Protein AF-A0A535JVX1-F1 (afdb_monomer_lite)

Secondary structure (DSSP, 8-state):
---EEEPPSSSS---HHHHHHHHHHHHHTT-SEEEE---S-B-SSSS--B----HHHHHHHHHHH-SS-EEEESSEEGGGS-HHHHHHHHHHHHHHTTS-B-EEEE----HHHHHHTT---TTHHHHHHHHHHHHHHHHTT-EEEEE-SS-EEEEEE-SSPPSS-PPEEE----HHHHHHHTTT-SEEEE-TTTTTSSHHHHHHHHHHHHHHHHHTT--TTSSEEEE--------SS---TT-----TTS-------------------------------------S------PPPPP-SEEEEE----SGGGTTBGGGHHHHHHHHHHHHTT----EEETTEEEEEEEETTEEEEEEEE-S-GGGHHHHHHHHHHHHT--GGGEEEEEEEEEEETT-EEEESS---TT-HHHHHHHHHH-S-S-EEEEEEE-SSTT---S-HHHHHTSBPPHHHHHHHHHHHHHHHHHHHHHHHT-HHHHHHHH--

Radius of gyration: 26.4 Å; chains: 1; bounding box: 52×77×63 Å

Sequence (488 aa):
MRIGIQLPEVERDVRWPEIVAIARAAEDSGLDSIWVGDHLLYRADGRPDRGPWDVWTQLAALAAVTSRVQLGPLVAATAFHTPGILARMAASVDEVSGGRLVLGLGAGWNEPEFRAFGIPSDRLASRFEEAFEIVRRLIAGERVTFHGRFHSVDDAVLLPRPARRMPLMLGSSGARMLGIALPHVDAWNTWYSWYGNSPEGFAAHRVEIDTACRRAGRQPGEVSYSACVLVTAGDGTRGDPGARSDHRALHPYRRGRYRWSEIGVRCPVRPNGAFRRFGGPLARFAKLFGRGVTSSPPRVDRIVVGLGNPGEGYAATRHNAGFQVASRLAKRSRAEFAVKAADSRIAEGAIDGVRIAIARPQTFMNDSGRAVRKLLDRYRVDPSALLVIFDEVDLPLGKIRLRERGGPGTHNGMRSIVSAIGEDFPRLRVGVAPTDPAAEIPDLVEYVLTPFSADERETAETAFARAADALEVALREGLPRAMERFNG

Structure (mmCIF, N/CA/C/O backbone):
data_AF-A0A535JVX1-F1
#
_entry.id   AF-A0A535JVX1-F1
#
loop_
_atom_site.group_PDB
_atom_site.id
_atom_site.type_symbol
_atom_site.label_atom_id
_atom_site.label_alt_id
_atom_site.label_comp_id
_atom_site.label_asym_id
_atom_site.label_entity_id
_atom_site.label_seq_id
_atom_site.pdbx_PDB_ins_code
_atom_site.Cartn_x
_atom_site.Cartn_y
_atom_site.Cartn_z
_atom_site.occupancy
_atom_site.B_iso_or_equiv
_atom_site.auth_seq_id
_atom_site.auth_comp_id
_atom_site.auth_asym_id
_atom_site.auth_atom_id
_atom_site.pdbx_PDB_model_num
ATOM 1 N N . MET A 1 1 ? 3.379 -7.075 25.260 1.00 87.31 1 MET A N 1
ATOM 2 C CA . MET A 1 1 ? 3.058 -7.269 23.827 1.00 87.31 1 MET A CA 1
ATOM 3 C C . MET A 1 1 ? 1.548 -7.280 23.713 1.00 87.31 1 MET A C 1
ATOM 5 O O . MET A 1 1 ? 0.943 -7.901 24.572 1.00 87.31 1 MET A O 1
ATOM 9 N N . ARG A 1 2 ? 0.966 -6.573 22.737 1.00 95.69 2 ARG A N 1
ATOM 10 C CA . ARG A 1 2 ? -0.483 -6.592 22.483 1.00 95.69 2 ARG A CA 1
ATOM 11 C C . ARG A 1 2 ? -0.778 -7.490 21.285 1.00 95.69 2 ARG A C 1
ATOM 13 O O . ARG A 1 2 ? -0.005 -7.462 20.328 1.00 95.69 2 ARG A O 1
ATOM 20 N N . ILE A 1 3 ? -1.857 -8.260 21.336 1.00 97.44 3 ILE A N 1
ATOM 21 C CA . ILE A 1 3 ? -2.284 -9.182 20.281 1.00 97.44 3 ILE A CA 1
ATOM 22 C C . ILE A 1 3 ? -3.706 -8.822 19.865 1.00 97.44 3 ILE A C 1
ATOM 24 O O . ILE A 1 3 ? -4.603 -8.722 20.696 1.00 97.44 3 ILE A O 1
ATOM 28 N N . GLY A 1 4 ? -3.915 -8.627 18.567 1.00 97.25 4 GLY A N 1
ATOM 29 C CA . GLY A 1 4 ? -5.235 -8.400 17.995 1.00 97.25 4 GLY A CA 1
ATOM 30 C C . GLY A 1 4 ? -5.584 -9.423 16.930 1.00 97.25 4 GLY A C 1
ATOM 31 O O . GLY A 1 4 ? -4.716 -10.155 16.453 1.00 97.25 4 GLY A O 1
ATOM 32 N N . ILE A 1 5 ? -6.853 -9.432 16.539 1.00 97.06 5 ILE A N 1
ATOM 33 C CA . ILE A 1 5 ? -7.355 -10.215 15.413 1.00 97.06 5 ILE A CA 1
ATOM 34 C C . ILE A 1 5 ? -7.876 -9.283 14.327 1.00 97.06 5 ILE A C 1
ATOM 36 O O . ILE A 1 5 ? -8.530 -8.284 14.619 1.00 97.06 5 ILE A O 1
ATOM 40 N N . GLN A 1 6 ? -7.601 -9.615 13.072 1.00 96.38 6 GLN A N 1
ATOM 41 C CA . GLN A 1 6 ? -8.322 -9.036 11.950 1.00 96.38 6 GLN A CA 1
ATOM 42 C C . GLN A 1 6 ? -9.513 -9.925 11.619 1.00 96.38 6 GLN A C 1
ATOM 44 O O . GLN A 1 6 ? -9.362 -11.142 11.494 1.00 96.38 6 GLN A O 1
ATOM 49 N N . LEU A 1 7 ? -10.694 -9.325 11.523 1.00 96.12 7 LEU A N 1
ATOM 50 C CA . LEU A 1 7 ? -11.904 -10.061 11.189 1.00 96.12 7 LEU A CA 1
ATOM 51 C C . LEU A 1 7 ? -11.880 -10.515 9.724 1.00 96.12 7 LEU A C 1
ATOM 53 O O . LEU A 1 7 ? -11.214 -9.880 8.904 1.00 96.12 7 LEU A O 1
ATOM 57 N N . PRO A 1 8 ? -12.603 -11.601 9.387 1.00 93.19 8 PRO A N 1
ATOM 58 C CA . PRO A 1 8 ? -12.729 -12.047 8.007 1.00 93.19 8 PRO A CA 1
ATOM 59 C C . PRO A 1 8 ? -13.243 -10.929 7.101 1.00 93.19 8 PRO A C 1
ATOM 61 O O . PRO A 1 8 ? -14.198 -10.233 7.449 1.00 93.19 8 PRO A O 1
ATOM 64 N N . GLU A 1 9 ? -12.635 -10.804 5.928 1.00 89.25 9 GLU A N 1
ATOM 65 C CA . GLU A 1 9 ? -12.949 -9.750 4.969 1.00 89.25 9 GLU A CA 1
ATOM 66 C C . GLU A 1 9 ? -13.617 -10.344 3.728 1.00 89.25 9 GLU A C 1
ATOM 68 O O . GLU A 1 9 ? -14.791 -10.087 3.465 1.00 89.25 9 GLU A O 1
ATOM 73 N N . VAL A 1 10 ? -12.883 -11.187 2.992 1.00 91.81 10 VAL A N 1
ATOM 74 C CA . VAL A 1 10 ? -13.340 -11.832 1.744 1.00 91.81 10 VAL A CA 1
ATOM 75 C C . VAL A 1 10 ? -12.759 -13.236 1.534 1.00 91.81 10 VAL A C 1
ATOM 77 O O . VAL A 1 10 ? -12.760 -13.774 0.418 1.00 91.81 10 VAL A O 1
ATOM 80 N N . GLU A 1 11 ? -12.201 -13.846 2.578 1.00 87.25 11 GLU A N 1
ATOM 81 C CA . GLU A 1 11 ? -11.697 -15.221 2.542 1.00 87.25 11 GLU A CA 1
ATOM 82 C C . GLU A 1 11 ? -12.827 -16.229 2.316 1.00 87.25 11 GLU A C 1
ATOM 84 O O . GLU A 1 11 ? -12.620 -17.259 1.673 1.00 87.25 11 GLU A O 1
ATOM 89 N N . ARG A 1 12 ? -14.013 -15.910 2.841 1.00 89.62 12 ARG A N 1
ATOM 90 C CA . ARG A 1 12 ? -15.275 -16.641 2.715 1.00 89.62 12 ARG A CA 1
ATOM 91 C C . ARG A 1 12 ? -16.433 -15.696 3.031 1.00 89.62 12 ARG A C 1
ATOM 93 O O . ARG A 1 12 ? -16.218 -14.649 3.637 1.00 89.62 12 ARG A O 1
ATOM 100 N N . ASP A 1 13 ? -17.651 -16.105 2.705 1.00 89.81 13 ASP A N 1
ATOM 101 C CA . ASP A 1 13 ? -18.841 -15.353 3.097 1.00 89.81 13 ASP A CA 1
ATOM 102 C C . ASP A 1 13 ? -19.065 -15.468 4.609 1.00 89.81 13 ASP A C 1
ATOM 104 O O . ASP A 1 13 ? -19.258 -16.564 5.141 1.00 89.81 13 ASP A O 1
ATOM 108 N N . VAL A 1 14 ? -19.037 -14.327 5.302 1.00 92.56 14 VAL A N 1
ATOM 109 C CA . VAL A 1 14 ? -19.289 -14.230 6.746 1.00 92.56 14 VAL A CA 1
ATOM 110 C C . VAL A 1 14 ? -20.414 -13.234 6.985 1.00 92.56 14 VAL A C 1
ATOM 112 O O . VAL A 1 14 ? -20.343 -12.067 6.593 1.00 92.56 14 VAL A O 1
ATOM 115 N N . ARG A 1 15 ? -21.496 -13.701 7.610 1.00 94.88 15 ARG A N 1
ATOM 116 C CA . ARG A 1 15 ? -22.662 -12.866 7.931 1.00 94.88 15 ARG A CA 1
ATOM 117 C C . ARG A 1 15 ? -22.531 -12.282 9.334 1.00 94.88 15 ARG A C 1
ATOM 119 O O . ARG A 1 15 ? -21.819 -12.818 10.178 1.00 94.88 15 ARG A O 1
ATOM 126 N N . TRP A 1 16 ? -23.277 -11.210 9.596 1.00 96.44 16 TRP A N 1
ATOM 127 C CA . TRP A 1 16 ? -23.215 -10.460 10.854 1.00 96.44 16 TRP A CA 1
ATOM 128 C C . TRP A 1 16 ? -23.246 -11.313 12.142 1.00 96.44 16 TRP A C 1
ATOM 130 O O . TRP A 1 16 ? -22.392 -11.080 12.995 1.00 96.44 16 TRP A O 1
ATOM 140 N N . PRO A 1 17 ? -24.124 -12.329 12.305 1.00 97.31 17 PRO A N 1
ATOM 141 C CA . PRO A 1 17 ? -24.125 -13.140 13.528 1.00 97.31 17 PRO A CA 1
ATOM 142 C C . PRO A 1 17 ? -22.781 -13.823 13.807 1.00 97.31 17 PRO A C 1
ATOM 144 O O . PRO A 1 17 ? -22.359 -13.926 14.955 1.00 97.31 17 PRO A O 1
ATOM 147 N N . GLU A 1 18 ? -22.087 -14.249 12.752 1.00 97.12 18 GLU A N 1
ATOM 148 C CA . GLU A 1 18 ? -20.780 -14.881 12.871 1.00 97.12 18 GLU A CA 1
ATOM 149 C C . GLU A 1 18 ? -19.670 -13.855 13.138 1.00 97.12 18 GLU A C 1
ATOM 151 O O . GLU A 1 18 ? -18.804 -14.110 13.968 1.00 97.12 18 GLU A O 1
ATOM 156 N N . ILE A 1 19 ? -19.732 -12.666 12.525 1.00 97.69 19 ILE A N 1
ATOM 157 C CA . ILE A 1 19 ? -18.834 -11.545 12.857 1.00 97.69 19 ILE A CA 1
ATOM 158 C C . ILE A 1 19 ? -18.901 -11.218 14.356 1.00 97.69 19 ILE A C 1
ATOM 160 O O . ILE A 1 19 ? -17.865 -11.115 15.011 1.00 97.69 19 ILE A O 1
ATOM 164 N N . VAL A 1 20 ? -20.111 -11.124 14.919 1.00 98.00 20 VAL A N 1
ATOM 165 C CA . VAL A 1 20 ? -20.313 -10.880 16.357 1.00 98.00 20 VAL A CA 1
ATOM 166 C C . VAL A 1 20 ? -19.751 -12.021 17.200 1.00 98.00 20 VAL A C 1
ATOM 168 O O . VAL A 1 20 ? -19.101 -11.763 18.211 1.00 98.00 20 VAL A O 1
ATOM 171 N N . ALA A 1 21 ? -19.983 -13.272 16.796 1.00 98.25 21 ALA A N 1
ATOM 172 C CA . ALA A 1 21 ? -19.464 -14.433 17.511 1.00 98.25 21 ALA A CA 1
ATOM 173 C C . ALA A 1 21 ? -17.927 -14.434 17.553 1.00 98.25 21 ALA A C 1
ATOM 175 O O . ALA A 1 21 ? -17.353 -14.638 18.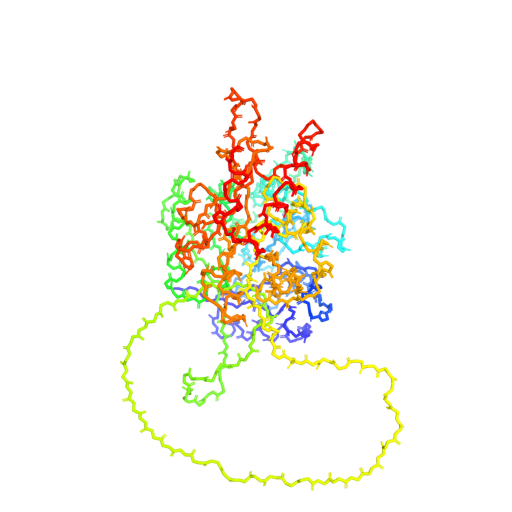619 1.00 98.25 21 ALA A O 1
ATOM 176 N N . ILE A 1 22 ? -17.264 -14.136 16.429 1.00 97.62 22 ILE A N 1
ATOM 177 C CA . ILE A 1 22 ? -15.800 -14.027 16.356 1.00 97.62 22 ILE A CA 1
ATOM 178 C C . ILE A 1 22 ? -15.304 -12.874 17.235 1.00 97.62 22 ILE A C 1
ATOM 180 O O . ILE A 1 22 ? -14.355 -13.051 17.995 1.00 97.62 22 ILE A O 1
ATOM 184 N N . ALA A 1 23 ? -15.947 -11.706 17.163 1.00 98.06 23 ALA A N 1
ATOM 185 C CA . ALA A 1 23 ? -15.546 -10.532 17.932 1.00 98.06 23 ALA A CA 1
ATOM 186 C C . ALA A 1 23 ? -15.670 -10.746 19.449 1.00 98.06 23 ALA A C 1
ATOM 188 O O . ALA A 1 23 ? -14.754 -10.410 20.198 1.00 98.06 23 ALA A O 1
ATOM 189 N N . ARG A 1 24 ? -16.769 -11.356 19.904 1.00 98.06 24 ARG A N 1
ATOM 190 C CA . ARG A 1 24 ? -16.955 -11.709 21.318 1.00 98.06 24 ARG A CA 1
ATOM 191 C C . ARG A 1 24 ? -15.982 -12.788 21.759 1.00 98.06 24 ARG A C 1
ATOM 193 O O . ARG A 1 24 ? -15.318 -12.608 22.765 1.00 98.06 24 ARG A O 1
ATOM 200 N N . ALA A 1 25 ? -15.796 -13.838 20.959 1.00 98.00 25 ALA A N 1
ATOM 201 C CA . ALA A 1 25 ? -14.812 -14.871 21.265 1.00 98.00 25 ALA A CA 1
ATOM 202 C C . ALA A 1 25 ? -13.388 -14.300 21.381 1.00 98.00 25 ALA A C 1
ATOM 204 O O . ALA A 1 25 ? -12.636 -14.705 22.264 1.00 98.00 25 ALA A O 1
ATOM 205 N N . ALA A 1 26 ? -13.017 -13.342 20.526 1.00 97.12 26 ALA A N 1
ATOM 206 C CA . ALA A 1 26 ? -11.744 -12.630 20.607 1.00 97.12 26 ALA A CA 1
ATOM 207 C C . ALA A 1 26 ? -11.603 -11.839 21.919 1.00 97.12 26 ALA A C 1
ATOM 209 O O . ALA A 1 26 ? -10.565 -11.916 22.581 1.00 97.12 26 ALA A O 1
ATOM 210 N N . GLU A 1 27 ? -12.648 -11.106 22.310 1.00 96.94 27 GLU A N 1
ATOM 211 C CA . GLU A 1 27 ? -12.693 -10.362 23.570 1.00 96.94 27 GLU A CA 1
ATOM 212 C C . GLU A 1 27 ? -12.638 -11.291 24.793 1.00 96.94 27 GLU A C 1
ATOM 214 O O . GLU A 1 27 ? -11.806 -11.082 25.678 1.00 96.94 27 GLU A O 1
ATOM 219 N N . ASP A 1 28 ? -13.446 -12.345 24.817 1.00 97.75 28 ASP A N 1
ATOM 220 C CA . ASP A 1 28 ? -13.519 -13.319 25.910 1.00 97.75 28 ASP A CA 1
ATOM 221 C C . ASP A 1 28 ? -12.215 -14.119 26.051 1.00 97.75 28 ASP A C 1
ATOM 223 O O . ASP A 1 28 ? -11.815 -14.489 27.153 1.00 97.75 28 ASP A O 1
ATOM 227 N N . SER A 1 29 ? -11.496 -14.324 24.942 1.00 97.31 29 SER A N 1
ATOM 228 C CA . SER A 1 29 ? -10.175 -14.971 24.925 1.00 97.31 29 SER A CA 1
ATOM 229 C C . SER A 1 29 ? -9.033 -14.044 25.360 1.00 97.31 29 SER A C 1
ATOM 231 O O . SER A 1 29 ? -7.873 -14.454 25.353 1.00 97.31 29 SER A O 1
ATOM 233 N N . GLY A 1 30 ? -9.328 -12.791 25.715 1.00 97.19 30 GLY A N 1
ATOM 234 C CA . GLY A 1 30 ? -8.333 -11.851 26.225 1.00 97.19 30 GLY A CA 1
ATOM 235 C C . GLY A 1 30 ? -7.516 -11.121 25.156 1.00 97.19 30 GLY A C 1
ATOM 236 O O . GLY A 1 30 ? -6.517 -10.500 25.507 1.00 97.19 30 GLY A O 1
ATOM 237 N N . LEU A 1 31 ? -7.917 -11.136 23.876 1.00 97.94 31 LEU A N 1
ATOM 238 C CA . LEU A 1 31 ? -7.227 -10.343 22.847 1.00 97.94 31 LEU A CA 1
ATOM 239 C C . LEU A 1 31 ? -7.347 -8.840 23.138 1.00 97.94 31 LEU A C 1
ATOM 241 O O . LEU A 1 31 ? -8.318 -8.384 23.740 1.00 97.94 31 LEU A O 1
ATOM 245 N N . ASP A 1 32 ? -6.356 -8.055 22.731 1.00 98.44 32 ASP A N 1
ATOM 246 C CA . ASP A 1 32 ? -6.283 -6.617 23.007 1.00 98.44 32 ASP A CA 1
ATOM 247 C C . ASP A 1 32 ? -7.059 -5.776 21.991 1.00 98.44 32 ASP A C 1
ATOM 249 O O . ASP A 1 32 ? -7.479 -4.662 22.307 1.00 98.44 32 ASP A O 1
ATOM 253 N N . SER A 1 33 ? -7.200 -6.263 20.752 1.00 98.50 33 SER A N 1
ATOM 254 C CA . SER A 1 33 ? -7.768 -5.463 19.662 1.00 98.50 33 SER A CA 1
ATOM 255 C C . SER A 1 33 ? -8.439 -6.266 18.545 1.00 98.50 33 SER A C 1
ATOM 257 O O . SER A 1 33 ? -8.098 -7.424 18.300 1.00 98.50 33 SER A O 1
ATOM 259 N N . ILE A 1 34 ? -9.372 -5.619 17.848 1.00 98.56 34 ILE A N 1
ATOM 260 C CA . ILE A 1 34 ? -10.086 -6.117 16.671 1.00 98.56 34 ILE A CA 1
ATOM 261 C C . ILE A 1 34 ? -9.877 -5.149 15.504 1.00 98.56 34 ILE A C 1
ATOM 263 O O . ILE A 1 34 ? -10.029 -3.940 15.650 1.00 98.56 34 ILE A O 1
ATOM 267 N N . TRP A 1 35 ? -9.563 -5.680 14.329 1.00 98.44 35 TRP A N 1
ATOM 268 C CA . TRP A 1 35 ? -9.235 -4.893 13.146 1.00 98.44 35 TRP A CA 1
ATOM 269 C C . TRP A 1 35 ? -10.099 -5.286 11.952 1.00 98.44 35 TRP A C 1
ATOM 271 O O . TRP A 1 35 ? -10.414 -6.462 11.770 1.00 98.44 35 TRP A O 1
ATOM 281 N N . VAL A 1 36 ? -10.457 -4.304 11.127 1.00 97.88 36 VAL A N 1
ATOM 282 C CA . VAL A 1 36 ? -11.305 -4.490 9.938 1.00 97.88 36 VAL A CA 1
ATOM 283 C C . VAL A 1 36 ? -10.661 -3.788 8.743 1.00 97.88 36 VAL A C 1
ATOM 285 O O . VAL A 1 36 ? -10.167 -2.672 8.888 1.00 97.88 36 VAL A O 1
ATOM 288 N N . GLY A 1 37 ? -10.616 -4.434 7.578 1.00 96.06 37 GLY A N 1
ATOM 289 C CA . GLY A 1 37 ? -10.110 -3.805 6.355 1.00 96.06 37 GLY A CA 1
ATOM 290 C C . GLY A 1 37 ? -11.115 -2.811 5.765 1.00 96.06 37 GLY A C 1
ATOM 291 O O . GLY A 1 37 ? -12.323 -3.010 5.873 1.00 96.06 37 GLY A O 1
ATOM 292 N N . ASP A 1 38 ? -10.617 -1.721 5.176 1.00 97.00 38 ASP A N 1
ATOM 293 C CA . ASP A 1 38 ? -11.434 -0.755 4.432 1.00 97.00 38 ASP A CA 1
ATOM 294 C C . ASP A 1 38 ? -11.260 -1.012 2.939 1.00 97.00 38 ASP A C 1
ATOM 296 O O . ASP A 1 38 ? -10.336 -0.508 2.298 1.00 97.00 38 ASP A O 1
ATOM 300 N N . HIS A 1 39 ? -12.128 -1.868 2.421 1.00 96.31 39 HIS A N 1
ATOM 301 C CA . HIS A 1 39 ? -12.215 -2.240 1.022 1.00 96.31 39 HIS A CA 1
ATOM 302 C C . HIS A 1 39 ? -13.688 -2.231 0.608 1.00 96.31 39 HIS A C 1
ATOM 304 O O . HIS A 1 39 ? -14.584 -2.338 1.439 1.00 96.31 39 HIS A O 1
ATOM 310 N N . LEU A 1 40 ? -13.952 -2.088 -0.685 1.00 95.94 40 LEU A N 1
ATOM 311 C CA . LEU A 1 40 ? -15.298 -2.039 -1.258 1.00 95.94 40 LEU A CA 1
ATOM 312 C C . LEU A 1 40 ? -15.532 -3.223 -2.195 1.00 95.94 40 LEU A C 1
ATOM 314 O O . LEU A 1 40 ? -16.644 -3.746 -2.284 1.00 95.94 40 LEU A O 1
ATOM 318 N N . LEU A 1 41 ? -14.487 -3.648 -2.914 1.00 94.88 41 LEU A N 1
ATOM 319 C CA . LEU A 1 41 ? -14.595 -4.711 -3.906 1.00 94.88 41 LEU A CA 1
ATOM 320 C C . LEU A 1 41 ? -13.244 -5.329 -4.257 1.00 94.88 41 LEU A C 1
ATOM 322 O O . LEU A 1 41 ? -12.312 -4.669 -4.714 1.00 94.88 41 LEU A O 1
ATOM 326 N N . TYR A 1 42 ? -13.202 -6.652 -4.204 1.00 90.31 42 TYR A N 1
ATOM 327 C CA . TYR A 1 42 ? -12.152 -7.450 -4.810 1.00 90.31 42 TYR A CA 1
ATOM 328 C C . TYR A 1 42 ? -12.658 -8.086 -6.092 1.00 90.31 42 TYR A C 1
ATOM 330 O O . TYR A 1 42 ? -13.626 -8.851 -6.094 1.00 90.31 42 TYR A O 1
ATOM 338 N N . ARG A 1 43 ? -11.963 -7.793 -7.191 1.00 90.19 43 ARG A N 1
ATOM 339 C CA . ARG A 1 43 ? -12.190 -8.431 -8.484 1.00 90.19 43 ARG A CA 1
ATOM 340 C C . ARG A 1 43 ? -10.933 -8.450 -9.332 1.00 90.19 43 ARG A C 1
ATOM 342 O O . ARG A 1 43 ? -9.943 -7.798 -9.019 1.00 90.19 43 ARG A O 1
ATOM 349 N N . ALA A 1 44 ? -11.010 -9.165 -10.451 1.00 76.69 44 ALA A N 1
ATOM 350 C CA . ALA A 1 44 ? -9.938 -9.265 -11.442 1.00 76.69 44 ALA A CA 1
ATOM 351 C C . ALA A 1 44 ? -8.620 -9.883 -10.917 1.00 76.69 44 ALA A C 1
ATOM 353 O O . ALA A 1 44 ? -7.602 -9.850 -11.612 1.00 76.69 44 ALA A O 1
ATOM 354 N N . ASP A 1 45 ? -8.656 -10.545 -9.758 1.00 75.44 45 ASP A N 1
ATOM 355 C CA . ASP A 1 45 ? -7.542 -11.274 -9.133 1.00 75.44 45 ASP A CA 1
ATOM 356 C C . ASP A 1 45 ? -7.560 -12.789 -9.433 1.00 75.44 45 ASP A C 1
ATOM 358 O O . ASP A 1 45 ? -6.738 -13.549 -8.924 1.00 75.44 45 ASP A O 1
ATOM 362 N N . GLY A 1 46 ? -8.473 -13.235 -10.304 1.00 82.44 46 GLY A N 1
ATOM 363 C CA . GLY A 1 46 ? -8.647 -14.643 -10.678 1.00 82.44 46 GLY A CA 1
ATOM 364 C C . GLY A 1 46 ? -9.646 -15.405 -9.806 1.00 82.44 46 GLY A C 1
ATOM 365 O O . GLY A 1 46 ? -9.824 -16.605 -10.011 1.00 82.44 46 GLY A O 1
ATOM 366 N N . ARG A 1 47 ? -10.309 -14.724 -8.867 1.00 84.88 47 ARG A N 1
ATOM 367 C CA . ARG A 1 47 ? -11.423 -15.250 -8.074 1.00 84.88 47 ARG A CA 1
ATOM 368 C C . ARG A 1 47 ? -12.741 -14.593 -8.509 1.00 84.88 47 ARG A C 1
ATOM 370 O O . ARG A 1 47 ? -12.704 -13.576 -9.205 1.00 84.88 47 ARG A O 1
ATOM 377 N N . PRO A 1 48 ? -13.900 -15.162 -8.127 1.00 90.69 48 PRO A N 1
ATOM 378 C CA . PRO A 1 48 ? -15.175 -14.464 -8.235 1.00 90.69 48 PRO A CA 1
ATOM 379 C C . PRO A 1 48 ? -15.138 -13.110 -7.517 1.00 90.69 48 PRO A C 1
ATOM 381 O O . PRO A 1 48 ? -14.365 -12.932 -6.567 1.00 90.69 48 PRO A O 1
ATOM 384 N N . ASP A 1 49 ? -15.985 -12.188 -7.974 1.00 93.25 49 ASP A N 1
ATOM 385 C CA . ASP A 1 49 ? -16.181 -10.890 -7.329 1.00 93.25 49 ASP A CA 1
ATOM 386 C C . ASP A 1 49 ? -16.595 -11.099 -5.866 1.00 93.25 49 ASP A C 1
ATOM 388 O O . ASP A 1 49 ? -17.461 -11.925 -5.566 1.00 93.25 49 ASP A O 1
ATOM 392 N N . ARG A 1 50 ? -15.951 -10.368 -4.954 1.00 94.00 50 ARG A N 1
ATOM 393 C CA . ARG A 1 50 ? -16.190 -10.447 -3.508 1.00 94.00 50 ARG A CA 1
ATOM 394 C C . ARG A 1 50 ? -16.183 -9.044 -2.925 1.00 94.00 50 ARG A C 1
ATOM 396 O O . ARG A 1 50 ? -15.280 -8.266 -3.223 1.00 94.00 50 ARG A O 1
ATOM 403 N N . GLY A 1 51 ? -17.172 -8.732 -2.100 1.00 91.56 51 GLY A N 1
ATOM 404 C CA . GLY A 1 51 ? -17.265 -7.459 -1.392 1.00 91.56 51 GLY A CA 1
ATOM 405 C C . GLY A 1 51 ? -17.186 -7.697 0.113 1.00 91.56 51 GLY A C 1
ATOM 406 O O . GLY A 1 51 ? -17.899 -8.579 0.599 1.00 91.56 51 GLY A O 1
ATOM 407 N N . PRO A 1 52 ? -16.339 -6.964 0.846 1.00 93.12 52 PRO A N 1
ATOM 408 C CA . PRO A 1 52 ? -16.370 -6.975 2.301 1.00 93.12 52 PRO A CA 1
ATOM 409 C C . PRO A 1 52 ? -17.577 -6.183 2.831 1.00 93.12 52 PRO A C 1
ATOM 411 O O . PRO A 1 52 ? -18.332 -5.560 2.081 1.00 93.12 52 PRO A O 1
ATOM 414 N N . TRP A 1 53 ? -17.759 -6.207 4.149 1.00 94.56 53 TRP A N 1
ATOM 415 C CA . TRP A 1 53 ? -18.666 -5.280 4.824 1.00 94.56 53 TRP A CA 1
ATOM 416 C C . TRP A 1 53 ? -18.075 -3.867 4.826 1.00 94.56 53 TRP A C 1
ATOM 418 O O . TRP A 1 53 ? -16.861 -3.712 4.921 1.00 94.56 53 TRP A O 1
ATOM 428 N N . ASP A 1 54 ? -18.936 -2.848 4.795 1.00 95.81 54 ASP A N 1
ATOM 429 C CA . ASP A 1 54 ? -18.500 -1.467 5.005 1.00 95.81 54 ASP A CA 1
ATOM 430 C C . ASP A 1 54 ? -17.839 -1.317 6.387 1.00 95.81 54 ASP A C 1
ATOM 432 O O . ASP A 1 54 ? -18.409 -1.687 7.421 1.00 95.81 54 ASP A O 1
ATOM 436 N N . VAL A 1 55 ? -16.616 -0.785 6.395 1.00 97.38 55 VAL A N 1
ATOM 437 C CA . VAL A 1 55 ? -15.757 -0.761 7.582 1.00 97.38 55 VAL A CA 1
ATOM 438 C C . VAL A 1 55 ? -16.359 0.075 8.711 1.00 97.38 55 VAL A C 1
ATOM 440 O O . VAL A 1 55 ? -16.295 -0.322 9.873 1.00 97.38 55 VAL A O 1
ATOM 443 N N . TRP A 1 56 ? -16.979 1.216 8.404 1.00 98.31 56 TRP A N 1
ATOM 444 C CA . TRP A 1 56 ? -17.434 2.171 9.416 1.00 98.31 56 TRP A CA 1
ATOM 445 C C . TRP A 1 56 ? -18.717 1.710 10.094 1.00 98.31 56 TRP A C 1
ATOM 447 O O . TRP A 1 56 ? -18.825 1.775 11.321 1.00 98.31 56 TRP A O 1
ATOM 457 N N . THR A 1 57 ? -19.662 1.177 9.322 1.00 97.69 57 THR A N 1
ATOM 458 C CA . THR A 1 57 ? -20.870 0.548 9.865 1.00 97.69 57 THR A CA 1
ATOM 459 C C . THR A 1 57 ? -20.534 -0.707 10.665 1.00 97.69 57 THR A C 1
ATOM 461 O O . THR A 1 57 ? -21.087 -0.896 11.752 1.00 97.69 57 THR A O 1
ATOM 464 N N . GLN A 1 58 ? -19.583 -1.527 10.201 1.00 98.00 58 GLN A N 1
ATOM 465 C CA . GLN A 1 58 ? -19.132 -2.691 10.959 1.00 98.00 58 GLN A CA 1
ATOM 466 C C . GLN A 1 58 ? -18.451 -2.278 12.273 1.00 98.00 58 GLN A C 1
ATOM 468 O O . GLN A 1 58 ? -18.790 -2.825 13.321 1.00 98.00 58 GLN A O 1
ATOM 473 N N . LEU A 1 59 ? -17.547 -1.293 12.257 1.00 98.62 59 LEU A N 1
ATOM 474 C CA . LEU A 1 59 ? -16.876 -0.802 13.465 1.00 98.62 59 LEU A CA 1
ATOM 475 C C . LEU A 1 59 ? -17.860 -0.197 14.473 1.00 98.62 59 LEU A C 1
ATOM 477 O O . LEU A 1 59 ? -17.734 -0.473 15.663 1.00 98.62 59 LEU A O 1
ATOM 481 N N . ALA A 1 60 ? -18.862 0.567 14.029 1.00 98.62 60 ALA A N 1
ATOM 482 C CA . ALA A 1 60 ? -19.900 1.100 14.914 1.00 98.62 60 ALA A CA 1
ATOM 483 C C . ALA A 1 60 ? -20.695 -0.022 15.606 1.00 98.62 60 ALA A C 1
ATOM 485 O O . ALA A 1 60 ? -20.956 0.035 16.808 1.00 98.62 60 ALA A O 1
ATOM 486 N N . ALA A 1 61 ? -21.042 -1.075 14.864 1.00 98.31 61 ALA A N 1
ATOM 487 C CA . ALA A 1 61 ? -21.752 -2.217 15.420 1.00 98.31 61 ALA A CA 1
ATOM 488 C C . ALA A 1 61 ? -20.863 -3.039 16.372 1.00 98.31 61 ALA A C 1
ATOM 490 O O . ALA A 1 61 ? -21.311 -3.429 17.448 1.00 98.31 61 ALA A O 1
ATOM 491 N N . LEU A 1 62 ? -19.588 -3.250 16.023 1.00 98.56 62 LEU A N 1
ATOM 492 C CA . LEU A 1 62 ? -18.596 -3.910 16.879 1.00 98.56 62 LEU A CA 1
ATOM 493 C C . LEU A 1 62 ? -18.352 -3.135 18.177 1.00 98.56 62 LEU A C 1
ATOM 495 O O . LEU A 1 62 ? -18.278 -3.743 19.245 1.00 98.56 62 LEU A O 1
ATOM 499 N N . ALA A 1 63 ? -18.276 -1.805 18.099 1.00 98.50 63 ALA A N 1
ATOM 500 C CA . ALA A 1 63 ? -18.148 -0.923 19.252 1.00 98.50 63 ALA A CA 1
ATOM 501 C C . ALA A 1 63 ? -19.290 -1.133 20.255 1.00 98.50 63 ALA A C 1
ATOM 503 O O . ALA A 1 63 ? -19.035 -1.196 21.452 1.00 98.50 63 ALA A O 1
ATOM 504 N N . ALA A 1 64 ? -20.522 -1.314 19.774 1.00 98.19 64 ALA A N 1
ATOM 505 C CA . ALA A 1 64 ? -21.692 -1.516 20.625 1.00 98.19 64 ALA A CA 1
ATOM 506 C C . ALA A 1 64 ? -21.798 -2.929 21.235 1.00 98.19 64 ALA A C 1
ATOM 508 O O . ALA A 1 64 ? -22.437 -3.098 22.272 1.00 98.19 64 ALA A O 1
ATOM 509 N N . VAL A 1 65 ? -21.217 -3.959 20.604 1.00 97.81 65 VAL A N 1
ATOM 510 C CA . VAL A 1 65 ? -21.349 -5.367 21.053 1.00 97.81 65 VAL A CA 1
ATOM 511 C C . VAL A 1 65 ? -20.117 -5.923 21.773 1.00 97.81 65 VAL A C 1
ATOM 513 O O . VAL A 1 65 ? -20.147 -7.084 22.188 1.00 97.81 65 VAL A O 1
ATOM 516 N N . THR A 1 66 ? -19.067 -5.112 21.906 1.00 98.38 66 THR A N 1
ATOM 517 C CA . THR A 1 66 ? -17.829 -5.391 22.653 1.00 98.38 66 THR A CA 1
ATOM 518 C C . THR A 1 66 ? -17.601 -4.307 23.701 1.00 98.38 66 THR A C 1
ATOM 520 O O . THR A 1 66 ? -18.119 -3.199 23.566 1.00 98.38 66 THR A O 1
ATOM 523 N N . SER A 1 67 ? -16.822 -4.599 24.738 1.00 97.81 67 SER A N 1
ATOM 524 C CA . SER A 1 67 ? -16.708 -3.735 25.922 1.00 97.81 67 SER A CA 1
ATOM 525 C C . SER A 1 67 ? -15.278 -3.320 26.277 1.00 97.81 67 SER A C 1
ATOM 527 O O . SER A 1 67 ? -15.077 -2.279 26.900 1.00 97.81 67 SER A O 1
ATOM 529 N N . ARG A 1 68 ? -14.272 -4.098 25.869 1.00 97.69 68 ARG A N 1
ATOM 530 C CA . ARG A 1 68 ? -12.880 -3.981 26.322 1.00 97.69 68 ARG A CA 1
ATOM 531 C C . ARG A 1 68 ? -11.896 -3.820 25.171 1.00 97.69 68 ARG A C 1
ATOM 533 O O . ARG A 1 68 ? -10.973 -3.016 25.281 1.00 97.69 68 ARG A O 1
ATOM 540 N N . VAL A 1 69 ? -12.051 -4.589 24.096 1.00 98.25 69 VAL A N 1
ATOM 541 C CA . VAL A 1 69 ? -11.077 -4.615 22.991 1.00 98.25 69 VAL A CA 1
ATOM 542 C C . VAL A 1 69 ? -10.951 -3.250 22.322 1.00 98.25 69 VAL A C 1
ATOM 544 O O . VAL A 1 69 ? -11.954 -2.575 22.081 1.00 98.25 69 VAL A O 1
ATOM 547 N N . GLN A 1 70 ? -9.727 -2.848 21.977 1.00 98.44 70 GLN A N 1
ATOM 548 C CA . GLN A 1 70 ? -9.539 -1.745 21.035 1.00 98.44 70 GLN A CA 1
ATOM 549 C C . GLN A 1 70 ? -10.078 -2.162 19.667 1.00 98.44 70 GLN A C 1
ATOM 551 O O . GLN A 1 70 ? -10.033 -3.338 19.313 1.00 98.44 70 GLN A O 1
ATOM 556 N N . LEU A 1 71 ? -10.570 -1.215 18.882 1.00 98.44 71 LEU A N 1
ATOM 557 C CA . LEU A 1 71 ? -10.986 -1.499 17.514 1.00 98.44 71 LEU A CA 1
ATOM 558 C C . LEU A 1 71 ? -10.484 -0.436 16.556 1.00 98.44 71 LEU A C 1
ATOM 560 O O . LEU A 1 71 ? -10.178 0.680 16.968 1.00 98.44 71 LEU A O 1
ATOM 564 N N . GLY A 1 72 ? -10.389 -0.776 15.279 1.00 98.38 72 GLY A N 1
ATOM 565 C CA . GLY A 1 72 ? -10.011 0.196 14.270 1.00 98.38 72 GLY A CA 1
ATOM 566 C C . GLY A 1 72 ? -9.974 -0.367 12.862 1.00 98.38 72 GLY A C 1
ATOM 567 O O . GLY A 1 72 ? -9.931 -1.586 12.667 1.00 98.38 72 GLY A O 1
ATOM 568 N N . PRO A 1 73 ? -9.965 0.521 11.862 1.00 98.38 73 PRO A N 1
ATOM 569 C CA . PRO A 1 73 ? -9.678 0.114 10.507 1.00 98.38 73 PRO A CA 1
ATOM 570 C C . PRO A 1 73 ? -8.186 -0.237 10.375 1.00 98.38 73 PRO A C 1
ATOM 572 O O . PRO A 1 73 ? -7.319 0.409 10.975 1.00 98.38 73 PRO A O 1
ATOM 575 N N . LEU A 1 74 ? -7.870 -1.236 9.554 1.00 96.88 74 LEU A N 1
ATOM 576 C CA . LEU A 1 74 ? -6.505 -1.672 9.247 1.00 96.88 74 LEU A CA 1
ATOM 577 C C . LEU A 1 74 ? -6.275 -1.731 7.727 1.00 96.88 74 LEU A C 1
ATOM 579 O O . LEU A 1 74 ? -6.225 -2.804 7.139 1.00 96.88 74 LEU A O 1
ATOM 583 N N . VAL A 1 75 ? -6.150 -0.601 7.033 1.00 97.25 75 VAL A N 1
ATOM 584 C CA . VAL A 1 75 ? -6.355 0.785 7.500 1.00 97.25 75 VAL A CA 1
ATOM 585 C C . VAL A 1 75 ? -7.405 1.467 6.631 1.00 97.25 75 VAL A C 1
ATOM 587 O O . VAL A 1 75 ? -7.605 1.048 5.495 1.00 97.25 75 VAL A O 1
ATOM 590 N N . ALA A 1 76 ? -8.045 2.525 7.137 1.00 98.31 76 ALA A N 1
ATOM 591 C CA . ALA A 1 76 ? -9.037 3.263 6.366 1.00 98.31 76 ALA A CA 1
ATOM 592 C C . ALA A 1 76 ? -8.368 3.966 5.186 1.00 98.31 76 ALA A C 1
ATOM 594 O O . ALA A 1 76 ? -7.349 4.651 5.353 1.00 98.31 76 ALA A O 1
ATOM 595 N N . ALA A 1 77 ? -8.938 3.801 3.998 1.00 97.62 77 ALA A N 1
ATOM 596 C CA . ALA A 1 77 ? -8.447 4.446 2.798 1.00 97.62 77 ALA A CA 1
ATOM 597 C C . ALA A 1 77 ? -9.016 5.864 2.739 1.00 97.62 77 ALA A C 1
ATOM 599 O O . ALA A 1 77 ? -10.203 6.072 2.495 1.00 97.62 77 ALA A O 1
ATOM 600 N N . THR A 1 78 ? -8.163 6.874 2.916 1.00 97.88 78 THR A N 1
ATOM 601 C CA . THR A 1 78 ? -8.602 8.280 2.888 1.00 97.88 78 THR A CA 1
ATOM 602 C C . THR A 1 78 ? -9.248 8.664 1.561 1.00 97.88 78 THR A C 1
ATOM 604 O O . THR A 1 78 ? -10.023 9.607 1.518 1.00 97.88 78 THR A O 1
ATOM 607 N N . ALA A 1 79 ? -8.939 7.950 0.475 1.00 96.31 79 ALA A N 1
ATOM 608 C CA . ALA A 1 79 ? -9.519 8.202 -0.836 1.00 96.31 79 ALA A CA 1
ATOM 609 C C . ALA A 1 79 ? -11.004 7.816 -0.941 1.00 96.31 79 ALA A C 1
ATOM 611 O O . ALA A 1 79 ? -11.690 8.337 -1.815 1.00 96.31 79 ALA A O 1
ATOM 612 N N . PHE A 1 80 ? -11.511 6.932 -0.075 1.00 97.00 80 PHE A N 1
ATOM 613 C CA . PHE A 1 80 ? -12.904 6.469 -0.138 1.00 97.00 80 PHE A CA 1
ATOM 614 C C . PHE A 1 80 ? -13.887 7.446 0.500 1.00 97.00 80 PHE A C 1
ATOM 616 O O . PHE A 1 80 ? -15.092 7.349 0.284 1.00 97.00 80 PHE A O 1
ATOM 623 N N . HIS A 1 81 ? -13.374 8.418 1.253 1.00 95.19 81 HIS A N 1
ATOM 624 C CA . HIS A 1 81 ? -14.176 9.278 2.105 1.00 95.19 81 HIS A CA 1
ATOM 625 C C . HIS A 1 81 ? -13.779 10.736 1.905 1.00 95.19 81 HIS A C 1
ATOM 627 O O . HIS A 1 81 ? -12.605 11.079 1.794 1.00 95.19 81 HIS A O 1
ATOM 633 N N . THR A 1 82 ? -14.750 11.644 1.941 1.00 96.69 82 THR A N 1
ATOM 634 C CA . THR A 1 82 ? -14.424 13.060 2.149 1.00 96.69 82 THR A CA 1
ATOM 635 C C . THR A 1 82 ? -13.803 13.217 3.546 1.00 96.69 82 THR A C 1
ATOM 637 O O . THR A 1 82 ? -14.376 12.703 4.510 1.00 96.69 82 THR A O 1
ATOM 640 N N . PRO A 1 83 ? -12.674 13.932 3.718 1.00 98.38 83 PRO A N 1
ATOM 641 C CA . PRO A 1 83 ? -11.919 13.918 4.975 1.00 98.38 83 PRO A CA 1
ATOM 642 C C . PRO A 1 83 ? -12.716 14.409 6.192 1.00 98.38 83 PRO A C 1
ATOM 644 O O . PRO A 1 83 ? -12.588 13.849 7.278 1.00 98.38 83 PRO A O 1
ATOM 647 N N . GLY A 1 84 ? -13.602 15.396 6.021 1.00 98.38 84 GLY A N 1
ATOM 648 C CA . GLY A 1 84 ? -14.495 15.837 7.100 1.00 98.38 84 GLY A CA 1
ATOM 649 C C . GLY A 1 84 ? -15.488 14.756 7.549 1.00 98.38 84 GLY A C 1
ATOM 650 O O . GLY A 1 84 ? -15.733 14.599 8.745 1.00 98.38 84 GLY A O 1
ATOM 651 N N . ILE A 1 85 ? -16.014 13.967 6.606 1.00 98.25 85 ILE A N 1
ATOM 652 C CA . ILE A 1 85 ? -16.920 12.845 6.894 1.00 98.25 85 ILE A CA 1
ATOM 653 C C . ILE A 1 85 ? -16.157 11.697 7.554 1.00 98.25 85 ILE A C 1
ATOM 655 O O . ILE A 1 85 ? -16.629 11.147 8.543 1.00 98.25 85 ILE A O 1
ATOM 659 N N . LEU A 1 86 ? -14.944 11.394 7.087 1.00 98.62 86 LEU A N 1
ATOM 660 C CA . LEU A 1 86 ? -14.066 10.406 7.712 1.00 98.62 86 LEU A CA 1
ATOM 661 C C . LEU A 1 86 ? -13.778 10.744 9.181 1.00 98.62 86 LEU A C 1
ATOM 663 O O . LEU A 1 86 ? -13.952 9.903 10.062 1.00 98.62 86 LEU A O 1
ATOM 667 N N . ALA A 1 87 ? -13.401 11.996 9.458 1.00 98.56 87 ALA A N 1
ATOM 668 C CA . ALA A 1 87 ? -13.157 12.467 10.818 1.00 98.56 87 ALA A CA 1
ATOM 669 C C . ALA A 1 87 ? -14.424 12.391 11.690 1.00 98.56 87 ALA A C 1
ATOM 671 O O . ALA A 1 87 ? -14.353 12.002 12.857 1.00 98.56 87 ALA A O 1
ATOM 672 N N . ARG A 1 88 ? -15.595 12.705 11.116 1.00 98.25 88 ARG A N 1
ATOM 673 C CA . ARG A 1 88 ? -16.893 12.573 11.789 1.00 98.25 88 ARG A CA 1
ATOM 674 C C . ARG A 1 88 ? -17.214 11.121 12.142 1.00 98.25 88 ARG A C 1
ATOM 676 O O . ARG A 1 88 ? -17.577 10.863 13.285 1.00 98.25 88 ARG A O 1
ATOM 683 N N . MET A 1 89 ? -17.071 10.193 11.195 1.00 98.31 89 MET A N 1
ATOM 684 C CA . MET A 1 89 ? -17.311 8.765 11.429 1.00 98.31 89 MET A CA 1
ATOM 685 C C . MET A 1 89 ? -16.369 8.218 12.501 1.00 98.31 89 MET A C 1
ATOM 687 O O . MET A 1 89 ? -16.826 7.549 13.425 1.00 98.31 89 MET A O 1
ATOM 691 N N . ALA A 1 90 ? -15.082 8.572 12.440 1.00 98.44 90 ALA A N 1
ATOM 692 C CA . ALA A 1 90 ? -14.109 8.184 13.455 1.00 98.44 90 ALA A CA 1
ATOM 693 C C . ALA A 1 90 ? -14.493 8.700 14.850 1.00 98.44 90 ALA A C 1
ATOM 695 O O . ALA A 1 90 ? -14.520 7.923 15.799 1.00 98.44 90 ALA A O 1
ATOM 696 N N . ALA A 1 91 ? -14.858 9.979 14.985 1.00 98.19 91 ALA A N 1
ATOM 697 C CA . ALA A 1 91 ? -15.290 10.530 16.271 1.00 98.19 91 ALA A CA 1
ATOM 698 C C . ALA A 1 91 ? -16.559 9.848 16.809 1.00 98.19 91 ALA A C 1
ATOM 700 O O . ALA A 1 91 ? -16.637 9.555 17.998 1.00 98.19 91 ALA A O 1
ATOM 701 N N . SER A 1 92 ? -17.531 9.547 15.943 1.00 97.75 92 SER A N 1
ATOM 702 C CA . SER A 1 92 ? -18.745 8.828 16.340 1.00 97.75 92 SER A CA 1
ATOM 703 C C . SER A 1 92 ? -18.457 7.399 16.801 1.00 97.75 92 SER A C 1
ATOM 705 O O . SER A 1 92 ? -19.015 6.966 17.804 1.00 97.75 92 SER A O 1
ATOM 707 N N . VAL A 1 93 ? -17.579 6.665 16.113 1.00 98.31 93 VAL A N 1
ATOM 708 C CA . VAL A 1 93 ? -17.196 5.309 16.534 1.00 98.31 93 VAL A CA 1
ATOM 709 C C . VAL A 1 93 ? -16.375 5.340 17.827 1.00 98.31 93 VAL A C 1
ATOM 711 O O . VAL A 1 93 ? -16.605 4.501 18.696 1.00 98.31 93 VAL A O 1
ATOM 714 N N . ASP A 1 94 ? -15.459 6.302 17.996 1.00 98.19 94 ASP A N 1
ATOM 715 C CA . ASP A 1 94 ? -14.709 6.461 19.251 1.00 98.19 94 ASP A CA 1
ATOM 716 C C . ASP A 1 94 ? -15.671 6.701 20.422 1.00 98.19 94 ASP A C 1
ATOM 718 O O . ASP A 1 94 ? -15.580 5.985 21.416 1.00 98.19 94 ASP A O 1
ATOM 722 N N . GLU A 1 95 ? -16.662 7.583 20.261 1.00 97.00 95 GLU A N 1
ATOM 723 C CA . GLU A 1 95 ? -17.704 7.841 21.266 1.00 97.00 95 GLU A CA 1
ATOM 724 C C . GLU A 1 95 ? -18.523 6.581 21.589 1.00 97.00 95 GLU A C 1
ATOM 726 O O . GLU A 1 95 ? -18.599 6.176 22.748 1.00 97.00 95 GLU A O 1
ATOM 731 N N . VAL A 1 96 ? -19.078 5.902 20.573 1.00 97.62 96 VAL A N 1
ATOM 732 C CA . VAL A 1 96 ? -19.876 4.669 20.758 1.00 97.62 96 VAL A CA 1
ATOM 733 C C . VAL A 1 96 ? -19.058 3.579 21.450 1.00 97.62 96 VAL A C 1
ATOM 735 O O . VAL A 1 96 ? -19.585 2.802 22.242 1.00 97.62 96 VAL A O 1
ATOM 738 N N . SER A 1 97 ? -17.758 3.521 21.169 1.00 97.94 97 SER A N 1
ATOM 739 C CA . SER A 1 97 ? -16.861 2.547 21.779 1.00 97.94 97 SER A CA 1
ATOM 740 C C . SER A 1 97 ? -16.418 2.912 23.200 1.00 97.94 97 SER A C 1
ATOM 742 O O . SER A 1 97 ? -15.788 2.082 23.851 1.00 97.94 97 SER A O 1
ATOM 744 N N . GLY A 1 98 ? -16.704 4.119 23.695 1.00 96.94 98 GLY A N 1
ATOM 745 C CA . GLY A 1 98 ? -16.156 4.607 24.962 1.00 96.94 98 GLY A CA 1
ATOM 746 C C . GLY A 1 98 ? -14.648 4.878 24.896 1.00 96.94 98 GLY A C 1
ATOM 747 O O . GLY A 1 98 ? -13.922 4.602 25.849 1.00 96.94 98 GLY A O 1
ATOM 748 N N . GLY A 1 99 ? -14.152 5.377 23.761 1.00 97.69 99 GLY A N 1
ATOM 749 C CA . GLY A 1 99 ? -12.752 5.767 23.573 1.00 97.69 99 GLY A CA 1
ATOM 750 C C . GLY A 1 99 ? -11.804 4.643 23.139 1.00 97.69 99 GLY A C 1
ATOM 751 O O . GLY A 1 99 ? -10.588 4.762 23.310 1.00 97.69 99 GLY A O 1
ATOM 752 N N . ARG A 1 100 ? -12.325 3.531 22.611 1.00 98.00 100 ARG A N 1
ATOM 753 C CA . ARG A 1 100 ? -11.534 2.347 22.229 1.00 98.00 100 ARG A CA 1
ATOM 754 C C . ARG A 1 100 ? -11.055 2.362 20.774 1.00 98.00 100 ARG A C 1
ATOM 756 O O . ARG A 1 100 ? -10.368 1.421 20.368 1.00 98.00 100 ARG A O 1
ATOM 763 N N . LEU A 1 101 ? -11.378 3.396 19.993 1.00 98.56 101 LEU A N 1
ATOM 764 C CA . LEU A 1 101 ? -10.973 3.476 18.592 1.00 98.56 101 LEU A CA 1
ATOM 765 C C . LEU A 1 101 ? -9.481 3.824 18.457 1.00 98.56 101 LEU A C 1
ATOM 767 O O . LEU A 1 101 ? -8.965 4.750 19.092 1.00 98.56 101 LEU A O 1
ATOM 771 N N . VAL A 1 102 ? -8.801 3.104 17.567 1.00 98.56 102 VAL A N 1
ATOM 772 C CA . VAL A 1 102 ? -7.507 3.479 16.987 1.00 98.56 102 VAL A CA 1
ATOM 773 C C . VAL A 1 102 ? -7.725 3.760 15.506 1.00 98.56 102 VAL A C 1
ATOM 775 O O . VAL A 1 102 ? -8.151 2.882 14.757 1.00 98.56 102 VAL A O 1
ATOM 778 N N . LEU A 1 103 ? -7.428 4.980 15.063 1.00 98.75 103 LEU A N 1
ATOM 779 C CA . LEU A 1 103 ? -7.679 5.402 13.690 1.00 98.75 103 LEU A CA 1
ATOM 780 C C . LEU A 1 103 ? -6.478 5.078 12.795 1.00 98.75 103 LEU A C 1
ATOM 782 O O . LEU A 1 103 ? -5.508 5.835 12.711 1.00 98.75 103 LEU A O 1
ATOM 786 N N . GLY A 1 104 ? -6.552 3.928 12.125 1.00 98.62 104 GLY A N 1
ATOM 787 C CA . GLY A 1 104 ? -5.623 3.546 11.067 1.00 98.62 104 GLY A CA 1
ATOM 788 C C . GLY A 1 104 ? -5.938 4.256 9.753 1.00 98.62 104 GLY A C 1
ATOM 789 O O . GLY A 1 104 ? -7.062 4.160 9.271 1.00 98.62 104 GLY A O 1
ATOM 790 N N . LEU A 1 105 ? -4.950 4.911 9.140 1.00 98.75 105 LEU A N 1
ATOM 791 C CA . LEU A 1 105 ? -5.092 5.619 7.865 1.00 98.75 105 LEU A CA 1
ATOM 792 C C . LEU A 1 105 ? -4.067 5.154 6.821 1.00 98.75 105 LEU A C 1
ATOM 794 O O . LEU A 1 105 ? -2.900 4.883 7.126 1.00 98.75 105 LEU A O 1
ATOM 798 N N . GLY A 1 106 ? -4.505 5.115 5.565 1.00 97.94 106 GLY A N 1
ATOM 799 C CA . GLY A 1 106 ? -3.686 4.875 4.381 1.00 97.94 106 GLY A CA 1
ATOM 800 C C . GLY A 1 106 ? -4.320 5.495 3.135 1.00 97.94 106 GLY A C 1
ATOM 801 O O . GLY A 1 106 ? -5.437 5.996 3.175 1.00 97.94 106 GLY A O 1
ATOM 802 N N . ALA A 1 107 ? -3.607 5.472 2.009 1.00 95.31 107 ALA A N 1
ATOM 803 C CA . ALA A 1 107 ? -4.093 6.098 0.774 1.00 95.31 107 ALA A CA 1
ATOM 804 C C . ALA A 1 107 ? -5.045 5.207 -0.054 1.00 95.31 107 ALA A C 1
ATOM 806 O O . ALA A 1 107 ? -5.677 5.696 -0.985 1.00 95.31 107 ALA A O 1
ATOM 807 N N . GLY A 1 108 ? -5.138 3.910 0.267 1.00 91.81 108 GLY A N 1
ATOM 808 C CA . GLY A 1 108 ? -5.754 2.894 -0.594 1.00 91.81 108 GLY A CA 1
ATOM 809 C C . GLY A 1 108 ? -4.826 2.446 -1.734 1.00 91.81 108 GLY A C 1
ATOM 810 O O . GLY A 1 108 ? -3.827 3.102 -2.037 1.00 91.81 108 GLY A O 1
ATOM 811 N N . TRP A 1 109 ? -5.101 1.277 -2.322 1.00 85.06 109 TRP A N 1
ATOM 812 C CA . TRP A 1 109 ? -4.178 0.652 -3.287 1.00 85.06 109 TRP A CA 1
ATOM 813 C C . TRP A 1 109 ? -4.834 -0.208 -4.376 1.00 85.06 109 TRP A C 1
ATOM 815 O O . TRP A 1 109 ? -4.227 -0.426 -5.426 1.00 85.06 109 TRP A O 1
ATOM 825 N N . ASN A 1 110 ? -6.035 -0.735 -4.144 1.00 88.50 110 ASN A N 1
ATOM 826 C CA . ASN A 1 110 ? -6.648 -1.732 -5.016 1.00 88.50 110 ASN A CA 1
ATOM 827 C C . ASN A 1 110 ? -7.444 -1.043 -6.139 1.00 88.50 110 ASN A C 1
ATOM 829 O O . ASN A 1 110 ? -8.623 -0.767 -6.016 1.00 88.50 110 ASN A O 1
ATOM 833 N N . GLU A 1 111 ? -6.798 -0.738 -7.261 1.00 88.56 111 GLU A N 1
ATOM 834 C CA . GLU A 1 111 ? -7.409 0.015 -8.376 1.00 88.56 111 GLU A CA 1
ATOM 835 C C . GLU A 1 111 ? -8.803 -0.472 -8.854 1.00 88.56 111 GLU A C 1
ATOM 837 O O . GLU A 1 111 ? -9.643 0.388 -9.140 1.00 88.56 111 GLU A O 1
ATOM 842 N N . PRO A 1 112 ? -9.120 -1.785 -8.898 1.00 89.50 112 PRO A N 1
ATOM 843 C CA . PRO A 1 112 ? -10.431 -2.251 -9.342 1.00 89.50 112 PRO A CA 1
ATOM 844 C C . PRO A 1 112 ? -11.626 -1.671 -8.575 1.00 89.50 112 PRO A C 1
ATOM 846 O O . PRO A 1 112 ? -12.656 -1.402 -9.193 1.00 89.50 112 PRO A O 1
ATOM 849 N N . GLU A 1 113 ? -11.518 -1.462 -7.260 1.00 93.81 113 GLU A N 1
ATOM 850 C CA . GLU A 1 113 ? -12.588 -0.828 -6.469 1.00 93.81 113 GLU A CA 1
ATOM 851 C C . GLU A 1 113 ? -12.649 0.679 -6.691 1.00 93.81 113 GLU A C 1
ATOM 853 O O . GLU A 1 113 ? -13.744 1.223 -6.796 1.00 93.81 113 GLU A O 1
ATOM 858 N N . PHE A 1 114 ? -11.505 1.346 -6.871 1.00 94.12 114 PHE A N 1
ATOM 859 C CA . PHE A 1 114 ? -11.493 2.766 -7.219 1.00 94.12 114 PHE A CA 1
ATOM 860 C C . PHE A 1 114 ? -12.279 3.003 -8.506 1.00 94.12 114 PHE A C 1
ATOM 862 O O . PHE A 1 114 ? -13.201 3.813 -8.551 1.00 94.12 114 PHE A O 1
ATOM 869 N N . ARG A 1 115 ? -11.975 2.215 -9.540 1.00 93.06 115 ARG A N 1
ATOM 870 C CA . ARG A 1 115 ? -12.678 2.272 -10.819 1.00 93.06 115 ARG A CA 1
ATOM 871 C C . ARG A 1 115 ? -14.159 1.923 -10.672 1.00 93.06 115 ARG A C 1
ATOM 873 O O . ARG A 1 115 ? -15.002 2.633 -11.211 1.00 93.06 115 ARG A O 1
ATOM 880 N N . ALA A 1 116 ? -14.477 0.833 -9.972 1.00 95.00 116 ALA A N 1
ATOM 881 C CA . ALA A 1 116 ? -15.850 0.344 -9.853 1.00 95.00 116 ALA A CA 1
ATOM 882 C C . ALA A 1 116 ? -16.773 1.312 -9.096 1.00 95.00 116 ALA A C 1
ATOM 884 O O . ALA A 1 116 ? -17.949 1.403 -9.435 1.00 95.00 116 ALA A O 1
ATOM 885 N N . PHE A 1 117 ? -16.240 2.043 -8.115 1.00 95.88 117 PHE A N 1
ATOM 886 C CA . PHE A 1 117 ? -16.998 2.989 -7.294 1.00 95.88 117 PHE A CA 1
ATOM 887 C C . PHE A 1 117 ? -16.815 4.452 -7.725 1.00 95.88 117 PHE A C 1
ATOM 889 O O . PHE A 1 117 ? -17.313 5.354 -7.058 1.00 95.88 117 PHE A O 1
ATOM 896 N N . GLY A 1 118 ? -16.128 4.710 -8.845 1.00 96.00 118 GLY A N 1
ATOM 897 C CA . GLY A 1 118 ? -15.939 6.065 -9.374 1.00 96.00 118 GLY A CA 1
ATOM 898 C C . GLY A 1 118 ? -15.031 6.950 -8.513 1.00 96.00 118 GLY A C 1
ATOM 899 O O . GLY A 1 118 ? -15.168 8.172 -8.521 1.00 96.00 118 GLY A O 1
ATOM 900 N N . ILE A 1 119 ? -14.111 6.346 -7.764 1.00 95.94 119 ILE A N 1
ATOM 901 C CA . ILE A 1 119 ? -13.194 7.033 -6.859 1.00 95.94 119 ILE A CA 1
ATOM 902 C C . ILE A 1 119 ? -11.905 7.372 -7.621 1.00 95.94 119 ILE A C 1
ATOM 904 O O . ILE A 1 119 ? -11.288 6.478 -8.209 1.00 95.94 119 ILE A O 1
ATOM 908 N N . PRO A 1 120 ? -11.445 8.635 -7.608 1.00 90.94 120 PRO A N 1
ATOM 909 C CA . PRO A 1 120 ? -10.193 9.006 -8.256 1.00 90.94 120 PRO A CA 1
ATOM 910 C C . PRO A 1 120 ? -8.990 8.270 -7.649 1.00 90.94 120 PRO A C 1
ATOM 912 O O . PRO A 1 120 ? -8.715 8.380 -6.454 1.00 90.94 120 PRO A O 1
ATOM 915 N N . SER A 1 121 ? -8.244 7.542 -8.482 1.00 87.88 121 SER A N 1
ATOM 916 C CA . SER A 1 121 ? -7.023 6.824 -8.087 1.00 87.88 121 SER A CA 1
ATOM 917 C C . SER A 1 121 ? -5.731 7.566 -8.458 1.00 87.88 121 SER A C 1
ATOM 919 O O . SER A 1 121 ? -4.633 7.022 -8.334 1.00 87.88 121 SER A O 1
ATOM 921 N N . ASP A 1 122 ? -5.832 8.792 -8.970 1.00 89.31 122 ASP A N 1
ATOM 922 C CA . ASP A 1 122 ? -4.688 9.622 -9.328 1.00 89.31 122 ASP A CA 1
ATOM 923 C C . ASP A 1 122 ? -4.083 10.295 -8.089 1.00 89.31 122 ASP A C 1
ATOM 925 O O . ASP A 1 122 ? -4.787 10.670 -7.153 1.00 89.31 122 ASP A O 1
ATOM 929 N N . ARG A 1 123 ? -2.755 10.477 -8.088 1.00 92.06 123 ARG A N 1
ATOM 930 C CA . ARG A 1 123 ? -2.023 11.259 -7.070 1.00 92.06 123 ARG A CA 1
ATOM 931 C C . ARG A 1 123 ? -2.392 10.892 -5.618 1.00 92.06 123 ARG A C 1
ATOM 933 O O . ARG A 1 123 ? -2.405 11.765 -4.752 1.00 92.06 123 ARG A O 1
ATOM 940 N N . LEU A 1 124 ? -2.610 9.603 -5.336 1.00 91.56 124 LEU A N 1
ATOM 941 C CA . LEU A 1 124 ? -3.058 9.089 -4.031 1.00 91.56 124 LEU A CA 1
ATOM 942 C C . LEU A 1 124 ? -2.268 9.637 -2.835 1.00 91.56 124 LEU A C 1
ATOM 944 O O . LEU A 1 124 ? -2.868 10.006 -1.835 1.00 91.56 124 LEU A O 1
ATOM 948 N N . ALA A 1 125 ? -0.941 9.759 -2.944 1.00 92.44 125 ALA A N 1
ATOM 949 C CA . ALA A 1 125 ? -0.121 10.327 -1.872 1.00 92.44 125 ALA A CA 1
ATOM 950 C C . ALA A 1 125 ? -0.390 11.826 -1.629 1.00 92.44 125 ALA A C 1
ATOM 952 O O . ALA A 1 125 ? -0.420 12.246 -0.481 1.00 92.44 125 ALA A O 1
ATOM 953 N N . SER A 1 126 ? -0.619 12.623 -2.683 1.00 95.94 126 SER A N 1
ATOM 954 C CA . SER A 1 126 ? -0.998 14.039 -2.535 1.00 95.94 126 SER A CA 1
ATOM 955 C C . SER A 1 126 ? -2.412 14.194 -1.971 1.00 95.94 126 SER A C 1
ATOM 957 O O . SER A 1 126 ? -2.644 15.056 -1.135 1.00 95.94 126 SER A O 1
ATOM 959 N N . ARG A 1 127 ? -3.362 13.362 -2.417 1.00 97.75 127 ARG A N 1
ATOM 960 C CA . ARG A 1 127 ? -4.730 13.359 -1.871 1.00 97.75 127 ARG A CA 1
ATOM 961 C C . ARG A 1 127 ? -4.722 12.968 -0.394 1.00 97.75 127 ARG A C 1
ATOM 963 O O . ARG A 1 127 ? -5.353 13.628 0.422 1.00 97.75 127 ARG A O 1
ATOM 970 N N . PHE A 1 128 ? -3.951 11.935 -0.053 1.00 98.44 128 PHE A N 1
ATOM 971 C CA . PHE A 1 128 ? -3.732 11.515 1.325 1.00 98.44 128 PHE A CA 1
ATOM 972 C C . PHE A 1 128 ? -3.130 12.631 2.176 1.00 98.44 128 PHE A C 1
ATOM 974 O O . PHE A 1 128 ? -3.603 12.831 3.280 1.00 98.44 128 PHE A O 1
ATOM 981 N N . GLU A 1 129 ? -2.123 13.356 1.689 1.00 98.56 129 GLU A N 1
ATOM 982 C CA . GLU A 1 129 ? -1.490 14.464 2.416 1.00 98.56 129 GLU A CA 1
ATOM 983 C C . GLU A 1 129 ? -2.511 15.514 2.875 1.00 98.56 129 GLU A C 1
ATOM 985 O O . GLU A 1 129 ? -2.608 15.810 4.065 1.00 98.56 129 GLU A O 1
ATOM 990 N N . GLU A 1 130 ? -3.344 15.996 1.949 1.00 98.62 130 GLU A N 1
ATOM 991 C CA . GLU A 1 130 ? -4.406 16.960 2.250 1.00 98.62 130 GLU A CA 1
ATOM 992 C C . GLU A 1 130 ? -5.500 16.360 3.152 1.00 98.62 130 GLU A C 1
ATOM 994 O O . GLU A 1 130 ? -5.951 16.994 4.107 1.00 98.62 130 GLU A O 1
ATOM 999 N N . ALA A 1 131 ? -5.923 15.119 2.887 1.00 98.75 131 ALA A N 1
ATOM 1000 C CA . ALA A 1 131 ? -6.941 14.449 3.693 1.00 98.75 131 ALA A CA 1
ATOM 1001 C C . ALA A 1 131 ? -6.462 14.181 5.129 1.00 98.75 131 ALA A C 1
ATOM 1003 O O . ALA A 1 131 ? -7.206 14.407 6.081 1.00 98.75 131 ALA A O 1
ATOM 1004 N N . PHE A 1 132 ? -5.220 13.723 5.290 1.00 98.75 132 PHE A N 1
ATOM 1005 C CA . PHE A 1 132 ? -4.586 13.436 6.572 1.00 98.75 132 PHE A CA 1
ATOM 1006 C C . PHE A 1 132 ? -4.467 14.703 7.418 1.00 98.75 132 PHE A C 1
ATOM 1008 O O . PHE A 1 132 ? -4.796 14.663 8.602 1.00 98.75 132 PHE A O 1
ATOM 1015 N N . GLU A 1 133 ? -4.080 15.827 6.807 1.00 98.75 133 GLU A N 1
ATOM 1016 C CA . GLU A 1 133 ? -4.022 17.143 7.450 1.00 98.75 133 GLU A CA 1
ATOM 1017 C C . GLU A 1 133 ? -5.381 17.572 8.019 1.00 98.75 133 GLU A C 1
ATOM 1019 O O . GLU A 1 133 ? -5.487 17.949 9.188 1.00 98.75 133 GLU A O 1
ATOM 1024 N N . ILE A 1 134 ? -6.441 17.468 7.215 1.00 98.88 134 ILE A N 1
ATOM 1025 C CA . ILE A 1 134 ? -7.800 17.808 7.648 1.00 98.88 134 ILE A CA 1
ATOM 1026 C C . ILE A 1 134 ? -8.252 16.873 8.776 1.00 98.88 134 ILE A C 1
ATOM 1028 O O . ILE A 1 134 ? -8.709 17.333 9.824 1.00 98.88 134 ILE A O 1
ATOM 1032 N N . VAL A 1 135 ? -8.112 15.557 8.581 1.00 98.81 135 VAL A N 1
ATOM 1033 C CA . VAL A 1 135 ? -8.591 14.545 9.533 1.00 98.81 135 VAL A CA 1
ATOM 1034 C C . VAL A 1 135 ? -7.883 14.680 10.876 1.00 98.81 135 VAL A C 1
ATOM 1036 O O . VAL A 1 135 ? -8.562 14.761 11.899 1.00 98.81 135 VAL A O 1
ATOM 1039 N N . ARG A 1 136 ? -6.544 14.753 10.898 1.00 98.56 136 ARG A N 1
ATOM 1040 C CA . ARG A 1 136 ? -5.765 14.799 12.148 1.00 98.56 136 ARG A CA 1
ATOM 1041 C C . ARG A 1 136 ? -6.109 16.022 13.005 1.00 98.56 136 ARG A C 1
ATOM 1043 O O . ARG A 1 136 ? -6.108 15.920 14.227 1.00 98.56 136 ARG A O 1
ATOM 1050 N N . ARG A 1 137 ? -6.409 17.164 12.376 1.00 98.56 137 ARG A N 1
ATOM 1051 C CA . ARG A 1 137 ? -6.767 18.412 13.066 1.00 98.56 137 ARG A CA 1
ATOM 1052 C C . ARG A 1 137 ? -8.192 18.362 13.605 1.00 98.56 137 ARG A C 1
ATOM 1054 O O . ARG A 1 137 ? -8.425 18.682 14.768 1.00 98.56 137 ARG A O 1
ATOM 1061 N N . LEU A 1 138 ? -9.138 17.875 12.801 1.00 98.69 138 LEU A N 1
ATOM 1062 C CA . LEU A 1 138 ? -10.529 17.715 13.231 1.00 98.69 138 LEU A CA 1
ATOM 1063 C C . LEU A 1 138 ? -10.656 16.765 14.430 1.00 98.69 138 LEU A C 1
ATOM 1065 O O . LEU A 1 138 ? -11.316 17.105 15.411 1.00 98.69 138 LEU A O 1
ATOM 1069 N N . ILE A 1 139 ? -9.989 15.605 14.402 1.00 98.06 139 ILE A N 1
ATOM 1070 C CA . ILE A 1 139 ? -10.020 14.663 15.536 1.00 98.06 139 ILE A CA 1
ATOM 1071 C C . ILE A 1 139 ? -9.225 15.161 16.754 1.00 98.06 139 ILE A C 1
ATOM 1073 O O . ILE A 1 139 ? -9.434 14.661 17.856 1.00 98.06 139 ILE A O 1
ATOM 1077 N N . ALA A 1 140 ? -8.337 16.147 16.584 1.00 97.25 140 ALA A N 1
ATOM 1078 C CA . ALA A 1 140 ? -7.691 16.855 17.691 1.00 97.25 140 ALA A CA 1
ATOM 1079 C C . ALA A 1 140 ? -8.609 17.917 18.334 1.00 97.25 140 ALA A C 1
ATOM 1081 O O . ALA A 1 140 ? -8.219 18.562 19.305 1.00 97.25 140 ALA A O 1
ATOM 1082 N N . GLY A 1 141 ? -9.834 18.089 17.821 1.00 96.69 141 GLY A N 1
ATOM 1083 C CA . GLY A 1 141 ? -10.817 19.045 18.330 1.00 96.69 141 GLY A CA 1
ATOM 1084 C C . GLY A 1 141 ? -10.653 20.463 17.783 1.00 96.69 141 GLY A C 1
ATOM 1085 O O . GLY A 1 141 ? -11.252 21.395 18.327 1.00 96.69 141 GLY A O 1
ATOM 1086 N N . GLU A 1 142 ? -9.860 20.639 16.723 1.00 97.94 142 GLU A N 1
ATOM 1087 C CA . GLU A 1 142 ? -9.704 21.926 16.050 1.00 97.94 142 GLU A CA 1
ATOM 1088 C C . GLU A 1 142 ? -10.919 22.273 15.175 1.00 97.94 142 GLU A C 1
ATOM 1090 O O . GLU A 1 142 ? -11.648 21.408 14.685 1.00 97.94 142 GLU A O 1
ATOM 1095 N N . ARG A 1 143 ? -11.094 23.577 14.940 1.00 98.38 143 ARG A N 1
ATOM 1096 C CA . ARG A 1 143 ? -11.919 24.129 13.860 1.00 98.38 143 ARG A CA 1
ATOM 1097 C C . ARG A 1 143 ? -11.007 24.356 12.652 1.00 98.38 143 ARG A C 1
ATOM 1099 O O . ARG A 1 143 ? -9.970 25.003 12.788 1.00 98.38 143 ARG A O 1
ATOM 1106 N N . VAL A 1 144 ? -11.354 23.788 11.503 1.00 98.69 144 VAL A N 1
ATOM 1107 C CA . VAL A 1 144 ? -10.465 23.645 10.346 1.00 98.69 144 VAL A CA 1
ATOM 1108 C C . VAL A 1 144 ? -11.091 24.273 9.106 1.00 98.69 144 VAL A C 1
ATOM 1110 O O . VAL A 1 144 ? -12.093 23.786 8.590 1.00 98.69 144 VAL A O 1
ATOM 1113 N N . THR A 1 145 ? -10.422 25.295 8.581 1.00 98.69 145 THR A N 1
ATOM 1114 C CA . THR A 1 145 ? -10.555 25.733 7.188 1.00 98.69 145 THR A CA 1
ATOM 1115 C C . THR A 1 145 ? -9.304 25.289 6.437 1.00 98.69 145 THR A C 1
ATOM 1117 O O . THR A 1 145 ? -8.183 25.508 6.906 1.00 98.69 145 THR A O 1
ATOM 1120 N N . PHE A 1 146 ? -9.488 24.630 5.297 1.00 98.62 146 PHE A N 1
ATOM 1121 C CA . PHE A 1 146 ? -8.410 24.139 4.445 1.00 98.62 146 PHE A CA 1
ATOM 1122 C C . PHE A 1 146 ? -8.880 24.134 2.992 1.00 98.62 146 PHE A C 1
ATOM 1124 O O . PHE A 1 146 ? -9.890 23.510 2.678 1.00 98.62 146 PHE A O 1
ATOM 1131 N N . HIS A 1 147 ? -8.123 24.773 2.102 1.00 98.38 147 HIS A N 1
ATOM 1132 C CA . HIS A 1 147 ? -8.399 24.808 0.666 1.00 98.38 147 HIS A CA 1
ATOM 1133 C C . HIS A 1 147 ? -7.200 24.240 -0.091 1.00 98.38 147 HIS A C 1
ATOM 1135 O O . HIS A 1 147 ? -6.250 24.955 -0.408 1.00 98.38 147 HIS A O 1
ATOM 1141 N N . GLY A 1 148 ? -7.228 22.930 -0.322 1.00 97.44 148 GLY A N 1
ATOM 1142 C CA . GLY A 1 148 ? -6.217 22.219 -1.090 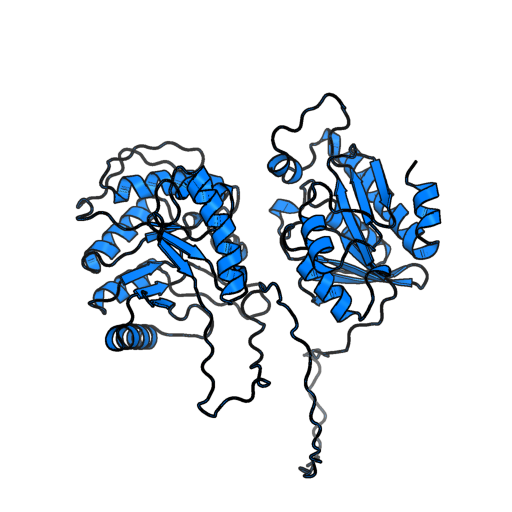1.00 97.44 148 GLY A CA 1
ATOM 1143 C C . GLY A 1 148 ? -6.597 22.056 -2.555 1.00 97.44 148 GLY A C 1
ATOM 1144 O O . GLY A 1 148 ? -7.624 22.543 -3.030 1.00 97.44 148 GLY A O 1
ATOM 1145 N N . ARG A 1 149 ? -5.755 21.323 -3.282 1.00 97.62 149 ARG A N 1
ATOM 1146 C CA . ARG A 1 149 ? -5.989 20.990 -4.688 1.00 97.62 149 ARG A CA 1
ATOM 1147 C C . ARG A 1 149 ? -7.035 19.889 -4.847 1.00 97.62 149 ARG A C 1
ATOM 1149 O O . ARG A 1 149 ? -7.722 19.846 -5.865 1.00 97.62 149 ARG A O 1
ATOM 1156 N N . PHE A 1 150 ? -7.108 18.971 -3.888 1.00 97.25 150 PHE A N 1
ATOM 1157 C CA . PHE A 1 150 ? -7.947 17.777 -3.951 1.00 97.25 150 PHE A CA 1
ATOM 1158 C C . PHE A 1 150 ? -9.062 17.785 -2.910 1.00 97.25 150 PHE A C 1
ATOM 1160 O O . PHE A 1 150 ? -10.134 17.236 -3.167 1.00 97.25 150 PHE A O 1
ATOM 1167 N N . HIS A 1 151 ? -8.818 18.396 -1.753 1.00 97.88 151 HIS A N 1
ATOM 1168 C CA . HIS A 1 151 ? -9.777 18.483 -0.666 1.00 97.88 151 HIS A CA 1
ATOM 1169 C C . HIS A 1 151 ? -9.945 19.924 -0.196 1.00 97.88 151 HIS A C 1
ATOM 1171 O O . HIS A 1 151 ? -8.984 20.675 -0.056 1.00 97.88 151 HIS A O 1
ATOM 1177 N N . SER A 1 152 ? -11.192 20.289 0.087 1.00 97.88 152 SER A N 1
ATOM 1178 C CA . SER A 1 152 ? -11.541 21.579 0.663 1.00 97.88 152 SER A CA 1
ATOM 1179 C C . SER A 1 152 ? -12.549 21.379 1.787 1.00 97.88 152 SER A C 1
ATOM 1181 O O . SER A 1 152 ? -13.516 20.633 1.626 1.00 97.88 152 SER A O 1
ATOM 1183 N N . VAL A 1 153 ? -12.324 22.048 2.912 1.00 98.50 153 VAL A N 1
ATOM 1184 C CA . VAL A 1 153 ? -13.275 22.194 4.016 1.00 98.50 153 VAL A CA 1
ATOM 1185 C C . VAL A 1 153 ? -13.281 23.651 4.458 1.00 98.50 153 VAL A C 1
ATOM 1187 O O . VAL A 1 153 ? -12.234 24.294 4.495 1.00 98.50 153 VAL A O 1
ATOM 1190 N N . ASP A 1 154 ? -14.458 24.164 4.786 1.00 98.25 154 ASP A N 1
ATOM 1191 C CA . ASP A 1 154 ? -14.648 25.541 5.226 1.00 98.25 154 ASP A CA 1
ATOM 1192 C C . ASP A 1 154 ? -15.308 25.531 6.602 1.00 98.25 154 ASP A C 1
ATOM 1194 O O . ASP A 1 154 ? -16.346 24.891 6.781 1.00 98.25 154 ASP A O 1
ATOM 1198 N N . ASP A 1 155 ? -14.651 26.155 7.580 1.00 98.06 155 ASP A N 1
ATOM 1199 C CA . ASP A 1 155 ? -15.124 26.275 8.962 1.00 98.06 155 ASP A CA 1
ATOM 1200 C C . ASP A 1 155 ? -15.563 24.941 9.613 1.00 98.06 155 ASP A C 1
ATOM 1202 O O . ASP A 1 155 ? -16.480 24.870 10.436 1.00 98.06 155 ASP A O 1
ATOM 1206 N N . ALA A 1 156 ? -14.905 23.837 9.248 1.00 98.44 156 ALA A N 1
ATOM 1207 C CA . ALA A 1 156 ? -15.296 22.508 9.693 1.00 98.44 156 ALA A CA 1
ATOM 1208 C C . ALA A 1 156 ? -14.940 22.286 11.167 1.00 98.44 156 ALA A C 1
ATOM 1210 O O . ALA A 1 156 ? -13.821 22.543 11.605 1.00 98.44 156 ALA A O 1
ATOM 1211 N N . VAL A 1 157 ? -15.876 21.743 11.941 1.00 98.19 157 VAL A N 1
ATOM 1212 C CA . VAL A 1 157 ? -15.671 21.418 13.357 1.00 98.19 157 VAL A CA 1
ATOM 1213 C C . VAL A 1 157 ? -16.415 20.138 13.723 1.00 98.19 157 VAL A C 1
ATOM 1215 O O . VAL A 1 157 ? -17.535 19.889 13.267 1.00 98.19 157 VAL A O 1
ATOM 1218 N N . LEU A 1 158 ? -15.798 19.314 14.572 1.00 98.19 158 LEU A N 1
ATOM 1219 C CA . LEU A 1 158 ? -16.468 18.163 15.167 1.00 98.19 158 LEU A CA 1
ATOM 1220 C C . LEU A 1 158 ? -17.178 18.580 16.458 1.00 98.19 158 LEU A C 1
ATOM 1222 O O . LEU A 1 158 ? -16.570 19.128 17.376 1.00 98.19 158 LEU A O 1
ATOM 1226 N N . LEU A 1 159 ? -18.484 18.320 16.496 1.00 96.00 159 LEU A N 1
ATOM 1227 C CA . LEU A 1 159 ? -19.374 18.555 17.637 1.00 96.00 159 LEU A CA 1
ATOM 1228 C C . LEU A 1 159 ? -20.199 17.288 17.934 1.00 96.00 159 LEU A C 1
ATOM 1230 O O . LEU A 1 159 ? -20.789 16.767 16.983 1.00 96.00 159 LEU A O 1
ATOM 1234 N N . PRO A 1 160 ? -20.260 16.797 19.188 1.00 94.62 160 PRO A N 1
ATOM 1235 C CA . PRO A 1 160 ? -19.448 17.245 20.324 1.00 94.62 160 PRO A CA 1
ATOM 1236 C C . PRO A 1 160 ? -17.948 17.124 20.016 1.00 94.62 160 PRO A C 1
ATOM 1238 O O . PRO A 1 160 ? -17.548 16.382 19.114 1.00 94.62 160 PRO A O 1
ATOM 1241 N N . ARG A 1 161 ? -17.126 17.927 20.701 1.00 94.56 161 ARG A N 1
ATOM 1242 C CA . ARG A 1 161 ? -15.672 17.856 20.507 1.00 94.56 161 ARG A CA 1
ATOM 1243 C C . ARG A 1 161 ? -15.180 16.473 20.947 1.00 94.56 161 ARG A C 1
ATOM 1245 O O . ARG A 1 161 ? -15.712 15.965 21.934 1.00 94.56 161 ARG A O 1
ATOM 1252 N N . PRO A 1 162 ? -14.174 15.890 20.273 1.00 93.50 162 PRO A N 1
ATOM 1253 C CA . PRO A 1 162 ? -13.575 14.632 20.702 1.00 93.50 162 PRO A CA 1
ATOM 1254 C C . PRO A 1 162 ? -13.203 14.686 22.189 1.00 93.50 162 PRO A C 1
ATOM 1256 O O . PRO A 1 162 ? -12.471 15.579 22.616 1.00 93.50 162 PRO A O 1
ATOM 1259 N N . ALA A 1 163 ? -13.726 13.749 22.983 1.00 90.12 163 ALA A N 1
ATOM 1260 C CA . ALA A 1 163 ? -13.545 13.738 24.437 1.00 90.12 163 ALA A CA 1
ATOM 1261 C C . ALA A 1 163 ? -12.107 13.394 24.867 1.00 90.12 163 ALA A C 1
ATOM 1263 O O . ALA A 1 163 ? -11.719 13.591 26.018 1.00 90.12 163 ALA A O 1
ATOM 1264 N N . ARG A 1 164 ? -11.306 12.862 23.938 1.00 94.44 164 ARG A N 1
ATOM 1265 C CA . ARG A 1 164 ? -9.932 12.415 24.158 1.00 94.44 164 ARG A CA 1
ATOM 1266 C C . ARG A 1 164 ? -9.104 12.527 22.881 1.00 94.44 164 ARG A C 1
ATOM 1268 O O . ARG A 1 164 ? -9.634 12.627 21.778 1.00 94.44 164 ARG A O 1
ATOM 1275 N N . ARG A 1 165 ? -7.784 12.395 23.028 1.00 95.00 165 ARG A N 1
ATOM 1276 C CA . ARG A 1 165 ? -6.863 12.229 21.897 1.00 95.00 165 ARG A CA 1
ATOM 1277 C C . ARG A 1 165 ? -6.978 10.819 21.313 1.00 95.00 165 ARG A C 1
ATOM 1279 O O . ARG A 1 165 ? -6.540 9.853 21.939 1.00 95.00 165 ARG A O 1
ATOM 1286 N N . MET A 1 166 ? -7.515 10.712 20.105 1.00 96.38 166 MET A N 1
ATOM 1287 C CA . MET A 1 166 ? -7.607 9.455 19.359 1.00 96.38 166 MET A CA 1
ATOM 1288 C C . MET A 1 166 ? -6.229 9.032 18.807 1.00 96.38 166 MET A C 1
ATOM 1290 O O . MET A 1 166 ? -5.604 9.833 18.113 1.00 96.38 166 MET A O 1
ATOM 1294 N N . PRO A 1 167 ? -5.729 7.811 19.095 1.00 97.75 167 PRO A N 1
ATOM 1295 C CA . PRO A 1 167 ? -4.482 7.313 18.541 1.00 97.75 167 PRO A CA 1
ATOM 1296 C C . PRO A 1 167 ? -4.559 7.172 17.028 1.00 97.75 167 PRO A C 1
ATOM 1298 O O . PRO A 1 167 ? -5.504 6.579 16.499 1.00 97.75 167 PRO A O 1
ATOM 1301 N N . LEU A 1 168 ? -3.527 7.665 16.353 1.00 98.56 168 LEU A N 1
ATOM 1302 C CA . LEU A 1 168 ? -3.366 7.557 14.910 1.00 98.56 168 LEU A CA 1
ATOM 1303 C C . LEU A 1 168 ? -2.373 6.453 14.556 1.00 98.56 168 LEU A C 1
ATOM 1305 O O . LEU A 1 168 ? -1.294 6.351 15.144 1.00 98.56 168 LEU A O 1
ATOM 1309 N N . MET A 1 169 ? -2.710 5.664 13.539 1.00 98.69 169 MET A N 1
ATOM 1310 C CA . MET A 1 169 ? -1.832 4.636 12.991 1.00 98.69 169 MET A CA 1
ATOM 1311 C C . MET A 1 169 ? -1.673 4.796 11.480 1.00 98.69 169 MET A C 1
ATOM 1313 O O . MET A 1 169 ? -2.649 4.997 10.766 1.00 98.69 169 MET A O 1
ATOM 1317 N N . LEU A 1 170 ? -0.448 4.663 10.973 1.00 98.44 170 LEU A N 1
ATOM 1318 C CA . LEU A 1 170 ? -0.167 4.663 9.536 1.00 98.44 170 LEU A CA 1
ATOM 1319 C C . LEU A 1 170 ? -0.028 3.235 8.994 1.00 98.44 170 LEU A C 1
ATOM 1321 O O . LEU A 1 170 ? 0.798 2.467 9.487 1.00 98.44 170 LEU A O 1
ATOM 1325 N N . GLY A 1 171 ? -0.758 2.914 7.924 1.00 96.19 171 GLY A N 1
ATOM 1326 C CA . GLY A 1 171 ? -0.598 1.672 7.155 1.00 96.19 171 GLY A CA 1
ATOM 1327 C C . GLY A 1 171 ? 0.093 1.911 5.813 1.00 96.19 171 GLY A C 1
ATOM 1328 O O . GLY A 1 171 ? -0.555 1.936 4.769 1.00 96.19 171 GLY A O 1
ATOM 1329 N N . SER A 1 172 ? 1.410 2.131 5.814 1.00 92.81 172 SER A N 1
ATOM 1330 C CA . SER A 1 172 ? 2.187 2.322 4.580 1.00 92.81 172 SER A CA 1
ATOM 1331 C C . SER A 1 172 ? 3.674 2.054 4.790 1.00 92.81 172 SER A C 1
ATOM 1333 O O . SER A 1 172 ? 4.187 2.146 5.898 1.00 92.81 172 SER A O 1
ATOM 1335 N N . SER A 1 173 ? 4.395 1.746 3.715 1.00 87.62 173 SER A N 1
ATOM 1336 C CA . SER A 1 173 ? 5.869 1.730 3.690 1.00 87.62 173 SER A CA 1
ATOM 1337 C C . SER A 1 173 ? 6.444 2.652 2.607 1.00 87.62 173 SER A C 1
ATOM 1339 O O . SER A 1 173 ? 7.645 2.653 2.359 1.00 87.62 173 SER A O 1
ATOM 1341 N N . GLY A 1 174 ? 5.598 3.443 1.937 1.00 87.44 174 GLY A N 1
ATOM 1342 C CA . GLY A 1 174 ? 6.045 4.381 0.909 1.00 87.44 174 GLY A CA 1
ATOM 1343 C C . GLY A 1 174 ? 6.754 5.584 1.528 1.00 87.44 174 GLY A C 1
ATOM 1344 O O . GLY A 1 174 ? 6.189 6.239 2.399 1.00 87.44 174 GLY A O 1
ATOM 1345 N N . ALA A 1 175 ? 7.955 5.919 1.047 1.00 87.69 175 ALA A N 1
ATOM 1346 C CA . ALA A 1 175 ? 8.786 6.990 1.612 1.00 87.69 175 ALA A CA 1
ATOM 1347 C C . ALA A 1 175 ? 8.046 8.332 1.756 1.00 87.69 175 ALA A C 1
ATOM 1349 O O . ALA A 1 175 ? 8.142 8.977 2.797 1.00 87.69 175 ALA A O 1
ATOM 1350 N N . ARG A 1 176 ? 7.248 8.716 0.750 1.00 90.75 176 ARG A N 1
ATOM 1351 C CA . ARG A 1 176 ? 6.433 9.936 0.802 1.00 90.75 176 ARG A CA 1
ATOM 1352 C C . ARG A 1 176 ? 5.346 9.875 1.880 1.00 90.75 176 ARG A C 1
ATOM 1354 O O . ARG A 1 176 ? 5.202 10.814 2.648 1.00 90.75 176 ARG A O 1
ATOM 1361 N N . MET A 1 177 ? 4.624 8.758 1.970 1.00 96.00 177 MET A N 1
ATOM 1362 C CA . MET A 1 177 ? 3.586 8.545 2.990 1.00 96.00 177 MET A CA 1
ATOM 1363 C C . MET A 1 177 ? 4.173 8.585 4.403 1.00 96.00 177 MET A C 1
ATOM 1365 O O . MET A 1 177 ? 3.593 9.188 5.302 1.00 96.00 177 MET A O 1
ATOM 1369 N N . LEU A 1 178 ? 5.345 7.969 4.583 1.00 95.50 178 LEU A N 1
ATOM 1370 C CA . LEU A 1 178 ? 6.091 8.001 5.838 1.00 95.50 178 LEU A CA 1
ATOM 1371 C C . LEU A 1 178 ? 6.508 9.433 6.196 1.00 95.50 178 LEU A C 1
ATOM 1373 O O . LEU A 1 178 ? 6.307 9.844 7.333 1.00 95.50 178 LEU A O 1
ATOM 1377 N N . GLY A 1 179 ? 7.023 10.201 5.230 1.00 95.81 179 GLY A N 1
ATOM 1378 C CA . GLY A 1 179 ? 7.390 11.606 5.431 1.00 95.81 179 GLY A CA 1
ATOM 1379 C C . GLY A 1 179 ? 6.217 12.487 5.867 1.00 95.81 179 GLY A C 1
ATOM 1380 O O . GLY A 1 179 ? 6.390 13.326 6.742 1.00 95.81 179 GLY A O 1
ATOM 1381 N N . ILE A 1 180 ? 5.023 12.248 5.316 1.00 97.31 180 ILE A N 1
ATOM 1382 C CA . ILE A 1 180 ? 3.797 12.977 5.677 1.00 97.31 180 ILE A CA 1
ATOM 1383 C C . ILE A 1 180 ? 3.349 12.641 7.105 1.00 97.31 180 ILE A C 1
ATOM 1385 O O . ILE A 1 180 ? 3.035 13.530 7.889 1.00 97.31 180 ILE A O 1
ATOM 1389 N N . ALA A 1 181 ? 3.268 11.352 7.445 1.00 98.06 181 ALA A N 1
ATOM 1390 C CA . ALA A 1 181 ? 2.496 10.919 8.610 1.00 98.06 181 ALA A CA 1
ATOM 1391 C C . ALA A 1 181 ? 3.335 10.594 9.857 1.00 98.06 181 ALA A C 1
ATOM 1393 O O . ALA A 1 181 ? 2.843 10.785 10.970 1.00 98.06 181 ALA A O 1
ATOM 1394 N N . LEU A 1 182 ? 4.594 10.147 9.728 1.00 97.25 182 LEU A N 1
ATOM 1395 C CA . LEU A 1 182 ? 5.438 9.799 10.888 1.00 97.25 182 LEU A CA 1
ATOM 1396 C C . LEU A 1 182 ? 5.639 10.927 11.917 1.00 97.25 182 LEU A C 1
ATOM 1398 O O . LEU A 1 182 ? 5.715 10.606 13.107 1.00 97.25 182 LEU A O 1
ATOM 1402 N N . PRO A 1 183 ? 5.672 12.222 11.544 1.00 97.00 183 PRO A N 1
ATOM 1403 C CA . PRO A 1 183 ? 5.708 13.294 12.538 1.00 97.00 183 PRO A CA 1
ATOM 1404 C C . PRO A 1 183 ? 4.483 13.319 13.470 1.00 97.00 183 PRO A C 1
ATOM 1406 O O . PRO A 1 183 ? 4.562 13.868 14.564 1.00 97.00 183 PRO A O 1
ATOM 1409 N N . HIS A 1 184 ? 3.359 12.715 13.066 1.00 97.56 184 HIS A N 1
ATOM 1410 C CA . HIS A 1 184 ? 2.055 12.905 13.709 1.00 97.56 184 HIS A CA 1
ATOM 1411 C C . HIS A 1 184 ? 1.416 11.629 14.273 1.00 97.56 184 HIS A C 1
ATOM 1413 O O . HIS A 1 184 ? 0.551 11.726 15.144 1.00 97.56 184 HIS A O 1
ATOM 1419 N N . VAL A 1 185 ? 1.795 10.443 13.784 1.00 98.19 185 VAL A N 1
ATOM 1420 C CA . VAL A 1 185 ? 1.170 9.177 14.205 1.00 98.19 185 VAL A CA 1
ATOM 1421 C C . VAL A 1 185 ? 1.796 8.586 15.471 1.00 98.19 185 VAL A C 1
ATOM 1423 O O . VAL A 1 185 ? 2.975 8.795 15.779 1.00 98.19 185 VAL A O 1
ATOM 1426 N N . ASP A 1 186 ? 0.986 7.805 16.186 1.00 97.81 186 ASP A N 1
ATOM 1427 C CA . ASP A 1 186 ? 1.368 7.053 17.385 1.00 97.81 186 ASP A CA 1
ATOM 1428 C C . ASP A 1 186 ? 1.870 5.648 17.048 1.00 97.81 186 ASP A C 1
ATOM 1430 O O . ASP A 1 186 ? 2.669 5.065 17.784 1.00 97.81 186 ASP A O 1
ATOM 1434 N N . ALA A 1 187 ? 1.385 5.087 15.940 1.00 97.50 187 ALA A N 1
ATOM 1435 C CA . ALA A 1 187 ? 1.710 3.737 15.523 1.00 97.50 187 ALA A CA 1
ATOM 1436 C C . ALA A 1 187 ? 1.925 3.613 14.013 1.00 97.50 187 ALA A C 1
ATOM 1438 O O . ALA A 1 187 ? 1.413 4.383 13.200 1.00 97.50 187 ALA A O 1
ATOM 1439 N N . TRP A 1 188 ? 2.656 2.574 13.638 1.00 97.69 188 TRP A N 1
ATOM 1440 C CA . TRP A 1 188 ? 2.832 2.134 12.265 1.00 97.69 188 TRP A CA 1
ATOM 1441 C C . TRP A 1 188 ? 2.493 0.649 12.163 1.00 97.69 188 TRP A C 1
ATOM 1443 O O . TRP A 1 188 ? 2.881 -0.140 13.029 1.00 97.69 188 TRP A O 1
ATOM 1453 N N . ASN A 1 189 ? 1.782 0.269 11.103 1.00 97.38 189 ASN A N 1
ATOM 1454 C CA . ASN A 1 189 ? 1.467 -1.119 10.801 1.00 97.38 189 ASN A CA 1
ATOM 1455 C C . ASN A 1 189 ? 2.061 -1.567 9.460 1.00 97.38 189 ASN A C 1
ATOM 1457 O O . ASN A 1 189 ? 2.073 -0.819 8.479 1.00 97.38 189 ASN A O 1
ATOM 1461 N N . THR A 1 190 ? 2.505 -2.825 9.419 1.00 94.81 190 THR A N 1
ATOM 1462 C CA . THR A 1 190 ? 2.893 -3.518 8.188 1.00 94.81 190 THR A CA 1
ATOM 1463 C C . THR A 1 190 ? 2.089 -4.788 7.963 1.00 94.81 190 THR A C 1
ATOM 1465 O O . THR A 1 190 ? 1.754 -5.521 8.900 1.00 94.81 190 THR A O 1
ATOM 1468 N N . TRP A 1 191 ? 1.826 -5.072 6.690 1.00 93.25 191 TRP A N 1
ATOM 1469 C CA . TRP A 1 191 ? 1.104 -6.257 6.266 1.00 93.25 191 TRP A CA 1
ATOM 1470 C C . TRP A 1 191 ? 2.016 -7.487 6.178 1.00 93.25 191 TRP A C 1
ATOM 1472 O O . TRP A 1 191 ? 3.162 -7.386 5.729 1.00 93.25 191 TRP A O 1
ATOM 1482 N N . TYR A 1 192 ? 1.499 -8.669 6.542 1.00 90.56 192 TYR A N 1
ATOM 1483 C CA . TYR A 1 192 ? 2.287 -9.907 6.649 1.00 90.56 192 TYR A CA 1
ATOM 1484 C C . TYR A 1 192 ? 3.104 -10.209 5.388 1.00 90.56 192 TYR A C 1
ATOM 1486 O O . TYR A 1 192 ? 4.242 -10.677 5.451 1.00 90.56 192 TYR A O 1
ATOM 1494 N N . SER A 1 193 ? 2.536 -9.938 4.214 1.00 84.38 193 SER A N 1
ATOM 1495 C CA . SER A 1 193 ? 3.152 -10.278 2.938 1.00 84.38 193 SER A CA 1
ATOM 1496 C C . SER A 1 193 ? 4.370 -9.388 2.640 1.00 84.38 193 SER A C 1
ATOM 1498 O O . SER A 1 193 ? 5.340 -9.852 2.034 1.00 84.38 193 SER A O 1
ATOM 1500 N N . TRP A 1 194 ? 4.374 -8.137 3.110 1.00 81.94 194 TRP A N 1
ATOM 1501 C CA . TRP A 1 194 ? 5.422 -7.149 2.820 1.00 81.94 194 TRP A CA 1
ATOM 1502 C C . TRP A 1 194 ? 6.767 -7.528 3.433 1.00 81.94 194 TRP A C 1
ATOM 1504 O O . TRP A 1 194 ? 7.805 -7.346 2.803 1.00 81.94 194 TRP A O 1
ATOM 1514 N N . TYR A 1 195 ? 6.746 -8.159 4.605 1.00 84.44 195 TYR A N 1
ATOM 1515 C CA . TYR A 1 195 ? 7.949 -8.635 5.290 1.00 84.44 195 TYR A CA 1
ATOM 1516 C C . TYR A 1 195 ? 8.106 -10.168 5.238 1.00 84.44 195 TYR A C 1
ATOM 1518 O O . TYR A 1 195 ? 8.931 -10.771 5.929 1.00 84.44 195 TYR A O 1
ATOM 1526 N N . GLY A 1 196 ? 7.299 -10.841 4.415 1.00 85.69 196 GLY A N 1
ATOM 1527 C CA . GLY A 1 196 ? 7.370 -12.286 4.224 1.00 85.69 196 GLY A CA 1
ATOM 1528 C C . GLY A 1 196 ? 6.814 -13.123 5.381 1.00 85.69 196 GLY A C 1
ATOM 1529 O O . GLY A 1 196 ? 7.038 -14.333 5.398 1.00 85.69 196 GLY A O 1
ATOM 1530 N N . ASN A 1 197 ? 6.065 -12.528 6.313 1.00 90.94 197 ASN A N 1
ATOM 1531 C CA . ASN A 1 197 ? 5.432 -13.179 7.463 1.00 90.94 197 ASN A CA 1
ATOM 1532 C C . ASN A 1 197 ? 6.437 -14.006 8.271 1.00 90.94 197 ASN A C 1
ATOM 1534 O O . ASN A 1 197 ? 6.323 -15.227 8.379 1.00 90.94 197 ASN A O 1
ATOM 1538 N N . SER A 1 198 ? 7.519 -13.349 8.688 1.00 92.12 198 SER A N 1
ATOM 1539 C CA . SER A 1 198 ? 8.667 -13.995 9.315 1.00 92.12 198 SER A CA 1
ATOM 1540 C C . SER A 1 198 ? 9.461 -12.988 10.180 1.00 92.12 198 SER A C 1
ATOM 1542 O O . SER A 1 198 ? 9.622 -11.850 9.732 1.00 92.12 198 SER A O 1
ATOM 1544 N N . PRO A 1 199 ? 9.989 -13.351 11.370 1.00 92.69 199 PRO A N 1
ATOM 1545 C CA . PRO A 1 199 ? 10.571 -12.382 12.318 1.00 92.69 199 PRO A CA 1
ATOM 1546 C C . PRO A 1 199 ? 11.719 -11.524 11.759 1.00 92.69 199 PRO A C 1
ATOM 1548 O O . PRO A 1 199 ? 11.700 -10.308 11.842 1.00 92.69 199 PRO A O 1
ATOM 1551 N N . GLU A 1 200 ? 12.702 -12.135 11.119 1.00 91.88 200 GLU A N 1
ATOM 1552 C CA . GLU A 1 200 ? 13.859 -11.494 10.486 1.00 91.88 200 GLU A CA 1
ATOM 1553 C C . GLU A 1 200 ? 13.479 -10.654 9.257 1.00 91.88 200 GLU A C 1
ATOM 1555 O O . GLU A 1 200 ? 14.130 -9.658 8.964 1.00 91.88 200 GLU A O 1
ATOM 1560 N N . GLY A 1 201 ? 12.384 -10.997 8.574 1.00 87.88 201 GLY A N 1
ATOM 1561 C CA . GLY A 1 201 ? 11.821 -10.149 7.528 1.00 87.88 201 GLY A CA 1
ATOM 1562 C C . GLY A 1 201 ? 11.211 -8.886 8.129 1.00 87.88 201 GLY A C 1
ATOM 1563 O O . GLY A 1 201 ? 11.436 -7.793 7.618 1.00 87.88 201 GLY A O 1
ATOM 1564 N N . PHE A 1 202 ? 10.504 -9.024 9.256 1.00 92.88 202 PHE A N 1
ATOM 1565 C CA . PHE A 1 202 ? 9.997 -7.883 10.016 1.00 92.88 202 PHE A CA 1
ATOM 1566 C C . PHE A 1 202 ? 11.140 -7.032 10.578 1.00 92.88 202 PHE A C 1
ATOM 1568 O O . PHE A 1 202 ? 11.082 -5.812 10.486 1.00 92.88 202 PHE A O 1
ATOM 1575 N N . ALA A 1 203 ? 12.204 -7.654 11.091 1.00 91.88 203 ALA A N 1
ATOM 1576 C CA . ALA A 1 203 ? 13.385 -6.952 11.585 1.00 91.88 203 ALA A CA 1
ATOM 1577 C C . ALA A 1 203 ? 14.063 -6.126 10.481 1.00 91.88 203 ALA A C 1
ATOM 1579 O O . ALA A 1 203 ? 14.402 -4.972 10.719 1.00 91.88 203 ALA A O 1
ATOM 1580 N N . ALA A 1 204 ? 14.201 -6.675 9.269 1.00 86.38 204 ALA A N 1
ATOM 1581 C CA . ALA A 1 204 ? 14.723 -5.931 8.124 1.00 86.38 204 ALA A CA 1
ATOM 1582 C C . ALA A 1 204 ? 13.804 -4.762 7.735 1.00 86.38 204 ALA A C 1
ATOM 1584 O O . ALA A 1 204 ? 14.275 -3.639 7.574 1.00 86.38 204 ALA A O 1
ATOM 1585 N N . HIS A 1 205 ? 12.491 -5.005 7.657 1.00 88.00 205 HIS A N 1
ATOM 1586 C CA . HIS A 1 205 ? 11.505 -3.972 7.319 1.00 88.00 205 HIS A CA 1
ATOM 1587 C C . HIS A 1 205 ? 11.484 -2.837 8.350 1.00 88.00 205 HIS A C 1
ATOM 1589 O O . HIS A 1 205 ? 11.423 -1.659 8.010 1.00 88.00 205 HIS A O 1
ATOM 1595 N N . ARG A 1 206 ? 11.621 -3.186 9.631 1.00 91.88 206 ARG A N 1
ATOM 1596 C CA . ARG A 1 206 ? 11.711 -2.236 10.740 1.00 91.88 206 ARG A CA 1
ATOM 1597 C C . ARG A 1 206 ? 12.887 -1.267 10.587 1.00 91.88 206 ARG A C 1
ATOM 1599 O O . ARG A 1 206 ? 12.722 -0.100 10.919 1.00 91.88 206 ARG A O 1
ATOM 1606 N N . VAL A 1 207 ? 14.046 -1.701 10.085 1.00 90.19 207 VAL A N 1
ATOM 1607 C CA . VAL A 1 207 ? 15.223 -0.820 9.918 1.00 90.19 207 VAL A CA 1
ATOM 1608 C C . VAL A 1 207 ? 14.929 0.342 8.962 1.00 90.19 207 VAL A C 1
ATOM 1610 O O . VAL A 1 207 ? 15.383 1.470 9.182 1.00 90.19 207 VAL A O 1
ATOM 1613 N N . GLU A 1 208 ? 14.145 0.091 7.914 1.00 87.19 208 GLU A N 1
ATOM 1614 C CA . GLU A 1 208 ? 13.712 1.128 6.972 1.00 87.19 208 GLU A CA 1
ATOM 1615 C C . GLU A 1 208 ? 12.803 2.156 7.664 1.00 87.19 208 GLU A C 1
ATOM 1617 O O . GLU A 1 208 ? 12.988 3.365 7.500 1.00 87.19 208 GLU A O 1
ATOM 1622 N N . ILE A 1 209 ? 11.891 1.688 8.519 1.00 91.81 209 ILE A N 1
ATOM 1623 C CA . ILE A 1 209 ? 10.992 2.544 9.303 1.00 91.81 209 ILE A CA 1
ATOM 1624 C C . ILE A 1 209 ? 11.741 3.325 10.380 1.00 91.81 209 ILE A C 1
ATOM 1626 O O . ILE A 1 209 ? 11.540 4.528 10.486 1.00 91.81 209 ILE A O 1
ATOM 1630 N N . ASP A 1 210 ? 12.671 2.705 11.109 1.00 93.44 210 ASP A N 1
ATOM 1631 C CA . ASP A 1 210 ? 13.525 3.391 12.091 1.00 93.44 210 ASP A CA 1
ATOM 1632 C C . ASP A 1 210 ? 14.340 4.520 11.426 1.00 93.44 210 ASP A C 1
ATOM 1634 O O . ASP A 1 210 ? 14.624 5.563 12.022 1.00 93.44 210 ASP A O 1
ATOM 1638 N N . THR A 1 211 ? 14.718 4.340 10.160 1.00 92.38 211 THR A N 1
ATOM 1639 C CA . THR A 1 211 ? 15.397 5.370 9.364 1.00 92.38 211 THR A CA 1
ATOM 1640 C C . THR A 1 211 ? 14.437 6.491 8.957 1.00 92.38 211 THR A C 1
ATOM 1642 O O . THR A 1 211 ? 14.800 7.664 9.044 1.00 92.38 211 THR A O 1
ATOM 1645 N N . ALA A 1 212 ? 13.206 6.160 8.565 1.00 93.12 212 ALA A N 1
ATOM 1646 C CA . ALA A 1 212 ? 12.171 7.144 8.258 1.00 93.12 212 ALA A CA 1
ATOM 1647 C C . ALA A 1 212 ? 11.735 7.951 9.497 1.00 93.12 212 ALA A C 1
ATOM 1649 O O . ALA A 1 212 ? 11.611 9.169 9.402 1.00 93.12 212 ALA A O 1
ATOM 1650 N N . CYS A 1 213 ? 11.600 7.313 10.663 1.00 95.19 213 CYS A N 1
ATOM 1651 C CA . CYS A 1 213 ? 11.317 7.975 11.940 1.00 95.19 213 CYS A CA 1
ATOM 1652 C C . CYS A 1 213 ? 12.381 9.028 12.260 1.00 95.19 213 CYS A C 1
ATOM 1654 O O . CYS A 1 213 ? 12.042 10.180 12.514 1.00 95.19 213 CYS A O 1
ATOM 1656 N N . ARG A 1 214 ? 13.668 8.674 12.137 1.00 95.00 214 ARG A N 1
ATOM 1657 C CA . ARG A 1 214 ? 14.770 9.622 12.363 1.00 95.00 214 ARG A CA 1
ATOM 1658 C C . ARG A 1 214 ? 14.719 10.819 11.415 1.00 95.00 214 ARG A C 1
ATOM 1660 O O . ARG A 1 214 ? 14.920 11.945 11.855 1.00 95.00 214 ARG A O 1
ATOM 1667 N N . ARG A 1 215 ? 14.400 10.601 10.133 1.00 93.56 215 ARG A N 1
ATOM 1668 C CA . ARG A 1 215 ? 14.198 11.695 9.160 1.00 93.56 215 ARG A CA 1
ATOM 1669 C C . ARG A 1 215 ? 13.005 12.585 9.512 1.00 93.56 215 ARG A C 1
ATOM 1671 O O . ARG A 1 215 ? 13.051 13.776 9.243 1.00 93.56 215 ARG A O 1
ATOM 1678 N N . ALA A 1 216 ? 11.973 12.016 10.129 1.00 93.94 216 ALA A N 1
ATOM 1679 C CA . ALA A 1 216 ? 10.806 12.730 10.639 1.00 93.94 216 ALA A CA 1
ATOM 1680 C C . ALA A 1 216 ? 11.041 13.393 12.015 1.00 93.94 216 ALA A C 1
ATOM 1682 O O . ALA A 1 216 ? 10.090 13.881 12.621 1.00 93.94 216 ALA A O 1
ATOM 1683 N N . GLY A 1 217 ? 12.277 13.391 12.535 1.00 94.75 217 GLY A N 1
ATOM 1684 C CA . GLY A 1 217 ? 12.611 13.975 13.839 1.00 94.75 217 GLY A CA 1
ATOM 1685 C C . GLY A 1 217 ? 12.159 13.145 15.046 1.00 94.75 217 GLY A C 1
ATOM 1686 O O . GLY A 1 217 ? 12.129 13.664 16.156 1.00 94.75 217 GLY A O 1
ATOM 1687 N N . ARG A 1 218 ? 11.811 11.869 14.844 1.00 96.00 218 ARG A N 1
ATOM 1688 C CA . ARG A 1 218 ? 11.336 10.942 15.882 1.00 96.00 218 ARG A CA 1
ATOM 1689 C C . ARG A 1 218 ? 12.430 9.948 16.267 1.00 96.00 218 ARG A C 1
ATOM 1691 O O . ARG A 1 218 ? 13.112 9.400 15.394 1.00 96.00 218 ARG A O 1
ATOM 1698 N N . GLN A 1 219 ? 12.574 9.657 17.558 1.00 91.44 219 GLN A N 1
ATOM 1699 C CA . GLN A 1 219 ? 13.479 8.595 18.013 1.00 91.44 219 GLN A CA 1
ATOM 1700 C C . GLN A 1 219 ? 12.866 7.201 17.783 1.00 91.44 219 GLN A C 1
ATOM 1702 O O . GLN A 1 219 ? 11.649 7.025 17.926 1.00 91.44 219 GLN A O 1
ATOM 1707 N N . PRO A 1 220 ? 13.676 6.173 17.454 1.00 80.06 220 PRO A N 1
ATOM 1708 C CA . PRO A 1 220 ? 13.200 4.792 17.412 1.00 80.06 220 PRO A CA 1
ATOM 1709 C C . PRO A 1 220 ? 12.530 4.392 18.735 1.00 80.06 220 PRO A C 1
ATOM 1711 O O . PRO A 1 220 ? 13.124 4.519 19.802 1.00 80.06 220 PRO A O 1
ATOM 1714 N N . GLY A 1 221 ? 11.294 3.894 18.658 1.00 85.12 221 GLY A N 1
ATOM 1715 C CA . GLY A 1 221 ? 10.481 3.526 19.825 1.00 85.12 221 GLY A CA 1
ATOM 1716 C C . GLY A 1 221 ? 9.420 4.554 20.230 1.00 85.12 221 GLY A C 1
ATOM 1717 O O . GLY A 1 221 ? 8.487 4.185 20.936 1.00 85.12 221 GLY A O 1
ATOM 1718 N N . GLU A 1 222 ? 9.483 5.798 19.740 1.00 93.19 222 GLU A N 1
ATOM 1719 C CA . GLU A 1 222 ? 8.398 6.774 19.946 1.00 93.19 222 GLU A CA 1
ATOM 1720 C C . GLU A 1 222 ? 7.141 6.450 19.125 1.00 93.19 222 GLU A C 1
ATOM 1722 O O . GLU A 1 222 ? 6.043 6.880 19.473 1.00 93.19 222 GLU A O 1
ATOM 1727 N N . VAL A 1 223 ? 7.304 5.714 18.024 1.00 95.81 223 VAL A N 1
ATOM 1728 C CA . VAL A 1 223 ? 6.209 5.162 17.222 1.00 95.81 223 VAL A CA 1
ATOM 1729 C C . VAL A 1 223 ? 6.080 3.682 17.562 1.00 95.81 223 VAL A C 1
ATOM 1731 O O . VAL A 1 223 ? 7.041 2.920 17.454 1.00 95.81 223 VAL A O 1
ATOM 1734 N N . SER A 1 224 ? 4.882 3.261 17.965 1.00 95.69 224 SER A N 1
ATOM 1735 C CA . SER A 1 224 ? 4.588 1.853 18.227 1.00 95.69 224 SER A CA 1
ATOM 1736 C C . SER A 1 224 ? 4.555 1.055 16.925 1.00 95.69 224 SER A C 1
ATOM 1738 O O . SER A 1 224 ? 3.905 1.455 15.961 1.00 95.69 224 SER A O 1
ATOM 1740 N N . TYR A 1 225 ? 5.197 -0.110 16.899 1.00 95.00 225 TYR A N 1
ATOM 1741 C CA . TYR A 1 225 ? 5.174 -0.989 15.730 1.00 95.00 225 TYR A CA 1
ATOM 1742 C C . TYR A 1 225 ? 4.149 -2.104 15.885 1.00 95.00 225 TYR A C 1
ATOM 1744 O O . TYR A 1 225 ? 4.100 -2.794 16.902 1.00 95.00 225 TYR A O 1
ATOM 1752 N N . SER A 1 226 ? 3.349 -2.281 14.839 1.00 95.19 226 SER A N 1
ATOM 1753 C CA . SER A 1 226 ? 2.369 -3.345 14.680 1.00 95.19 226 SER A CA 1
ATOM 1754 C C . SER A 1 226 ? 2.692 -4.140 13.412 1.00 95.19 226 SER A C 1
ATOM 1756 O O . SER A 1 226 ? 3.062 -3.573 12.383 1.00 95.19 226 SER A O 1
ATOM 1758 N N . ALA A 1 227 ? 2.571 -5.462 13.475 1.00 95.06 227 ALA A N 1
ATOM 1759 C CA . ALA A 1 227 ? 2.761 -6.348 12.332 1.00 95.06 227 ALA A CA 1
ATOM 1760 C C . ALA A 1 227 ? 1.553 -7.276 12.221 1.00 95.06 227 ALA A C 1
ATOM 1762 O O . ALA A 1 227 ? 1.240 -8.003 13.163 1.00 95.06 227 ALA A O 1
ATOM 1763 N N . CYS A 1 228 ? 0.888 -7.259 11.067 1.00 95.69 228 CYS A N 1
ATOM 1764 C CA . CYS A 1 228 ? -0.094 -8.283 10.739 1.00 95.69 228 CYS A CA 1
ATOM 1765 C C . CYS A 1 228 ? 0.643 -9.600 10.472 1.00 95.69 228 CYS A C 1
ATOM 1767 O O . CYS A 1 228 ? 1.600 -9.616 9.701 1.00 95.69 228 CYS A O 1
ATOM 1769 N N . VAL A 1 229 ? 0.191 -10.692 11.092 1.00 94.38 229 VAL A N 1
ATOM 1770 C CA . VAL A 1 229 ? 0.769 -12.034 10.954 1.00 94.38 229 VAL A CA 1
ATOM 1771 C C . VAL A 1 229 ? -0.305 -12.957 10.396 1.00 94.38 229 VAL A C 1
ATOM 1773 O O . VAL A 1 229 ? -1.380 -13.077 10.977 1.00 94.38 229 VAL A O 1
ATOM 1776 N N . LEU A 1 230 ? -0.007 -13.655 9.300 1.00 91.62 230 LEU A N 1
ATOM 1777 C CA . LEU A 1 230 ? -0.887 -14.719 8.818 1.00 91.62 230 LEU A CA 1
ATOM 1778 C C . LEU A 1 230 ? -0.625 -15.989 9.631 1.00 91.62 230 LEU A C 1
ATOM 1780 O O . LEU A 1 230 ? 0.492 -16.516 9.613 1.00 91.62 230 LEU A O 1
ATOM 1784 N N . VAL A 1 231 ? -1.664 -16.492 10.294 1.00 89.44 231 VAL A N 1
ATOM 1785 C CA . VAL A 1 231 ? -1.633 -17.729 11.078 1.00 89.44 231 VAL A CA 1
ATOM 1786 C C . VAL A 1 231 ? -2.582 -18.743 10.445 1.00 89.44 231 VAL A C 1
ATOM 1788 O O . VAL A 1 231 ? -3.744 -18.445 10.191 1.00 89.44 231 VAL A O 1
ATOM 1791 N N . THR A 1 232 ? -2.087 -19.954 10.198 1.00 82.94 232 THR A N 1
ATOM 1792 C CA . THR A 1 232 ? -2.884 -21.096 9.736 1.00 82.94 232 THR A CA 1
ATOM 1793 C C . THR A 1 232 ? -2.888 -22.138 10.844 1.00 82.94 232 THR A C 1
ATOM 1795 O O . THR A 1 232 ? -1.828 -22.672 11.177 1.00 82.94 232 THR A O 1
ATOM 1798 N N . ALA A 1 233 ? -4.048 -22.411 11.438 1.00 74.56 233 ALA A N 1
ATOM 1799 C CA . ALA A 1 233 ? -4.180 -23.491 12.408 1.00 74.56 233 ALA A CA 1
ATOM 1800 C C . ALA A 1 233 ? -4.152 -24.841 11.670 1.00 74.56 233 ALA A C 1
ATOM 1802 O O . ALA A 1 233 ? -4.988 -25.089 10.805 1.00 74.56 233 ALA A O 1
ATOM 1803 N N . GLY A 1 234 ? -3.167 -25.686 11.986 1.00 54.94 234 GLY A N 1
ATOM 1804 C CA . GLY A 1 234 ? -3.181 -27.101 11.614 1.00 54.94 234 GLY A CA 1
ATOM 1805 C C . GLY A 1 234 ? -4.104 -27.897 12.540 1.00 54.94 234 GLY A C 1
ATOM 1806 O O . GLY A 1 234 ? -4.384 -27.482 13.665 1.00 54.94 234 GLY A O 1
ATOM 1807 N N . ASP A 1 235 ? -4.559 -29.054 12.080 1.00 38.84 235 ASP A N 1
ATOM 1808 C CA . ASP A 1 235 ? -5.435 -29.994 12.779 1.00 38.84 235 ASP A CA 1
ATOM 1809 C C . ASP A 1 235 ? -4.705 -30.794 13.874 1.00 38.84 235 ASP A C 1
ATOM 1811 O O . ASP A 1 235 ? -4.686 -32.016 13.847 1.00 38.84 235 ASP A O 1
ATOM 1815 N N . GLY A 1 236 ? -4.099 -30.121 14.858 1.00 37.44 236 GLY A N 1
ATOM 1816 C CA . GLY A 1 236 ? -3.780 -30.668 16.192 1.00 37.44 236 GLY A CA 1
ATOM 1817 C C . GLY A 1 236 ? -2.895 -31.926 16.318 1.00 37.44 236 GLY A C 1
ATOM 1818 O O . GLY A 1 236 ? -2.522 -32.283 17.434 1.00 37.44 236 GLY A O 1
ATOM 1819 N N . THR A 1 237 ? -2.504 -32.599 15.239 1.00 35.16 237 THR A N 1
ATOM 1820 C CA . THR A 1 237 ? -1.476 -33.641 15.248 1.00 35.16 237 THR A CA 1
ATOM 1821 C C . THR A 1 237 ? -0.119 -32.948 15.177 1.00 35.16 237 THR A C 1
ATOM 1823 O O . THR A 1 237 ? 0.016 -31.927 14.504 1.00 35.16 237 THR A O 1
ATOM 1826 N N . ARG A 1 238 ? 0.890 -33.426 15.923 1.00 41.62 238 ARG A N 1
ATOM 1827 C CA . ARG A 1 238 ? 2.267 -32.901 15.831 1.00 41.62 238 ARG A CA 1
ATOM 1828 C C . ARG A 1 238 ? 2.676 -32.894 14.355 1.00 41.62 238 ARG A C 1
ATOM 1830 O O . ARG A 1 238 ? 2.953 -33.948 13.792 1.00 41.62 238 ARG A O 1
ATOM 1837 N N . GLY A 1 239 ? 2.632 -31.707 13.755 1.00 32.34 239 GLY A N 1
ATOM 1838 C CA . GLY A 1 239 ? 2.674 -31.536 12.315 1.00 32.34 239 GLY A CA 1
ATOM 1839 C C . GLY A 1 239 ? 3.998 -32.004 11.739 1.00 32.34 239 GLY A C 1
ATOM 1840 O O . GLY A 1 239 ? 5.068 -31.578 12.176 1.00 32.34 239 GLY A O 1
ATOM 1841 N N . ASP A 1 240 ? 3.896 -32.857 10.728 1.00 32.94 240 ASP A N 1
ATOM 1842 C CA . ASP A 1 240 ? 4.929 -33.040 9.723 1.00 32.94 240 ASP A CA 1
ATOM 1843 C C . ASP A 1 240 ? 5.313 -31.654 9.151 1.00 32.94 240 ASP A C 1
ATOM 1845 O O . ASP A 1 240 ? 4.445 -30.955 8.613 1.00 32.94 240 ASP A O 1
ATOM 1849 N N . PRO A 1 241 ? 6.585 -31.219 9.239 1.00 34.81 241 PRO A N 1
ATOM 1850 C CA . PRO A 1 241 ? 7.034 -29.936 8.693 1.00 34.81 241 PRO A CA 1
ATOM 1851 C C . PRO A 1 241 ? 6.881 -29.821 7.158 1.00 34.81 241 PRO A C 1
ATOM 1853 O O . PRO A 1 241 ? 7.147 -28.754 6.594 1.00 34.81 241 PRO A O 1
ATOM 1856 N N . GLY A 1 242 ? 6.453 -30.888 6.470 1.00 32.16 242 GLY A N 1
ATOM 1857 C CA . GLY A 1 242 ? 6.202 -30.939 5.029 1.00 32.16 242 GLY A CA 1
ATOM 1858 C C . GLY A 1 242 ? 4.774 -30.624 4.556 1.00 32.16 242 GLY A C 1
ATOM 1859 O O . GLY A 1 242 ? 4.596 -30.352 3.365 1.00 32.16 242 GLY A O 1
ATOM 1860 N N . ALA A 1 243 ? 3.755 -30.605 5.422 1.00 28.14 243 ALA A N 1
ATOM 1861 C CA . ALA A 1 243 ? 2.363 -30.429 4.992 1.00 28.14 243 ALA A CA 1
ATOM 1862 C C . ALA A 1 243 ? 1.997 -28.944 4.789 1.00 28.14 243 ALA A C 1
ATOM 1864 O O . ALA A 1 243 ? 1.373 -28.295 5.626 1.00 28.14 243 ALA A O 1
ATOM 1865 N N . ARG A 1 244 ? 2.399 -28.367 3.650 1.00 31.78 244 ARG A N 1
ATOM 1866 C CA . ARG A 1 244 ? 1.933 -27.038 3.218 1.00 31.78 244 ARG A CA 1
ATOM 1867 C C . ARG A 1 244 ? 0.518 -27.147 2.645 1.00 31.78 244 ARG A C 1
ATOM 1869 O O . ARG A 1 244 ? 0.356 -27.578 1.507 1.00 31.78 244 ARG A O 1
ATOM 1876 N N . SER A 1 245 ? -0.489 -26.695 3.390 1.00 28.36 245 SER A N 1
ATOM 1877 C CA . SER A 1 245 ? -1.797 -26.344 2.825 1.00 28.36 245 SER A CA 1
ATOM 1878 C C . SER A 1 245 ? -1.612 -25.229 1.787 1.00 28.36 245 SER A C 1
ATOM 1880 O O . SER A 1 245 ? -1.076 -24.158 2.093 1.00 28.36 245 SER A O 1
ATOM 1882 N N . ASP A 1 246 ? -2.006 -25.492 0.544 1.00 31.67 246 ASP A N 1
ATOM 1883 C CA . ASP A 1 246 ? -1.785 -24.618 -0.606 1.00 31.67 246 ASP A CA 1
ATOM 1884 C C . ASP A 1 246 ? -2.754 -23.417 -0.586 1.00 31.67 246 ASP A C 1
ATOM 1886 O O . ASP A 1 246 ? -3.779 -23.391 -1.260 1.00 31.67 246 ASP A O 1
ATOM 1890 N N . HIS A 1 247 ? -2.442 -22.392 0.213 1.00 35.12 247 HIS A N 1
ATOM 1891 C CA . HIS A 1 247 ? -3.193 -21.126 0.264 1.00 35.12 247 HIS A CA 1
ATOM 1892 C C . HIS A 1 247 ? -2.492 -19.997 -0.508 1.00 35.12 247 HIS A C 1
ATOM 1894 O O . HIS A 1 247 ? -2.447 -18.844 -0.088 1.00 35.12 247 HIS A O 1
ATOM 1900 N N . ARG A 1 248 ? -1.953 -20.316 -1.691 1.00 30.70 248 ARG A N 1
ATOM 1901 C CA . ARG A 1 248 ? -1.205 -19.391 -2.568 1.00 30.70 248 ARG A CA 1
ATOM 1902 C C . ARG A 1 248 ? -2.041 -18.345 -3.321 1.00 30.70 248 ARG A C 1
ATOM 1904 O O . ARG A 1 248 ? -1.484 -17.621 -4.141 1.00 30.70 248 ARG A O 1
ATOM 1911 N N . ALA A 1 249 ? -3.344 -18.248 -3.069 1.00 29.28 249 ALA A N 1
ATOM 1912 C CA . ALA A 1 249 ? -4.247 -17.433 -3.883 1.00 29.28 249 ALA A CA 1
ATOM 1913 C C . ALA A 1 249 ? -4.779 -16.151 -3.203 1.00 29.28 249 ALA A C 1
ATOM 1915 O O . ALA A 1 249 ? -5.625 -15.498 -3.801 1.00 29.28 249 ALA A O 1
ATOM 1916 N N . LEU A 1 250 ? -4.328 -15.779 -1.999 1.00 30.03 250 LEU A N 1
ATOM 1917 C CA . LEU A 1 250 ? -4.623 -14.471 -1.387 1.00 30.03 250 LEU A CA 1
ATOM 1918 C C . LEU A 1 250 ? -3.349 -13.613 -1.432 1.00 30.03 250 LEU A C 1
ATOM 1920 O O . LEU A 1 250 ? -2.450 -13.793 -0.626 1.00 30.03 250 LEU A O 1
ATOM 1924 N N . HIS A 1 251 ? -3.279 -12.734 -2.432 1.00 32.16 251 HIS A N 1
ATOM 1925 C CA . HIS A 1 251 ? -2.275 -11.690 -2.685 1.00 32.16 251 HIS A CA 1
ATOM 1926 C C . HIS A 1 251 ? -0.766 -12.052 -2.786 1.00 32.16 251 HIS A C 1
ATOM 1928 O O . HIS A 1 251 ? -0.159 -12.643 -1.892 1.00 32.16 251 HIS A O 1
ATOM 1934 N N . PRO A 1 252 ? -0.082 -11.629 -3.875 1.00 28.78 252 PRO A N 1
ATOM 1935 C CA . PRO A 1 252 ? 1.288 -12.033 -4.160 1.00 28.78 252 PRO A CA 1
ATOM 1936 C C . PRO A 1 252 ? 2.309 -11.078 -3.525 1.00 28.78 252 PRO A C 1
ATOM 1938 O O . PRO A 1 252 ? 2.831 -10.175 -4.175 1.00 28.78 252 PRO A O 1
ATOM 1941 N N . TYR A 1 253 ? 2.677 -11.323 -2.269 1.00 24.97 253 TYR A N 1
ATOM 1942 C CA . TYR A 1 253 ? 3.944 -10.827 -1.725 1.00 24.97 253 TYR A CA 1
ATOM 1943 C C . TYR A 1 253 ? 4.580 -11.876 -0.810 1.00 24.97 253 TYR A C 1
ATOM 1945 O O . TYR A 1 253 ? 4.107 -12.156 0.284 1.00 24.97 253 TYR A O 1
ATOM 1953 N N . ARG A 1 254 ? 5.681 -12.473 -1.268 1.00 29.39 254 ARG A N 1
ATOM 1954 C CA . ARG A 1 254 ? 6.704 -13.058 -0.395 1.00 29.39 254 ARG A CA 1
ATOM 1955 C C . ARG A 1 254 ? 8.061 -12.941 -1.082 1.00 29.39 254 ARG A C 1
ATOM 1957 O O . ARG A 1 254 ? 8.249 -13.465 -2.182 1.00 29.39 254 ARG A O 1
ATOM 1964 N N . ARG A 1 255 ? 8.997 -12.270 -0.406 1.00 29.17 255 ARG A N 1
ATOM 1965 C CA . ARG A 1 255 ? 10.443 -12.472 -0.554 1.00 29.17 255 ARG A CA 1
ATOM 1966 C C . ARG A 1 255 ? 10.836 -13.707 0.261 1.00 29.17 255 ARG A C 1
ATOM 1968 O O . ARG A 1 255 ? 10.315 -13.932 1.352 1.00 29.17 255 ARG A O 1
ATOM 1975 N N . GLY A 1 256 ? 11.678 -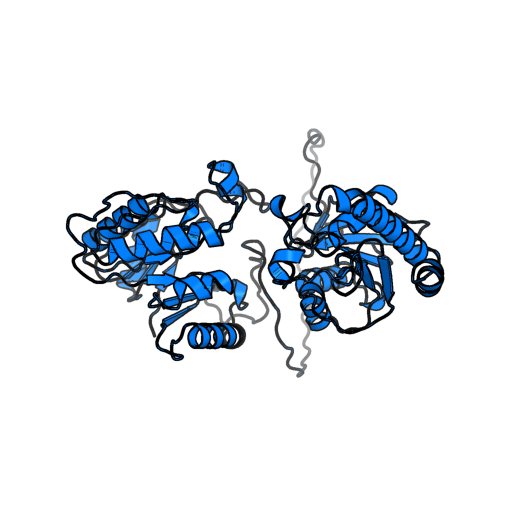14.543 -0.340 1.00 26.28 256 GLY A N 1
ATOM 1976 C CA . GLY A 1 256 ? 12.139 -15.812 0.216 1.00 26.28 256 GLY A CA 1
ATOM 1977 C C . GLY A 1 256 ? 13.249 -15.649 1.251 1.00 26.28 256 GLY A C 1
ATOM 1978 O O . GLY A 1 256 ? 13.823 -14.573 1.406 1.00 26.28 256 GLY A O 1
ATOM 1979 N N . ARG A 1 257 ? 13.563 -16.752 1.933 1.00 27.58 257 ARG A N 1
ATOM 1980 C CA . ARG A 1 257 ? 14.700 -16.860 2.844 1.00 27.58 257 ARG A CA 1
ATOM 1981 C C . ARG A 1 257 ? 15.548 -18.094 2.586 1.00 27.58 257 ARG A C 1
ATOM 1983 O O . ARG A 1 257 ? 15.015 -19.155 2.281 1.00 27.58 257 ARG A O 1
ATOM 1990 N N . TYR A 1 258 ? 16.845 -17.848 2.759 1.00 24.50 258 TYR A N 1
ATOM 1991 C CA . TYR A 1 258 ? 17.913 -18.629 3.388 1.00 24.50 258 TYR A CA 1
ATOM 1992 C C . TYR A 1 258 ? 17.734 -20.141 3.550 1.00 24.50 258 TYR A C 1
ATOM 1994 O O . TYR A 1 258 ? 16.756 -20.634 4.109 1.00 24.50 258 TYR A O 1
ATOM 2002 N N . ARG A 1 259 ? 18.774 -20.861 3.120 1.00 24.69 259 ARG A N 1
ATOM 2003 C CA . ARG A 1 259 ? 18.926 -22.308 3.227 1.00 24.69 259 ARG A CA 1
ATOM 2004 C C . ARG A 1 259 ? 19.979 -22.618 4.295 1.00 24.69 259 ARG A C 1
ATOM 2006 O O . ARG A 1 259 ? 21.106 -22.152 4.174 1.00 24.69 259 ARG A O 1
ATOM 2013 N N . TRP A 1 260 ? 19.600 -23.413 5.292 1.00 20.94 260 TRP A N 1
ATOM 2014 C CA . TRP A 1 260 ? 20.519 -24.174 6.141 1.00 20.94 260 TRP A CA 1
ATOM 2015 C C . TRP A 1 260 ? 20.737 -25.553 5.507 1.00 20.94 260 TRP A C 1
ATOM 2017 O O . TRP A 1 260 ? 19.808 -26.134 4.937 1.00 20.94 260 TRP A O 1
ATOM 2027 N N . SER A 1 261 ? 21.973 -26.034 5.546 1.00 24.97 261 SER A N 1
ATOM 2028 C CA . SER A 1 261 ? 22.427 -27.298 4.969 1.00 24.97 261 SER A CA 1
ATOM 2029 C C . SER A 1 261 ? 22.430 -28.439 5.990 1.00 24.97 261 SER A C 1
ATOM 2031 O O . SER A 1 261 ? 22.817 -28.238 7.133 1.00 24.97 261 SER A O 1
ATOM 2033 N N . GLU A 1 262 ? 22.074 -29.622 5.474 1.00 24.67 262 GLU A N 1
ATOM 2034 C CA . GLU A 1 262 ? 22.458 -30.983 5.893 1.00 24.67 262 GLU A CA 1
ATOM 2035 C C . GLU A 1 262 ? 21.977 -31.538 7.246 1.00 24.67 262 GLU A C 1
ATOM 2037 O O . GLU A 1 262 ? 22.300 -31.040 8.312 1.00 24.67 262 GLU A O 1
ATOM 2042 N N . ILE A 1 263 ? 21.241 -32.655 7.178 1.00 23.28 263 ILE A N 1
ATOM 2043 C CA . ILE A 1 263 ? 21.671 -34.005 7.597 1.00 23.28 263 ILE A CA 1
ATOM 2044 C C . ILE A 1 263 ? 20.638 -34.990 7.021 1.00 23.28 263 ILE A C 1
ATOM 2046 O O . ILE A 1 263 ? 19.429 -34.787 7.133 1.00 23.28 263 ILE A O 1
ATOM 2050 N N . GLY A 1 264 ? 21.115 -36.022 6.325 1.00 24.42 264 GLY A N 1
ATOM 2051 C CA . GLY A 1 264 ? 20.280 -37.025 5.668 1.00 24.42 264 GLY A CA 1
ATOM 2052 C C . GLY A 1 264 ? 20.019 -38.246 6.542 1.00 24.42 264 GLY A C 1
ATOM 2053 O O . GLY A 1 264 ? 20.922 -38.708 7.225 1.00 24.42 264 GLY A O 1
ATOM 2054 N N . VAL A 1 265 ? 18.821 -38.826 6.427 1.00 22.95 265 VAL A N 1
ATOM 2055 C CA . VAL A 1 265 ? 18.564 -40.249 6.699 1.00 22.95 265 VAL A CA 1
ATOM 2056 C C . VAL A 1 265 ? 17.475 -40.735 5.734 1.00 22.95 265 VAL A C 1
ATOM 2058 O O . VAL A 1 265 ? 16.410 -40.132 5.619 1.00 22.95 265 VAL A O 1
ATOM 2061 N N . ARG A 1 266 ? 17.761 -41.820 5.006 1.00 22.62 266 ARG A N 1
ATOM 2062 C CA . ARG A 1 266 ? 16.811 -42.566 4.165 1.00 22.62 266 ARG A CA 1
ATOM 2063 C C . ARG A 1 266 ? 16.014 -43.548 5.027 1.00 22.62 266 ARG A C 1
ATOM 2065 O O . ARG A 1 266 ? 16.620 -44.275 5.807 1.00 22.62 266 ARG A O 1
ATOM 2072 N N . CYS A 1 267 ? 14.717 -43.699 4.761 1.00 21.98 267 CYS A N 1
ATOM 2073 C CA . CYS A 1 267 ? 14.035 -44.989 4.909 1.00 21.98 267 CYS A CA 1
ATOM 2074 C C . CYS A 1 267 ? 12.833 -45.119 3.950 1.00 21.98 267 CYS A C 1
ATOM 2076 O O . CYS A 1 267 ? 12.248 -44.100 3.581 1.00 21.98 267 CYS A O 1
ATOM 2078 N N . PRO A 1 268 ? 12.488 -46.342 3.500 1.00 26.48 268 PRO A N 1
ATOM 2079 C CA . PRO A 1 268 ? 11.573 -46.579 2.387 1.00 26.48 268 PRO A CA 1
ATOM 2080 C C . PRO A 1 268 ? 10.193 -47.053 2.861 1.00 26.48 268 PRO A C 1
ATOM 2082 O O . PRO A 1 268 ? 10.106 -47.914 3.731 1.00 26.48 268 PRO A O 1
ATOM 2085 N N . VAL A 1 269 ? 9.112 -46.610 2.214 1.00 25.09 269 VAL A N 1
ATOM 2086 C CA . VAL A 1 269 ? 7.823 -47.319 2.285 1.00 25.09 269 VAL A CA 1
ATOM 2087 C C . VAL A 1 269 ? 7.160 -47.323 0.905 1.00 25.09 269 VAL A C 1
ATOM 2089 O O . VAL A 1 269 ? 7.004 -46.288 0.263 1.00 25.09 269 VAL A O 1
ATOM 2092 N N . ARG A 1 270 ? 6.828 -48.528 0.430 1.00 24.83 270 ARG A N 1
ATOM 2093 C CA . ARG A 1 270 ? 6.113 -48.819 -0.823 1.00 24.83 270 ARG A CA 1
ATOM 2094 C C . ARG A 1 270 ? 4.616 -48.497 -0.676 1.00 24.83 270 ARG A C 1
ATOM 2096 O O . ARG A 1 270 ? 4.073 -48.798 0.384 1.00 24.83 270 ARG A O 1
ATOM 2103 N N . PRO A 1 271 ? 3.906 -48.038 -1.723 1.00 27.73 271 PRO A N 1
ATOM 2104 C CA . PRO A 1 271 ? 2.449 -48.033 -1.731 1.00 27.73 271 PRO A CA 1
ATOM 2105 C C . PRO A 1 271 ? 1.911 -49.259 -2.485 1.00 27.73 271 PRO A C 1
ATOM 2107 O O . PRO A 1 271 ? 2.382 -49.577 -3.574 1.00 27.73 271 PRO A O 1
ATOM 2110 N N . ASN A 1 272 ? 0.904 -49.936 -1.934 1.00 25.22 272 ASN A N 1
ATOM 2111 C CA . ASN A 1 272 ? 0.038 -50.843 -2.689 1.00 25.22 272 ASN A CA 1
ATOM 2112 C C . ASN A 1 272 ? -1.383 -50.786 -2.116 1.00 25.22 272 ASN A C 1
ATOM 2114 O O . ASN A 1 272 ? -1.561 -50.865 -0.905 1.00 25.22 272 ASN A O 1
ATOM 2118 N N . GLY A 1 273 ? -2.374 -50.673 -3.003 1.00 25.70 273 GLY A N 1
ATOM 2119 C CA . GLY A 1 273 ? -3.807 -50.640 -2.684 1.00 25.70 273 GLY A CA 1
ATOM 2120 C C . GLY A 1 273 ? -4.509 -49.504 -3.434 1.00 25.70 273 GLY A C 1
ATOM 2121 O O . GLY A 1 273 ? -4.769 -48.456 -2.867 1.00 25.70 273 GLY A O 1
ATOM 2122 N N . ALA A 1 274 ? -4.613 -49.533 -4.764 1.00 25.55 274 ALA A N 1
ATOM 2123 C CA . ALA A 1 274 ? -5.620 -50.280 -5.525 1.00 25.55 274 ALA A CA 1
ATOM 2124 C C . ALA A 1 274 ? -7.063 -50.003 -5.057 1.00 25.55 274 ALA A C 1
ATOM 2126 O O . ALA A 1 274 ? -7.600 -50.733 -4.233 1.00 25.55 274 ALA A O 1
ATOM 2127 N N . PHE A 1 275 ? -7.715 -49.005 -5.664 1.00 26.36 275 PHE A N 1
ATOM 2128 C CA . PHE A 1 275 ? -9.175 -48.972 -5.764 1.00 26.36 275 PHE A CA 1
ATOM 2129 C C . PHE A 1 275 ? -9.603 -48.995 -7.231 1.00 26.36 275 PHE A C 1
ATOM 2131 O O . PHE A 1 275 ? -9.092 -48.270 -8.084 1.00 26.36 275 PHE A O 1
ATOM 2138 N N . ARG A 1 276 ? -10.491 -49.951 -7.506 1.00 27.16 276 ARG A N 1
ATOM 2139 C CA . ARG A 1 276 ? -10.936 -50.408 -8.818 1.00 27.16 276 ARG A CA 1
ATOM 2140 C C . ARG A 1 276 ? -11.888 -49.416 -9.486 1.00 27.16 276 ARG A C 1
ATOM 2142 O O . ARG A 1 276 ? -12.790 -48.870 -8.862 1.00 27.16 276 ARG A O 1
ATOM 2149 N N . ARG A 1 277 ? -11.705 -49.306 -10.803 1.00 25.03 277 ARG A N 1
ATOM 2150 C CA . ARG A 1 277 ? -12.654 -48.807 -11.805 1.00 25.03 277 ARG A CA 1
ATOM 2151 C C . ARG A 1 277 ? -14.014 -49.508 -11.703 1.00 25.03 277 ARG A C 1
ATOM 2153 O O . ARG A 1 277 ? -14.055 -50.735 -11.676 1.00 25.03 277 ARG A O 1
ATOM 2160 N N . PHE A 1 278 ? -15.083 -48.736 -11.871 1.00 27.34 278 PHE A N 1
ATOM 2161 C CA . PHE A 1 278 ? -16.272 -49.175 -12.600 1.00 27.34 278 PHE A CA 1
ATOM 2162 C C . PHE A 1 278 ? -16.454 -48.273 -13.823 1.00 27.34 278 PHE A C 1
ATOM 2164 O O . PHE A 1 278 ? -16.388 -47.050 -13.721 1.00 27.34 278 PHE A O 1
ATOM 2171 N N . GLY A 1 279 ? -16.596 -48.900 -14.990 1.00 24.39 279 GLY A N 1
ATOM 2172 C CA . GLY A 1 279 ? -16.913 -48.256 -16.258 1.00 24.39 279 GLY A CA 1
ATOM 2173 C C . GLY A 1 279 ? -18.334 -48.601 -16.692 1.00 24.39 279 GLY A C 1
ATOM 2174 O O . GLY A 1 279 ? -18.824 -49.688 -16.401 1.00 24.39 279 GLY A O 1
ATOM 2175 N N . GLY A 1 280 ? -18.968 -47.680 -17.410 1.00 27.70 280 GLY A N 1
ATOM 2176 C CA . GLY A 1 280 ? -20.236 -47.891 -18.103 1.00 27.70 280 GLY A CA 1
ATOM 2177 C C . GLY A 1 280 ? -20.762 -46.576 -18.690 1.00 27.70 280 GLY A C 1
ATOM 2178 O O . GLY A 1 280 ? -20.496 -45.528 -18.109 1.00 27.70 280 GLY A O 1
ATOM 2179 N N . PRO A 1 281 ? -21.408 -46.584 -19.869 1.00 31.88 281 PRO A N 1
ATOM 2180 C CA . PRO A 1 281 ? -21.182 -45.565 -20.887 1.00 31.88 281 PRO A CA 1
ATOM 2181 C C . PRO A 1 281 ? -22.394 -44.655 -21.095 1.00 31.88 281 PRO A C 1
ATOM 2183 O O . PRO A 1 281 ? -23.479 -45.134 -21.396 1.00 31.88 281 PRO A O 1
ATOM 2186 N N . LEU A 1 282 ? -22.192 -43.339 -21.054 1.00 27.25 282 LEU A N 1
ATOM 2187 C CA . LEU A 1 282 ? -23.126 -42.365 -21.628 1.00 27.25 282 LEU A CA 1
ATOM 2188 C C . LEU A 1 282 ? -22.328 -41.243 -22.295 1.00 27.25 282 LEU A C 1
ATOM 2190 O O . LEU A 1 282 ? -22.085 -40.166 -21.758 1.00 27.25 282 LEU A O 1
ATOM 2194 N N . ALA A 1 283 ? -21.881 -41.552 -23.509 1.00 27.06 283 ALA A N 1
ATOM 2195 C CA . ALA A 1 283 ? -21.530 -40.551 -24.494 1.00 27.06 283 ALA A CA 1
ATOM 2196 C C . ALA A 1 283 ? -22.828 -39.919 -25.009 1.00 27.06 283 ALA A C 1
ATOM 2198 O O . ALA A 1 283 ? -23.607 -40.599 -25.671 1.00 27.06 283 ALA A O 1
ATOM 2199 N N . ARG A 1 284 ? -23.032 -38.635 -24.696 1.00 32.03 284 ARG A N 1
ATOM 2200 C CA . ARG A 1 284 ? -23.665 -37.582 -25.520 1.00 32.03 284 ARG A CA 1
ATOM 2201 C C . ARG A 1 284 ? -24.162 -36.478 -24.588 1.00 32.03 284 ARG A C 1
ATOM 2203 O O . ARG A 1 284 ? -25.280 -36.560 -24.118 1.00 32.03 284 ARG A O 1
ATOM 2210 N N . PHE A 1 285 ? -23.294 -35.502 -24.309 1.00 32.66 285 PHE A N 1
ATOM 2211 C CA . PHE A 1 285 ? -23.570 -34.064 -24.104 1.00 32.66 285 PHE A CA 1
ATOM 2212 C C . PHE A 1 285 ? -22.343 -33.418 -23.432 1.00 32.66 285 PHE A C 1
ATOM 2214 O O . PHE A 1 285 ? -22.261 -33.314 -22.216 1.00 32.66 285 PHE A O 1
ATOM 2221 N N . ALA A 1 286 ? -21.346 -33.025 -24.231 1.00 25.73 286 ALA A N 1
ATOM 2222 C CA . ALA A 1 286 ? -20.251 -32.153 -23.790 1.00 25.73 286 ALA A CA 1
ATOM 2223 C C . ALA A 1 286 ? -19.625 -31.449 -25.005 1.00 25.73 286 ALA A C 1
ATOM 2225 O O . ALA A 1 286 ? -18.542 -31.788 -25.476 1.00 25.73 286 ALA A O 1
ATOM 2226 N N . LYS A 1 287 ? -20.358 -30.480 -25.552 1.00 30.52 287 LYS A N 1
ATOM 2227 C CA . LYS A 1 287 ? -19.809 -29.377 -26.344 1.00 30.52 287 LYS A CA 1
ATOM 2228 C C . LYS A 1 287 ? -20.239 -28.128 -25.572 1.00 30.52 287 LYS A C 1
ATOM 2230 O O . LYS A 1 287 ? -21.418 -28.022 -25.264 1.00 30.52 287 LYS A O 1
ATOM 2235 N N . LEU A 1 288 ? -19.284 -27.251 -25.265 1.00 34.12 288 LEU A N 1
ATOM 2236 C CA . LEU A 1 288 ? -19.260 -26.211 -24.217 1.00 34.12 288 LEU A CA 1
ATOM 2237 C C . LEU A 1 288 ? -18.589 -26.686 -22.916 1.00 34.12 288 LEU A C 1
ATOM 2239 O O . LEU A 1 288 ? -18.834 -27.785 -22.441 1.00 34.12 288 LEU A O 1
ATOM 2243 N N . PHE A 1 289 ? -17.717 -25.824 -22.388 1.00 31.95 289 PHE A N 1
ATOM 2244 C CA . PHE A 1 289 ? -16.660 -26.041 -21.385 1.00 31.95 289 PHE A CA 1
ATOM 2245 C C . PHE A 1 289 ? -15.353 -26.648 -21.918 1.00 31.95 289 PHE A C 1
ATOM 2247 O O . PHE A 1 289 ? -15.023 -27.820 -21.736 1.00 31.95 289 PHE A O 1
ATOM 2254 N N . GLY A 1 290 ? -14.562 -25.774 -22.551 1.00 27.88 290 GLY A N 1
ATOM 2255 C CA . GLY A 1 290 ? -13.128 -25.973 -22.729 1.00 27.88 290 GLY A CA 1
ATOM 2256 C C . GLY A 1 290 ? -12.444 -26.129 -21.370 1.00 27.88 290 GLY A C 1
ATOM 2257 O O . GLY A 1 290 ? -12.495 -25.247 -20.517 1.00 27.88 290 GLY A O 1
ATOM 2258 N N . ARG A 1 291 ? -11.845 -27.303 -21.189 1.00 34.31 291 ARG A N 1
ATOM 2259 C CA . ARG A 1 291 ? -11.093 -27.748 -20.020 1.00 34.31 291 ARG A CA 1
ATOM 2260 C C . ARG A 1 291 ? -9.899 -26.835 -19.738 1.00 34.31 291 ARG A C 1
ATOM 2262 O O . ARG A 1 291 ? -9.083 -26.593 -20.623 1.00 34.31 291 ARG A O 1
ATOM 2269 N N . GLY A 1 292 ? -9.738 -26.454 -18.472 1.00 34.12 292 GLY A N 1
ATOM 2270 C CA . GLY A 1 292 ? -8.437 -26.096 -17.921 1.00 34.12 292 GLY A CA 1
ATOM 2271 C C . GLY A 1 292 ? -7.515 -27.311 -17.998 1.00 34.12 292 GLY A C 1
ATOM 2272 O O . GLY A 1 292 ? -7.687 -28.283 -17.266 1.00 34.12 292 GLY A O 1
ATOM 2273 N N . VAL A 1 293 ? -6.564 -27.269 -18.924 1.00 34.22 293 VAL A N 1
ATOM 2274 C CA . VAL A 1 293 ? -5.448 -28.208 -18.980 1.00 34.22 293 VAL A CA 1
ATOM 2275 C C . VAL A 1 293 ? -4.303 -27.552 -18.219 1.00 34.22 293 VAL A C 1
ATOM 2277 O O . VAL A 1 293 ? -3.717 -26.580 -18.687 1.00 34.22 293 VAL A O 1
ATOM 2280 N N . THR A 1 294 ? -3.968 -28.065 -17.037 1.00 41.81 294 THR A N 1
ATOM 2281 C CA . THR A 1 294 ? -2.674 -27.784 -16.407 1.00 41.81 294 THR A CA 1
ATOM 2282 C C . THR A 1 294 ? -1.599 -28.551 -17.176 1.00 41.81 294 THR A C 1
ATOM 2284 O O . THR A 1 294 ? -1.162 -29.624 -16.762 1.00 41.81 294 THR A O 1
ATOM 2287 N N . SER A 1 295 ? -1.214 -28.043 -18.347 1.00 53.38 295 SER A N 1
ATOM 2288 C CA . SER A 1 295 ? -0.041 -28.519 -19.077 1.00 53.38 295 SER A CA 1
ATOM 2289 C C . SER A 1 295 ? 1.217 -27.927 -18.446 1.00 53.38 295 SER A C 1
ATOM 2291 O O . SER A 1 295 ? 1.226 -26.775 -18.005 1.00 53.38 295 SER A O 1
ATOM 2293 N N . SER A 1 296 ? 2.300 -28.706 -18.405 1.00 64.00 296 SER A N 1
ATOM 2294 C CA . SER A 1 296 ? 3.627 -28.157 -18.101 1.00 64.00 296 SER A CA 1
ATOM 2295 C C . SER A 1 296 ? 3.949 -27.003 -19.063 1.00 64.00 296 SER A C 1
ATOM 2297 O O . SER A 1 296 ? 3.503 -27.054 -20.213 1.00 64.00 296 SER A O 1
ATOM 2299 N N . PRO A 1 297 ? 4.674 -25.959 -18.618 1.00 75.31 297 PRO A N 1
ATOM 2300 C CA . PRO A 1 297 ? 5.033 -24.848 -19.494 1.00 75.31 297 PRO A CA 1
ATOM 2301 C C . PRO A 1 297 ? 5.805 -25.362 -20.718 1.00 75.31 297 PRO A C 1
ATOM 2303 O O . PRO A 1 297 ? 6.564 -26.332 -20.589 1.00 75.31 297 PRO A O 1
ATOM 2306 N N . PRO A 1 298 ? 5.626 -24.745 -21.899 1.00 83.94 298 PRO A N 1
ATOM 2307 C CA . PRO A 1 298 ? 6.416 -25.105 -23.065 1.00 83.94 298 PRO A CA 1
ATOM 2308 C C . PRO A 1 298 ? 7.900 -24.853 -22.789 1.00 83.94 298 PRO A C 1
ATOM 2310 O O . PRO A 1 298 ? 8.274 -23.976 -22.008 1.00 83.94 298 PRO A O 1
ATOM 2313 N N . ARG A 1 299 ? 8.765 -25.635 -23.440 1.00 90.25 299 ARG A N 1
ATOM 2314 C CA . ARG A 1 299 ? 10.207 -25.374 -23.406 1.00 90.25 299 ARG A CA 1
ATOM 2315 C C . ARG A 1 299 ? 10.495 -24.056 -24.120 1.00 90.25 299 ARG A C 1
ATOM 2317 O O . ARG A 1 299 ? 10.007 -23.852 -25.229 1.00 90.25 299 ARG A O 1
ATOM 2324 N N . VAL A 1 300 ? 11.326 -23.222 -23.507 1.00 93.75 300 VAL A N 1
ATOM 2325 C CA . VAL A 1 300 ? 11.813 -21.963 -24.080 1.00 93.75 300 VAL A CA 1
ATOM 2326 C C . VAL A 1 300 ? 13.334 -21.951 -24.051 1.00 93.75 300 VAL A C 1
ATOM 2328 O O . VAL A 1 300 ? 13.943 -22.502 -23.137 1.00 93.75 300 VAL A O 1
ATOM 2331 N N . ASP A 1 301 ? 13.936 -21.339 -25.063 1.00 94.06 301 ASP A N 1
ATOM 2332 C CA . ASP A 1 301 ? 15.385 -21.220 -25.217 1.00 94.06 301 ASP A CA 1
ATOM 2333 C C . ASP A 1 301 ? 15.897 -19.887 -24.648 1.00 94.06 301 ASP A C 1
ATOM 2335 O O . ASP A 1 301 ? 17.045 -19.794 -24.207 1.00 94.06 301 ASP A O 1
ATOM 2339 N N . ARG A 1 302 ? 15.050 -18.847 -24.650 1.00 95.94 302 ARG A N 1
ATOM 2340 C CA . ARG A 1 302 ? 15.349 -17.516 -24.100 1.00 95.94 302 ARG A CA 1
ATOM 2341 C C . ARG A 1 302 ? 14.148 -16.920 -23.372 1.00 95.94 302 ARG A C 1
ATOM 2343 O O . ARG A 1 302 ? 12.998 -17.143 -23.753 1.00 95.94 302 ARG A O 1
ATOM 2350 N N . ILE A 1 303 ? 14.425 -16.108 -22.356 1.00 97.81 303 ILE A N 1
ATOM 2351 C CA . ILE A 1 303 ? 13.427 -15.285 -21.670 1.00 97.81 303 ILE A CA 1
ATOM 2352 C C . ILE A 1 303 ? 13.791 -13.819 -21.872 1.00 97.81 303 ILE A C 1
ATOM 2354 O O . ILE A 1 303 ? 14.890 -13.398 -21.525 1.00 97.81 303 ILE A O 1
ATOM 2358 N N . VAL A 1 304 ? 12.857 -13.029 -22.390 1.00 98.38 304 VAL A N 1
ATOM 2359 C CA . VAL A 1 304 ? 12.995 -11.575 -22.508 1.00 98.38 304 VAL A CA 1
ATOM 2360 C C . VAL A 1 304 ? 12.073 -10.917 -21.493 1.00 98.38 304 VAL A C 1
ATOM 2362 O O . VAL A 1 304 ? 10.868 -11.157 -21.503 1.00 98.38 304 VAL A O 1
ATOM 2365 N N . VAL A 1 305 ? 12.615 -10.080 -20.617 1.00 98.62 305 VAL A N 1
ATOM 2366 C CA . VAL A 1 305 ? 11.847 -9.396 -19.572 1.00 98.62 305 VAL A CA 1
ATOM 2367 C C . VAL A 1 305 ? 11.913 -7.897 -19.803 1.00 98.62 305 VAL A C 1
ATOM 2369 O O . VAL A 1 305 ? 12.977 -7.300 -19.684 1.00 98.62 305 VAL A O 1
ATOM 2372 N N . GLY A 1 306 ? 10.773 -7.278 -20.100 1.00 98.31 306 GLY A N 1
ATOM 2373 C CA . GLY A 1 306 ? 10.651 -5.822 -20.086 1.00 98.31 306 GLY A CA 1
ATOM 2374 C C . GLY A 1 306 ? 10.268 -5.342 -18.696 1.00 98.31 306 GLY A C 1
ATOM 2375 O O . GLY A 1 306 ? 9.281 -5.835 -18.157 1.00 98.31 306 GLY A O 1
ATOM 2376 N N . LEU A 1 307 ? 11.015 -4.404 -18.115 1.00 98.19 307 LEU A N 1
ATOM 2377 C CA . LEU A 1 307 ? 10.680 -3.795 -16.826 1.00 98.19 307 LEU A CA 1
ATOM 2378 C C . LEU A 1 307 ? 9.680 -2.646 -16.975 1.00 98.19 307 LEU A C 1
ATOM 2380 O O . LEU A 1 307 ? 9.572 -2.017 -18.028 1.00 98.19 307 LEU A O 1
ATOM 2384 N N . GLY A 1 308 ? 8.912 -2.438 -15.910 1.00 96.19 308 GLY A N 1
ATOM 2385 C CA . GLY A 1 308 ? 7.840 -1.457 -15.831 1.00 96.19 308 GLY A CA 1
ATOM 2386 C C . GLY A 1 308 ? 6.946 -1.703 -14.620 1.00 96.19 308 GLY A C 1
ATOM 2387 O O . GLY A 1 308 ? 7.013 -2.753 -13.976 1.00 96.19 308 GLY A O 1
ATOM 2388 N N . ASN A 1 309 ? 6.102 -0.724 -14.314 1.00 93.62 309 ASN A N 1
ATOM 2389 C CA . ASN A 1 309 ? 5.052 -0.814 -13.311 1.00 93.62 309 ASN A CA 1
ATOM 2390 C C . ASN A 1 309 ? 3.713 -1.206 -13.970 1.00 93.62 309 ASN A C 1
ATOM 2392 O O . ASN A 1 309 ? 3.355 -0.661 -15.021 1.00 93.62 309 ASN A O 1
ATOM 2396 N N . PRO A 1 310 ? 2.949 -2.142 -13.377 1.00 87.94 310 PRO A N 1
ATOM 2397 C CA . PRO A 1 310 ? 1.618 -2.503 -13.854 1.00 87.94 310 PRO A CA 1
ATOM 2398 C C . PRO A 1 310 ? 0.596 -1.394 -13.564 1.00 87.94 310 PRO A C 1
ATOM 2400 O O . PRO A 1 310 ? 0.694 -0.703 -12.555 1.00 87.94 310 PRO A O 1
ATOM 2403 N N . GLY A 1 311 ? -0.420 -1.276 -14.421 1.00 81.12 311 GLY A N 1
ATOM 2404 C CA . GLY A 1 311 ? -1.504 -0.294 -14.298 1.00 81.12 311 GLY A CA 1
ATOM 2405 C C . GLY A 1 311 ? -1.483 0.757 -15.411 1.00 81.12 311 GLY A C 1
ATOM 2406 O O . GLY A 1 311 ? -0.422 1.143 -15.900 1.00 81.12 311 GLY A O 1
ATOM 2407 N N . GLU A 1 312 ? -2.665 1.223 -15.822 1.00 72.94 312 GLU A N 1
ATOM 2408 C CA . GLU A 1 312 ? -2.820 2.181 -16.933 1.00 72.94 312 GLU A CA 1
ATOM 2409 C C . GLU A 1 312 ? -2.122 3.519 -16.655 1.00 72.94 312 GLU A C 1
ATOM 2411 O O . GLU A 1 312 ? -1.512 4.085 -17.559 1.00 72.94 312 GLU A O 1
ATOM 2416 N N . GLY A 1 313 ? -2.096 3.966 -15.392 1.00 73.38 313 GLY A N 1
ATOM 2417 C CA . GLY A 1 313 ? -1.409 5.196 -14.981 1.00 73.38 313 GLY A CA 1
ATOM 2418 C C . GLY A 1 313 ? 0.105 5.200 -15.234 1.00 73.38 313 GLY A C 1
ATOM 2419 O O . GLY A 1 313 ? 0.698 6.269 -15.335 1.00 73.38 313 GLY A O 1
ATOM 2420 N N . TYR A 1 314 ? 0.729 4.027 -15.391 1.00 81.69 314 TYR A N 1
ATOM 2421 C CA . TYR A 1 314 ? 2.152 3.908 -15.719 1.00 81.69 314 TYR A CA 1
ATOM 2422 C C . TYR A 1 314 ? 2.406 3.621 -17.201 1.00 81.69 314 TYR A C 1
ATOM 2424 O O . TYR A 1 314 ? 3.544 3.677 -17.648 1.00 81.69 314 TYR A O 1
ATOM 2432 N N . ALA A 1 315 ? 1.377 3.305 -17.995 1.00 80.50 315 ALA A N 1
ATOM 2433 C CA . ALA A 1 315 ? 1.547 2.789 -19.356 1.00 80.50 315 ALA A CA 1
ATOM 2434 C C . ALA A 1 315 ? 2.383 3.708 -20.266 1.00 80.50 315 ALA A C 1
ATOM 2436 O O . ALA A 1 315 ? 3.118 3.220 -21.128 1.00 80.50 315 ALA A O 1
ATOM 2437 N N . ALA A 1 316 ? 2.286 5.020 -20.051 1.00 85.44 316 ALA A N 1
ATOM 2438 C CA . ALA A 1 316 ? 2.982 6.036 -20.832 1.00 85.44 316 ALA A CA 1
ATOM 2439 C C . ALA A 1 316 ? 4.245 6.599 -20.156 1.00 85.44 316 ALA A C 1
ATOM 2441 O O . ALA A 1 316 ? 4.865 7.494 -20.725 1.00 85.44 316 ALA A O 1
ATOM 2442 N N . THR A 1 317 ? 4.619 6.131 -18.960 1.00 92.12 317 THR A N 1
ATOM 2443 C CA . THR A 1 317 ? 5.756 6.688 -18.210 1.00 92.12 317 THR A CA 1
ATOM 2444 C C . THR A 1 317 ? 7.092 6.196 -18.751 1.00 92.12 317 THR A C 1
ATOM 2446 O O . THR A 1 317 ? 7.179 5.115 -19.342 1.00 92.12 317 THR A O 1
ATOM 2449 N N . ARG A 1 318 ? 8.155 6.970 -18.507 1.00 95.06 318 ARG A N 1
ATOM 2450 C CA . ARG A 1 318 ? 9.532 6.591 -18.869 1.00 95.06 318 ARG A CA 1
ATOM 2451 C C . ARG A 1 318 ? 9.923 5.231 -18.278 1.00 95.06 318 ARG A C 1
ATOM 2453 O O . ARG A 1 318 ? 10.463 4.396 -18.996 1.00 95.06 318 ARG A O 1
ATOM 2460 N N . HIS A 1 319 ? 9.526 4.954 -17.033 1.00 92.81 319 HIS A N 1
ATOM 2461 C CA . HIS A 1 319 ? 9.739 3.667 -16.357 1.00 92.81 319 HIS A CA 1
ATOM 2462 C C . HIS A 1 319 ? 9.104 2.457 -17.054 1.00 92.81 319 HIS A C 1
ATOM 2464 O O . HIS A 1 319 ? 9.497 1.320 -16.800 1.00 92.81 319 HIS A O 1
ATOM 2470 N N . ASN A 1 320 ? 8.125 2.667 -17.935 1.00 95.44 320 ASN A N 1
ATOM 2471 C CA . ASN A 1 320 ? 7.506 1.593 -18.704 1.00 95.44 320 ASN A CA 1
ATOM 2472 C C . ASN A 1 320 ? 8.150 1.388 -20.084 1.00 95.44 320 ASN A C 1
ATOM 2474 O O . ASN A 1 320 ? 7.628 0.599 -20.876 1.00 95.44 320 ASN A O 1
ATOM 2478 N N . ALA A 1 321 ? 9.306 2.004 -20.371 1.00 96.81 321 ALA A N 1
ATOM 2479 C CA . ALA A 1 321 ? 10.061 1.771 -21.605 1.00 96.81 321 ALA A CA 1
ATOM 2480 C C . ALA A 1 321 ? 10.327 0.274 -21.851 1.00 96.81 321 ALA A C 1
ATOM 2482 O O . ALA A 1 321 ? 10.135 -0.220 -22.963 1.00 96.81 321 ALA A O 1
ATOM 2483 N N . GLY A 1 322 ? 10.676 -0.490 -20.809 1.00 97.62 322 GLY A N 1
ATOM 2484 C CA . GLY A 1 322 ? 10.865 -1.938 -20.922 1.00 97.62 322 GLY A CA 1
ATOM 2485 C C . GLY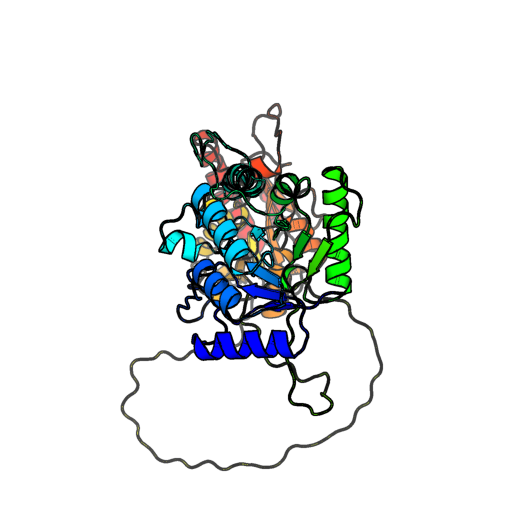 A 1 322 ? 9.588 -2.674 -21.354 1.00 97.62 322 GLY A C 1
ATOM 2486 O O . GLY A 1 322 ? 9.632 -3.496 -22.272 1.00 97.62 322 GLY A O 1
ATOM 2487 N N . PHE A 1 323 ? 8.429 -2.356 -20.765 1.00 97.81 323 PHE A N 1
ATOM 2488 C CA . PHE A 1 323 ? 7.127 -2.907 -21.184 1.00 97.81 323 PHE A CA 1
ATOM 2489 C C . PHE A 1 323 ? 6.770 -2.527 -22.620 1.00 97.81 323 PHE A C 1
ATOM 2491 O O . PHE A 1 323 ? 6.207 -3.352 -23.347 1.00 97.81 323 PHE A O 1
ATOM 2498 N N . GLN A 1 324 ? 7.080 -1.298 -23.028 1.00 96.62 324 GLN A N 1
ATOM 2499 C CA . GLN A 1 324 ? 6.820 -0.787 -24.370 1.00 96.62 324 GLN A CA 1
ATOM 2500 C C . GLN A 1 324 ? 7.637 -1.546 -25.422 1.00 96.62 324 GLN A C 1
ATOM 2502 O O . GLN A 1 324 ? 7.089 -1.984 -26.439 1.00 96.62 324 GLN A O 1
ATOM 2507 N N . VAL A 1 325 ? 8.923 -1.789 -25.160 1.00 98.00 325 VAL A N 1
ATOM 2508 C CA . VAL A 1 325 ? 9.778 -2.600 -26.039 1.00 98.00 325 VAL A CA 1
ATOM 2509 C C . VAL A 1 325 ? 9.325 -4.062 -26.052 1.00 98.00 325 VAL A C 1
ATOM 2511 O O . VAL A 1 325 ? 9.150 -4.641 -27.125 1.00 98.00 325 VAL A O 1
ATOM 2514 N N . ALA A 1 326 ? 9.039 -4.653 -24.887 1.00 97.44 326 ALA A N 1
ATOM 2515 C CA . ALA A 1 326 ? 8.542 -6.028 -24.798 1.00 97.44 326 ALA A CA 1
ATOM 2516 C C . ALA A 1 326 ? 7.220 -6.221 -25.562 1.00 97.44 326 ALA A C 1
ATOM 2518 O O . ALA A 1 326 ? 7.014 -7.253 -26.198 1.00 97.44 326 ALA A O 1
ATOM 2519 N N . SER A 1 327 ? 6.336 -5.218 -25.551 1.00 95.19 327 SER A N 1
ATOM 2520 C CA . SER A 1 327 ? 5.068 -5.265 -26.289 1.00 95.19 327 SER A CA 1
ATOM 2521 C C . SER A 1 327 ? 5.272 -5.235 -27.805 1.00 95.19 327 SER A C 1
ATOM 2523 O O . SER A 1 327 ? 4.584 -5.956 -28.529 1.00 95.19 327 SER A O 1
ATOM 2525 N N . ARG A 1 328 ? 6.255 -4.468 -28.291 1.00 95.75 328 ARG A N 1
ATOM 2526 C CA . ARG A 1 328 ? 6.644 -4.462 -29.711 1.00 95.75 328 ARG A CA 1
ATOM 2527 C C . ARG A 1 328 ? 7.231 -5.804 -30.131 1.00 95.75 328 ARG A C 1
ATOM 2529 O O . ARG A 1 328 ? 6.796 -6.355 -31.140 1.00 95.75 328 ARG A O 1
ATOM 2536 N N . LEU A 1 329 ? 8.138 -6.364 -29.331 1.00 95.44 329 LEU A N 1
ATOM 2537 C CA . LEU A 1 329 ? 8.727 -7.675 -29.604 1.00 95.44 329 LEU A CA 1
ATOM 2538 C C . LEU A 1 329 ? 7.665 -8.790 -29.621 1.00 95.44 329 LEU A C 1
ATOM 2540 O O . LEU A 1 329 ? 7.677 -9.645 -30.507 1.00 95.44 329 LEU A O 1
ATOM 2544 N N . ALA A 1 330 ? 6.704 -8.763 -28.692 1.00 94.44 330 ALA A N 1
ATOM 2545 C CA . ALA A 1 330 ? 5.595 -9.721 -28.663 1.00 94.44 330 ALA A CA 1
ATOM 2546 C C . ALA A 1 330 ? 4.734 -9.629 -29.932 1.00 94.44 330 ALA A C 1
ATOM 2548 O O . ALA A 1 330 ? 4.475 -10.638 -30.585 1.00 94.44 330 ALA A O 1
ATOM 2549 N N . LYS A 1 331 ? 4.385 -8.408 -30.360 1.00 91.44 331 LYS A N 1
ATOM 2550 C CA . LYS A 1 331 ? 3.638 -8.186 -31.606 1.00 91.44 331 LYS A CA 1
ATOM 2551 C C . LYS A 1 331 ? 4.385 -8.728 -32.831 1.00 91.44 331 LYS A C 1
ATOM 2553 O O . LYS A 1 331 ? 3.773 -9.371 -33.680 1.00 91.44 331 LYS A O 1
ATOM 2558 N N . ARG A 1 332 ? 5.700 -8.504 -32.919 1.00 89.12 332 ARG A N 1
ATOM 2559 C CA . ARG A 1 332 ? 6.534 -8.974 -34.041 1.00 89.12 332 ARG A CA 1
ATOM 2560 C C . ARG A 1 332 ? 6.729 -10.491 -34.060 1.00 89.12 332 ARG A C 1
ATOM 2562 O O . ARG A 1 332 ? 6.730 -11.087 -35.130 1.00 89.12 332 ARG A O 1
ATOM 2569 N N . SER A 1 333 ? 6.778 -11.120 -32.888 1.00 87.75 333 SER A N 1
ATOM 2570 C CA . SER A 1 333 ? 6.792 -12.585 -32.737 1.00 87.75 333 SER A CA 1
ATOM 2571 C C . SER A 1 333 ? 5.405 -13.234 -32.828 1.00 87.75 333 SER A C 1
ATOM 2573 O O . SER A 1 333 ? 5.280 -14.439 -32.612 1.00 87.75 333 SER A O 1
ATOM 2575 N N . ARG A 1 334 ? 4.358 -12.458 -33.163 1.00 88.94 334 ARG A N 1
ATOM 2576 C CA . ARG A 1 334 ? 2.953 -12.908 -33.226 1.00 88.94 334 ARG A CA 1
ATOM 2577 C C . ARG A 1 334 ? 2.499 -13.604 -31.936 1.00 88.94 334 ARG A C 1
ATOM 2579 O O . ARG A 1 334 ? 1.692 -14.529 -31.975 1.00 88.94 334 ARG A O 1
ATOM 2586 N N . ALA A 1 335 ? 3.039 -13.161 -30.805 1.00 90.50 335 ALA A N 1
ATOM 2587 C CA . ALA A 1 335 ? 2.766 -13.706 -29.489 1.00 90.50 335 ALA A CA 1
ATOM 2588 C C . ALA A 1 335 ? 1.881 -12.741 -28.691 1.00 90.50 335 ALA A C 1
ATOM 2590 O O . ALA A 1 335 ? 2.065 -11.522 -28.710 1.00 90.50 335 ALA A O 1
ATOM 2591 N N . GLU A 1 336 ? 0.931 -13.296 -27.945 1.00 90.69 336 GLU A N 1
ATOM 2592 C CA . GLU A 1 336 ? 0.021 -12.528 -27.100 1.00 90.69 336 GLU A CA 1
ATOM 2593 C C . GLU A 1 336 ? 0.314 -12.775 -25.625 1.00 90.69 336 GLU A C 1
ATOM 2595 O O . GLU A 1 336 ? 0.616 -13.894 -25.216 1.00 90.69 336 GLU A O 1
ATOM 2600 N N . PHE A 1 337 ? 0.168 -11.738 -24.796 1.00 92.69 337 PHE A N 1
ATOM 2601 C CA . PHE A 1 337 ? 0.347 -11.813 -23.341 1.00 92.69 337 PHE A CA 1
ATOM 2602 C C . PHE A 1 337 ? -0.824 -12.525 -22.630 1.00 92.69 337 PHE A C 1
ATOM 2604 O O . PHE A 1 337 ? -1.444 -11.986 -21.704 1.00 92.69 337 PHE A O 1
ATOM 2611 N N . ALA A 1 338 ? -1.139 -13.736 -23.082 1.00 88.44 338 ALA A N 1
ATOM 2612 C CA . ALA A 1 338 ? -2.260 -14.546 -22.628 1.00 88.44 338 ALA A CA 1
ATOM 2613 C C . ALA A 1 338 ? -1.953 -15.292 -21.321 1.00 88.44 338 ALA A C 1
ATOM 2615 O O . ALA A 1 338 ? -2.848 -15.516 -20.502 1.00 88.44 338 ALA A O 1
ATOM 2616 N N . VAL A 1 339 ? -0.687 -15.644 -21.081 1.00 91.62 339 VAL A N 1
ATOM 2617 C CA . VAL A 1 339 ? -0.297 -16.448 -19.921 1.00 91.62 339 VAL A CA 1
ATOM 2618 C C . VAL A 1 339 ? -0.115 -15.549 -18.697 1.00 91.62 339 VAL A C 1
ATOM 2620 O O . VAL A 1 339 ? 0.658 -14.591 -18.709 1.00 91.62 339 VAL A O 1
ATOM 2623 N N . LYS A 1 340 ? -0.821 -15.872 -17.609 1.00 94.44 340 LYS A N 1
ATOM 2624 C CA . LYS A 1 340 ? -0.646 -15.263 -16.281 1.00 94.44 340 LYS A CA 1
ATOM 2625 C C . LYS A 1 340 ? 0.087 -16.248 -15.376 1.00 94.44 340 LYS A C 1
ATOM 2627 O O . LYS A 1 340 ? -0.523 -17.170 -14.843 1.00 94.44 340 LYS A O 1
ATOM 2632 N N . ALA A 1 341 ? 1.392 -16.081 -15.216 1.00 91.56 341 ALA A N 1
ATOM 2633 C CA . ALA A 1 341 ? 2.205 -16.947 -14.366 1.00 91.56 341 ALA A CA 1
ATOM 2634 C C . ALA A 1 341 ? 3.461 -16.209 -13.896 1.00 91.56 341 ALA A C 1
ATOM 2636 O O . ALA A 1 341 ? 3.828 -15.193 -14.475 1.00 91.56 341 ALA A O 1
ATOM 2637 N N . ALA A 1 342 ? 4.134 -16.729 -12.864 1.00 93.19 342 ALA A N 1
ATOM 2638 C CA . ALA A 1 342 ? 5.406 -16.182 -12.376 1.00 93.19 342 ALA A CA 1
ATOM 2639 C C . ALA A 1 342 ? 5.360 -14.663 -12.080 1.00 93.19 342 ALA A C 1
ATOM 2641 O O . ALA A 1 342 ? 6.278 -13.921 -12.420 1.00 93.19 342 ALA A O 1
ATOM 2642 N N . ASP A 1 343 ? 4.258 -14.200 -11.479 1.00 94.62 343 ASP A N 1
ATOM 2643 C CA . ASP A 1 343 ? 3.963 -12.780 -11.231 1.00 94.62 343 ASP A CA 1
ATOM 2644 C C . ASP A 1 343 ? 4.100 -11.905 -12.491 1.00 94.62 343 ASP A C 1
ATOM 2646 O O . ASP A 1 343 ? 4.509 -10.755 -12.400 1.00 94.62 343 ASP A O 1
ATOM 2650 N N . SER A 1 344 ? 3.805 -12.451 -13.672 1.00 96.81 344 SER A N 1
ATOM 2651 C CA . SER A 1 344 ? 4.022 -11.803 -14.965 1.00 96.81 344 SER A CA 1
ATOM 2652 C C . SER A 1 344 ? 2.871 -12.070 -15.934 1.00 96.81 344 SER A C 1
ATOM 2654 O O . SER A 1 344 ? 2.167 -13.082 -15.858 1.00 96.81 344 SER A O 1
ATOM 2656 N N . ARG A 1 345 ? 2.709 -11.159 -16.893 1.00 97.31 345 ARG A N 1
ATOM 2657 C CA . ARG A 1 345 ? 2.024 -11.425 -18.158 1.00 97.31 345 ARG A CA 1
ATOM 2658 C C . ARG A 1 345 ? 3.060 -11.937 -19.143 1.00 97.31 345 ARG A C 1
ATOM 2660 O O . ARG A 1 345 ? 4.046 -11.242 -19.379 1.00 97.31 345 ARG A O 1
ATOM 2667 N N . ILE A 1 346 ? 2.843 -13.119 -19.707 1.00 98.00 346 ILE A N 1
ATOM 2668 C CA . ILE A 1 346 ? 3.812 -13.792 -20.570 1.00 98.00 346 ILE A CA 1
ATOM 2669 C C . ILE A 1 346 ? 3.200 -14.026 -21.948 1.00 98.00 346 ILE A C 1
ATOM 2671 O O . ILE A 1 346 ? 2.061 -14.484 -22.061 1.00 98.00 346 ILE A O 1
ATOM 2675 N N . ALA A 1 347 ? 3.970 -13.683 -22.973 1.00 96.62 347 ALA A N 1
ATOM 2676 C CA . ALA A 1 347 ? 3.737 -14.039 -24.357 1.00 96.62 347 ALA A CA 1
ATOM 2677 C C . ALA A 1 347 ? 4.769 -15.097 -24.756 1.00 96.62 347 ALA A C 1
ATOM 2679 O O . ALA A 1 347 ? 5.974 -14.852 -24.701 1.00 96.62 347 ALA A O 1
ATOM 2680 N N . GLU A 1 348 ? 4.296 -16.290 -25.095 1.00 94.88 348 GLU A N 1
ATOM 2681 C CA . GLU A 1 348 ? 5.135 -17.404 -25.537 1.00 94.88 348 GLU A CA 1
ATOM 2682 C C . GLU A 1 348 ? 5.081 -17.464 -27.065 1.00 94.88 348 GLU A C 1
ATOM 2684 O O . GLU A 1 348 ? 4.003 -17.396 -27.655 1.00 94.88 348 GLU A O 1
ATOM 2689 N N . GLY A 1 349 ? 6.241 -17.557 -27.709 1.00 91.94 349 GLY A N 1
ATOM 2690 C CA . GLY A 1 349 ? 6.341 -17.534 -29.164 1.00 91.94 349 GLY A CA 1
ATOM 2691 C C . GLY A 1 349 ? 7.684 -18.049 -29.657 1.00 91.94 349 GLY A C 1
ATOM 2692 O O . GLY A 1 349 ? 8.448 -18.665 -28.911 1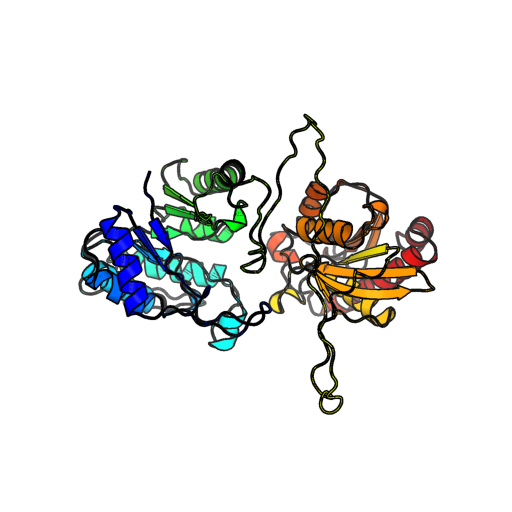.00 91.94 349 GLY A O 1
ATOM 2693 N N . ALA A 1 350 ? 7.982 -17.788 -30.925 1.00 91.06 350 ALA A N 1
ATOM 2694 C CA . ALA A 1 350 ? 9.279 -18.090 -31.506 1.00 91.06 350 ALA A CA 1
ATOM 2695 C C . ALA A 1 350 ? 9.709 -16.993 -32.482 1.00 91.06 350 ALA A C 1
ATOM 2697 O O . ALA A 1 350 ? 8.872 -16.396 -33.159 1.00 91.06 350 ALA A O 1
ATOM 2698 N N . ILE A 1 351 ? 11.015 -16.751 -32.560 1.00 86.62 351 ILE A N 1
ATOM 2699 C CA . ILE A 1 351 ? 11.640 -15.882 -33.562 1.00 86.62 351 ILE A CA 1
ATOM 2700 C C . ILE A 1 351 ? 12.703 -16.724 -34.262 1.00 86.62 351 ILE A C 1
ATOM 2702 O O . ILE A 1 351 ? 13.625 -17.200 -33.607 1.00 86.62 351 ILE A O 1
ATOM 2706 N N . ASP A 1 352 ? 12.528 -16.968 -35.564 1.00 84.75 352 ASP A N 1
ATOM 2707 C CA . ASP A 1 352 ? 13.422 -17.788 -36.399 1.00 84.75 352 ASP A CA 1
ATOM 2708 C C . ASP A 1 352 ? 13.832 -19.126 -35.759 1.00 84.75 352 ASP A C 1
ATOM 2710 O O . ASP A 1 352 ? 14.991 -19.529 -35.751 1.00 84.75 352 ASP A O 1
ATOM 2714 N N . GLY A 1 353 ? 12.850 -19.824 -35.182 1.00 84.38 353 GLY A N 1
ATOM 2715 C CA . GLY A 1 353 ? 13.043 -21.131 -34.547 1.00 84.38 353 GLY A CA 1
ATOM 2716 C C . GLY A 1 353 ? 13.540 -21.087 -33.097 1.00 84.38 353 GLY A C 1
ATOM 2717 O O . GLY A 1 353 ? 13.471 -22.110 -32.419 1.00 84.38 353 GLY A O 1
ATOM 2718 N N . VAL A 1 354 ? 13.954 -19.925 -32.579 1.00 90.38 354 VAL A N 1
ATOM 2719 C CA . VAL A 1 354 ? 14.291 -19.739 -31.159 1.00 90.38 354 VAL A CA 1
ATOM 2720 C C . VAL A 1 354 ? 13.003 -19.572 -30.364 1.00 90.38 354 VAL A C 1
ATOM 2722 O O . VAL A 1 354 ? 12.268 -18.606 -30.572 1.00 90.38 354 VAL A O 1
ATOM 2725 N N . ARG A 1 355 ? 12.712 -20.493 -29.439 1.00 94.38 355 ARG A N 1
ATOM 2726 C CA . ARG A 1 355 ? 11.514 -20.408 -28.592 1.00 94.38 355 ARG A CA 1
ATO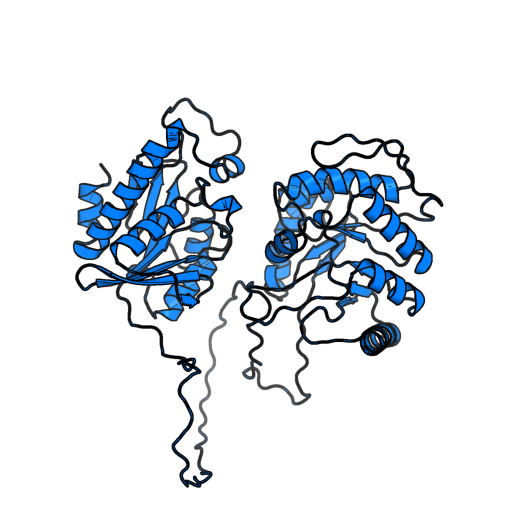M 2727 C C . ARG A 1 355 ? 11.753 -19.383 -27.499 1.00 94.38 355 ARG A C 1
ATOM 2729 O O . ARG A 1 355 ? 12.725 -19.485 -26.748 1.00 94.38 355 ARG A O 1
ATOM 2736 N N . ILE A 1 356 ? 10.855 -18.418 -27.380 1.00 95.56 356 ILE A N 1
ATOM 2737 C CA . ILE A 1 356 ? 11.000 -17.310 -26.443 1.00 95.56 356 ILE A CA 1
ATOM 2738 C C . ILE A 1 356 ? 9.785 -17.182 -25.532 1.00 95.56 356 ILE A C 1
ATOM 2740 O O . ILE A 1 356 ? 8.644 -17.376 -25.951 1.00 95.56 356 ILE A O 1
ATOM 2744 N N . ALA A 1 357 ? 10.042 -16.802 -24.284 1.00 97.38 357 ALA A N 1
ATOM 2745 C CA . ALA A 1 357 ? 9.035 -16.235 -23.397 1.00 97.38 357 ALA A CA 1
ATOM 2746 C C . ALA A 1 357 ? 9.325 -14.746 -23.210 1.00 97.38 357 ALA A C 1
ATOM 2748 O O . ALA A 1 357 ? 10.372 -14.373 -22.685 1.00 97.38 357 ALA A O 1
ATOM 2749 N N . ILE A 1 358 ? 8.390 -13.893 -23.616 1.00 98.38 358 ILE A N 1
ATOM 2750 C CA . ILE A 1 358 ? 8.448 -12.453 -23.380 1.00 98.38 358 ILE A CA 1
ATOM 2751 C C . ILE A 1 358 ? 7.566 -12.156 -22.178 1.00 98.38 358 ILE A C 1
ATOM 2753 O O . ILE A 1 358 ? 6.366 -12.425 -22.203 1.00 98.38 358 ILE A O 1
ATOM 2757 N N . ALA A 1 359 ? 8.136 -11.596 -21.121 1.00 98.25 359 ALA A N 1
ATOM 2758 C CA . ALA A 1 359 ? 7.428 -11.329 -19.884 1.00 98.25 359 ALA A CA 1
ATOM 2759 C C . ALA A 1 359 ? 7.386 -9.835 -19.561 1.00 98.25 359 ALA A C 1
ATOM 2761 O O . ALA A 1 359 ? 8.374 -9.110 -19.684 1.00 98.25 359 ALA A O 1
ATOM 2762 N N . ARG A 1 360 ? 6.218 -9.403 -19.088 1.00 98.06 360 ARG A N 1
ATOM 2763 C CA . ARG A 1 360 ? 6.010 -8.137 -18.387 1.00 98.06 360 ARG A CA 1
ATOM 2764 C C . ARG A 1 360 ? 5.653 -8.472 -16.942 1.00 98.06 360 ARG A C 1
ATOM 2766 O O . ARG A 1 360 ? 4.533 -8.948 -16.708 1.00 98.06 360 ARG A O 1
ATOM 2773 N N . PRO A 1 361 ? 6.576 -8.294 -15.983 1.00 97.50 361 PRO A N 1
ATOM 2774 C CA . PRO A 1 361 ? 6.269 -8.428 -14.569 1.00 97.50 361 PRO A CA 1
ATOM 2775 C C . PRO A 1 361 ? 4.999 -7.658 -14.202 1.00 97.50 361 PRO A C 1
ATOM 2777 O O . PRO A 1 361 ? 4.691 -6.610 -14.750 1.00 97.50 361 PRO A O 1
ATOM 2780 N N . GLN A 1 362 ? 4.198 -8.206 -13.307 1.00 96.38 362 GLN A N 1
ATOM 2781 C CA . GLN A 1 362 ? 3.042 -7.543 -12.701 1.00 96.38 362 GLN A CA 1
ATOM 2782 C C . GLN A 1 362 ? 3.351 -7.195 -11.239 1.00 96.38 362 GLN A C 1
ATOM 2784 O O . GLN A 1 362 ? 2.463 -7.058 -10.405 1.00 96.38 362 GLN A O 1
ATOM 2789 N N . THR A 1 363 ? 4.643 -7.081 -10.935 1.00 89.81 363 THR A N 1
ATOM 2790 C CA . THR A 1 363 ? 5.197 -6.535 -9.702 1.00 89.81 363 THR A CA 1
ATOM 2791 C C . THR A 1 363 ? 5.532 -5.064 -9.916 1.00 89.81 363 THR A C 1
ATOM 2793 O O . THR A 1 363 ? 5.827 -4.665 -11.039 1.00 89.81 363 THR A O 1
ATOM 2796 N N . PHE A 1 364 ? 5.572 -4.267 -8.851 1.00 89.69 364 PHE A N 1
ATOM 2797 C CA . PHE A 1 364 ? 6.188 -2.942 -8.927 1.00 89.69 364 PHE A CA 1
ATOM 2798 C C . PHE A 1 364 ? 7.699 -3.046 -9.164 1.00 89.69 364 PHE A C 1
ATOM 2800 O O . PHE A 1 364 ? 8.312 -4.080 -8.883 1.00 89.69 364 PHE A O 1
ATOM 2807 N N . MET A 1 365 ? 8.294 -1.955 -9.649 1.00 90.50 365 MET A N 1
ATOM 2808 C CA . MET A 1 365 ? 9.689 -1.872 -10.079 1.00 90.50 365 MET A CA 1
ATOM 2809 C C . MET A 1 365 ? 10.654 -2.483 -9.051 1.00 90.50 365 MET A C 1
ATOM 2811 O O . MET A 1 365 ? 11.457 -3.347 -9.399 1.00 90.50 365 MET A O 1
ATOM 2815 N N . ASN A 1 366 ? 10.492 -2.142 -7.768 1.00 90.88 366 ASN A N 1
ATOM 2816 C CA . ASN A 1 366 ? 11.336 -2.599 -6.651 1.00 90.88 366 ASN A CA 1
ATOM 2817 C C . ASN A 1 366 ? 11.283 -4.119 -6.387 1.00 90.88 366 ASN A C 1
ATOM 2819 O O . ASN A 1 366 ? 12.127 -4.666 -5.670 1.00 90.88 366 ASN A O 1
ATOM 2823 N N . ASP A 1 367 ? 10.328 -4.827 -6.988 1.00 90.12 367 ASP A N 1
ATOM 2824 C CA . ASP A 1 367 ? 10.102 -6.263 -6.819 1.00 90.12 367 ASP A CA 1
ATOM 2825 C C . ASP A 1 367 ? 10.228 -7.065 -8.116 1.00 90.12 367 ASP A C 1
ATOM 2827 O O . ASP A 1 367 ? 9.907 -8.255 -8.143 1.00 90.12 367 ASP A O 1
ATOM 2831 N N . SER A 1 368 ? 10.781 -6.455 -9.167 1.00 92.88 368 SER A N 1
ATOM 2832 C CA . SER A 1 368 ? 11.036 -7.112 -10.456 1.00 92.88 368 SER A CA 1
ATOM 2833 C C . SER A 1 368 ? 11.854 -8.404 -10.324 1.00 92.88 368 SER A C 1
ATOM 2835 O O . SER A 1 368 ? 11.585 -9.382 -11.023 1.00 92.88 368 SER A O 1
ATOM 2837 N N . GLY A 1 369 ? 12.802 -8.470 -9.380 1.00 95.81 369 GLY A N 1
ATOM 2838 C CA . GLY A 1 369 ? 13.612 -9.669 -9.142 1.00 95.81 369 GLY A CA 1
ATOM 2839 C C . GLY A 1 369 ? 12.802 -10.889 -8.702 1.00 95.81 369 GLY A C 1
ATOM 2840 O O . GLY A 1 369 ? 13.158 -12.021 -9.032 1.00 95.81 369 GLY A O 1
ATOM 2841 N N . ARG A 1 370 ? 11.665 -10.677 -8.025 1.00 95.62 370 ARG A N 1
ATOM 2842 C CA . ARG A 1 370 ? 10.748 -11.757 -7.636 1.00 95.62 370 ARG A CA 1
ATOM 2843 C C . ARG A 1 370 ? 10.108 -12.407 -8.861 1.00 95.62 370 ARG A C 1
ATOM 2845 O O . ARG A 1 370 ? 10.063 -13.635 -8.936 1.00 95.62 370 ARG A O 1
ATOM 2852 N N . ALA A 1 371 ? 9.629 -11.594 -9.801 1.00 94.81 371 ALA A N 1
ATOM 2853 C CA . ALA A 1 371 ? 9.032 -12.077 -11.041 1.00 94.81 371 ALA A CA 1
ATOM 2854 C C . ALA A 1 371 ? 10.072 -12.809 -11.900 1.00 94.81 371 ALA A C 1
ATOM 2856 O O . ALA A 1 371 ? 9.836 -13.937 -12.328 1.00 94.81 371 ALA A O 1
ATOM 2857 N N . VAL A 1 372 ? 11.262 -12.219 -12.062 1.00 97.81 372 VAL A N 1
ATOM 2858 C CA . VAL A 1 372 ? 12.358 -12.822 -12.835 1.00 97.81 372 VAL A CA 1
ATOM 2859 C C . VAL A 1 372 ? 12.773 -14.178 -12.270 1.00 97.81 372 VAL A C 1
ATOM 2861 O O . VAL A 1 372 ? 12.873 -15.140 -13.028 1.00 97.81 372 VAL A O 1
ATOM 2864 N N . ARG A 1 373 ? 12.941 -14.311 -10.947 1.00 96.94 373 ARG A N 1
ATOM 2865 C CA . ARG A 1 373 ? 13.288 -15.610 -10.354 1.00 96.94 373 ARG A CA 1
ATOM 2866 C C . ARG A 1 373 ? 12.218 -16.670 -10.626 1.00 96.94 373 ARG A C 1
ATOM 2868 O O . ARG A 1 373 ? 12.546 -17.771 -11.052 1.00 96.94 373 ARG A O 1
ATOM 2875 N N . LYS A 1 374 ? 10.938 -16.322 -10.461 1.00 96.75 374 LYS A N 1
ATOM 2876 C CA . LYS A 1 374 ? 9.826 -17.238 -10.758 1.00 96.75 374 LYS A CA 1
ATOM 2877 C C . LYS A 1 374 ? 9.762 -17.630 -12.240 1.00 96.75 374 LYS A C 1
ATOM 2879 O O . LYS A 1 374 ? 9.316 -18.734 -12.543 1.00 96.75 374 LYS A O 1
ATOM 2884 N N . LEU A 1 375 ? 10.162 -16.743 -13.155 1.00 97.31 375 LEU A N 1
ATOM 2885 C CA . LEU A 1 375 ? 10.233 -17.038 -14.590 1.00 97.31 375 LEU A CA 1
ATOM 2886 C C . LEU A 1 375 ? 11.330 -18.065 -14.885 1.00 97.31 375 LEU A C 1
ATOM 2888 O O . LEU A 1 375 ? 11.052 -19.056 -15.558 1.00 97.31 375 LEU A O 1
ATOM 2892 N N . LEU A 1 376 ? 12.531 -17.874 -14.331 1.00 96.62 376 LEU A N 1
ATOM 2893 C CA . LEU A 1 376 ? 13.629 -18.840 -14.449 1.00 96.62 376 LEU A CA 1
ATOM 2894 C C . LEU A 1 376 ? 13.215 -20.216 -13.901 1.00 96.62 376 LEU A C 1
ATOM 2896 O O . LEU A 1 376 ? 13.350 -21.217 -14.602 1.00 96.62 376 LEU A O 1
ATOM 2900 N N . ASP A 1 377 ? 12.596 -20.257 -12.714 1.00 94.19 377 ASP A N 1
ATOM 2901 C CA . ASP A 1 377 ? 12.097 -21.496 -12.097 1.00 94.19 377 ASP A CA 1
ATOM 2902 C C . ASP A 1 377 ? 11.021 -22.185 -12.955 1.00 94.19 377 ASP A C 1
ATOM 2904 O O . ASP A 1 377 ? 11.017 -23.409 -13.114 1.00 94.19 377 ASP A O 1
ATOM 2908 N N . ARG A 1 378 ? 10.088 -21.403 -13.519 1.00 94.00 378 ARG A N 1
ATOM 2909 C CA . ARG A 1 378 ? 8.985 -21.909 -14.349 1.00 94.00 378 ARG A CA 1
ATOM 2910 C C . ARG A 1 378 ? 9.504 -22.614 -15.594 1.00 94.00 378 ARG A C 1
ATOM 2912 O O . ARG A 1 378 ? 9.022 -23.698 -15.918 1.00 94.00 378 ARG A O 1
ATOM 2919 N N . TYR A 1 379 ? 10.436 -21.982 -16.297 1.00 95.19 379 TYR A N 1
ATOM 2920 C CA . TYR A 1 379 ? 10.964 -22.490 -17.561 1.00 95.19 379 TYR A CA 1
ATOM 2921 C C . TYR A 1 379 ? 12.187 -23.391 -17.387 1.00 95.19 379 TYR A C 1
ATOM 2923 O O . TYR A 1 379 ? 12.592 -24.041 -18.348 1.00 95.19 379 TYR A O 1
ATOM 2931 N N . ARG A 1 380 ? 12.713 -23.492 -16.158 1.00 94.75 380 ARG A N 1
ATOM 2932 C CA . ARG A 1 380 ? 13.884 -24.297 -15.788 1.00 94.75 380 ARG A CA 1
ATOM 2933 C C . ARG A 1 380 ? 15.113 -23.925 -16.619 1.00 94.75 380 ARG A C 1
ATOM 2935 O O . ARG A 1 380 ? 15.753 -24.796 -17.202 1.00 94.75 380 ARG A O 1
ATOM 2942 N N . VAL A 1 381 ? 15.399 -22.627 -16.686 1.00 94.50 381 VAL A N 1
ATOM 2943 C CA . VAL A 1 381 ? 16.563 -22.072 -17.391 1.00 94.50 381 VAL A CA 1
ATOM 2944 C C . VAL A 1 381 ? 17.440 -21.254 -16.447 1.00 94.50 381 VAL A C 1
ATOM 2946 O O . VAL A 1 381 ? 16.955 -20.706 -15.456 1.00 94.50 381 VAL A O 1
ATOM 2949 N N . ASP A 1 382 ? 18.722 -21.148 -16.783 1.00 93.69 382 ASP A N 1
ATOM 2950 C CA . ASP A 1 382 ? 19.700 -20.347 -16.049 1.00 93.69 382 ASP A CA 1
ATOM 2951 C C . ASP A 1 382 ? 19.643 -18.854 -16.430 1.00 93.69 382 ASP A C 1
ATOM 2953 O O . ASP A 1 382 ? 19.156 -18.507 -17.513 1.00 93.69 382 ASP A O 1
ATOM 2957 N N . PRO A 1 383 ? 20.182 -17.946 -15.587 1.00 93.81 383 PRO A N 1
ATOM 2958 C CA . PRO A 1 383 ? 20.253 -16.510 -15.878 1.00 93.81 383 PRO A CA 1
ATOM 2959 C C . PRO A 1 383 ? 20.897 -16.144 -17.224 1.00 93.81 383 PRO A C 1
ATOM 2961 O O . PRO A 1 383 ? 20.557 -15.116 -17.798 1.00 93.81 383 PRO A O 1
ATOM 2964 N N . SER A 1 384 ? 21.767 -16.985 -17.785 1.00 92.06 384 SER A N 1
ATOM 2965 C CA . SER A 1 384 ? 22.374 -16.753 -19.105 1.00 92.06 384 SER A CA 1
ATOM 2966 C C . SER A 1 384 ? 21.367 -16.789 -20.267 1.00 92.06 384 SER A C 1
ATOM 2968 O O . SER A 1 384 ? 21.640 -16.243 -21.335 1.00 92.06 384 SER A O 1
ATOM 2970 N N . ALA A 1 385 ? 20.191 -17.398 -20.072 1.00 93.94 385 ALA A N 1
ATOM 2971 C CA . ALA A 1 385 ? 19.096 -17.402 -21.042 1.00 93.94 385 ALA A CA 1
ATOM 2972 C C . ALA A 1 385 ? 18.180 -16.165 -20.933 1.00 93.94 385 ALA A C 1
ATOM 2974 O O . ALA A 1 385 ? 17.251 -16.020 -21.734 1.00 93.94 385 ALA A O 1
ATOM 2975 N N . LEU A 1 386 ? 18.410 -15.296 -19.943 1.00 97.31 386 LEU A N 1
ATOM 2976 C CA . LEU A 1 386 ? 17.625 -14.095 -19.673 1.00 97.31 386 LEU A CA 1
ATOM 2977 C C . LEU A 1 386 ? 18.179 -12.881 -20.428 1.00 97.31 386 LEU A C 1
ATOM 2979 O O . LEU A 1 386 ? 19.383 -12.662 -20.476 1.00 97.31 386 LEU A O 1
ATOM 2983 N N . LEU A 1 387 ? 17.289 -12.027 -20.928 1.00 98.12 387 LEU A N 1
ATOM 2984 C CA . LEU A 1 387 ? 17.614 -10.672 -21.363 1.00 98.12 387 LEU A CA 1
ATOM 2985 C C . LEU A 1 387 ? 16.641 -9.680 -20.721 1.00 98.12 387 LEU A C 1
ATOM 2987 O O . LEU A 1 387 ? 15.429 -9.787 -20.911 1.00 98.12 387 LEU A O 1
ATOM 2991 N N . VAL A 1 388 ? 17.162 -8.708 -19.967 1.00 98.50 388 VAL A N 1
ATOM 2992 C CA . VAL A 1 388 ? 16.347 -7.687 -19.281 1.00 98.50 388 VAL A CA 1
ATOM 2993 C C . VAL A 1 388 ? 16.385 -6.347 -20.014 1.00 98.50 388 VAL A C 1
ATOM 2995 O O . VAL A 1 388 ? 17.461 -5.844 -20.321 1.00 98.50 388 VAL A O 1
ATOM 2998 N N . ILE A 1 389 ? 15.223 -5.743 -20.255 1.00 98.50 389 ILE A N 1
ATOM 2999 C CA . ILE A 1 389 ? 15.060 -4.435 -20.902 1.00 98.50 389 ILE A CA 1
ATOM 3000 C C . ILE A 1 389 ? 14.541 -3.438 -19.870 1.00 98.50 389 ILE A C 1
ATOM 3002 O O . ILE A 1 389 ? 13.529 -3.709 -19.221 1.00 98.50 389 ILE A O 1
ATOM 3006 N N . PHE A 1 390 ? 15.193 -2.289 -19.729 1.00 98.12 390 PHE A N 1
ATOM 3007 C CA . PHE A 1 390 ? 14.808 -1.281 -18.741 1.00 98.12 390 PHE A CA 1
ATOM 3008 C C . PHE A 1 390 ? 15.178 0.133 -19.191 1.00 98.12 390 PHE A C 1
ATOM 3010 O O . PHE A 1 390 ? 16.018 0.306 -20.080 1.00 98.12 390 PHE A O 1
ATOM 3017 N N . ASP A 1 391 ? 14.521 1.128 -18.601 1.00 96.69 391 ASP A N 1
ATOM 3018 C CA . ASP A 1 391 ? 14.831 2.536 -18.818 1.00 96.69 391 ASP A CA 1
ATOM 3019 C C . ASP A 1 391 ? 16.134 2.941 -18.129 1.00 96.69 391 ASP A C 1
ATOM 3021 O O . ASP A 1 391 ? 16.456 2.490 -17.033 1.00 96.69 391 ASP A O 1
ATOM 3025 N N . GLU A 1 392 ? 16.895 3.801 -18.793 1.00 95.06 392 GLU A N 1
ATOM 3026 C CA . GLU A 1 392 ? 18.210 4.217 -18.351 1.00 95.06 392 GLU A CA 1
ATOM 3027 C C . GLU A 1 392 ? 18.346 5.735 -18.360 1.00 95.06 392 GLU A C 1
ATOM 3029 O O . GLU A 1 392 ? 18.250 6.385 -19.401 1.00 95.06 392 GLU A O 1
ATOM 3034 N N . VAL A 1 393 ? 18.608 6.276 -17.178 1.00 92.44 393 VAL A N 1
ATOM 3035 C CA . VAL A 1 393 ? 18.673 7.713 -16.902 1.00 92.44 393 VAL A CA 1
ATOM 3036 C C . VAL A 1 393 ? 20.055 8.295 -17.182 1.00 92.44 393 VAL A C 1
ATOM 3038 O O . VAL A 1 393 ? 20.178 9.498 -17.363 1.00 92.44 393 VAL A O 1
ATOM 3041 N N . ASP A 1 394 ? 21.078 7.447 -17.298 1.00 89.94 394 ASP A N 1
ATOM 3042 C CA . ASP A 1 394 ? 22.422 7.859 -17.726 1.00 89.94 394 ASP A CA 1
ATOM 3043 C C . ASP A 1 394 ? 22.584 7.849 -19.259 1.00 89.94 394 ASP A C 1
ATOM 3045 O O . ASP A 1 394 ? 23.685 8.036 -19.784 1.00 89.94 394 ASP A O 1
ATOM 3049 N N . LEU A 1 395 ? 21.519 7.532 -20.001 1.00 92.62 395 LEU A N 1
ATOM 3050 C CA . LEU A 1 395 ? 21.549 7.377 -21.450 1.00 92.62 395 LEU A CA 1
ATOM 3051 C C . LEU A 1 395 ? 20.512 8.322 -22.087 1.00 92.62 395 LEU A C 1
ATOM 3053 O O . LEU A 1 395 ? 19.331 8.223 -21.747 1.00 92.62 395 LEU A O 1
ATOM 3057 N N . PRO A 1 396 ? 20.916 9.215 -23.012 1.00 94.44 396 PRO A N 1
ATOM 3058 C CA . PRO A 1 396 ? 19.987 10.132 -23.670 1.00 94.44 396 PRO A CA 1
ATOM 3059 C C . PRO A 1 396 ? 18.870 9.404 -24.415 1.00 94.44 396 PRO A C 1
ATOM 3061 O O . PRO A 1 396 ? 19.096 8.342 -25.011 1.00 94.44 396 PRO A O 1
ATOM 3064 N N . LEU A 1 397 ? 17.676 9.995 -24.427 1.00 94.94 397 LEU A N 1
ATOM 3065 C CA . LEU A 1 397 ? 16.546 9.511 -25.210 1.00 94.94 397 LEU A CA 1
ATOM 3066 C C . LEU A 1 397 ? 16.945 9.324 -26.681 1.00 94.94 397 LEU A C 1
ATOM 3068 O O . LEU A 1 397 ? 17.670 10.130 -27.261 1.00 94.94 397 LEU A O 1
ATOM 3072 N N . GLY A 1 398 ? 16.508 8.217 -27.283 1.00 92.44 398 GLY A N 1
ATOM 3073 C CA . GLY A 1 398 ? 16.919 7.825 -28.637 1.00 92.44 398 GLY A CA 1
ATOM 3074 C C . GLY A 1 398 ? 18.123 6.881 -28.677 1.00 92.44 398 GLY A C 1
ATOM 3075 O O . GLY A 1 398 ? 18.325 6.187 -29.676 1.00 92.44 398 GLY A O 1
ATOM 3076 N N . LYS A 1 399 ? 18.914 6.796 -27.601 1.00 95.69 399 LYS A N 1
ATOM 3077 C CA . LYS A 1 399 ? 20.051 5.874 -27.511 1.00 95.69 399 LYS A CA 1
ATOM 3078 C C . LYS A 1 399 ? 19.654 4.578 -26.808 1.00 95.69 399 LYS A C 1
ATOM 3080 O O . LYS A 1 399 ? 18.852 4.562 -25.878 1.00 95.69 399 LYS A O 1
ATOM 3085 N N . ILE A 1 400 ? 20.251 3.473 -27.245 1.00 97.31 400 ILE A N 1
ATOM 3086 C CA . ILE A 1 400 ? 20.104 2.158 -26.617 1.00 97.31 400 ILE A CA 1
ATOM 3087 C C . ILE A 1 400 ? 21.480 1.543 -26.397 1.00 97.31 400 ILE A C 1
ATOM 3089 O O . ILE A 1 400 ? 22.425 1.858 -27.119 1.00 97.31 400 ILE A O 1
ATOM 3093 N N . ARG A 1 401 ? 21.614 0.666 -25.400 1.00 97.44 401 ARG A N 1
ATOM 3094 C CA . ARG A 1 401 ? 22.880 -0.029 -25.150 1.00 97.44 401 ARG A CA 1
ATOM 3095 C C . ARG A 1 401 ? 22.675 -1.439 -24.616 1.00 97.44 401 ARG A C 1
ATOM 3097 O O . ARG A 1 401 ? 22.148 -1.628 -23.522 1.00 97.44 401 ARG A O 1
ATOM 3104 N N . LEU A 1 402 ? 23.164 -2.421 -25.360 1.00 97.56 402 LEU A N 1
ATOM 3105 C CA . LEU A 1 402 ? 23.278 -3.815 -24.953 1.00 97.56 402 LEU A CA 1
ATOM 3106 C C . LEU A 1 402 ? 24.556 -4.050 -24.144 1.00 97.56 402 LEU A C 1
ATOM 3108 O O . LEU A 1 402 ? 25.637 -3.553 -24.480 1.00 97.56 402 LEU A O 1
ATOM 3112 N N . ARG A 1 403 ? 24.434 -4.838 -23.079 1.00 95.81 403 ARG A N 1
ATOM 3113 C CA . ARG A 1 403 ? 25.547 -5.302 -22.244 1.00 95.81 403 ARG A CA 1
ATOM 3114 C C . ARG A 1 403 ? 25.355 -6.773 -21.903 1.00 95.81 403 ARG A C 1
ATOM 3116 O O . ARG A 1 403 ? 24.239 -7.189 -21.608 1.00 95.81 403 ARG A O 1
ATOM 3123 N N . GLU A 1 404 ? 26.446 -7.530 -21.883 1.00 94.56 404 GLU A N 1
ATOM 3124 C CA . GLU A 1 404 ? 26.431 -8.950 -21.498 1.00 94.56 404 GLU A CA 1
ATOM 3125 C C . GLU A 1 404 ? 26.228 -9.157 -19.994 1.00 94.56 404 GLU A C 1
ATOM 3127 O O . GLU A 1 404 ? 25.596 -10.125 -19.590 1.00 94.56 404 GLU A O 1
ATOM 3132 N N . ARG A 1 405 ? 26.755 -8.241 -19.173 1.00 93.31 405 ARG A N 1
ATOM 3133 C CA . ARG A 1 405 ? 26.681 -8.259 -17.705 1.00 93.31 405 ARG A CA 1
ATOM 3134 C C . ARG A 1 405 ? 26.858 -6.855 -17.123 1.00 93.31 405 ARG A C 1
ATOM 3136 O O . ARG A 1 405 ? 27.180 -5.914 -17.855 1.00 93.31 405 ARG A O 1
ATOM 3143 N N . GLY A 1 406 ? 26.672 -6.718 -15.810 1.00 90.25 406 GLY A N 1
ATOM 3144 C CA . GLY A 1 406 ? 26.986 -5.500 -15.057 1.00 90.25 406 GLY A CA 1
ATOM 3145 C C . GLY A 1 406 ? 26.187 -5.321 -13.762 1.00 90.25 406 GLY A C 1
ATOM 3146 O O . GLY A 1 406 ? 25.254 -6.071 -13.466 1.00 90.25 406 GLY A O 1
ATOM 3147 N N . GLY A 1 407 ? 26.494 -4.251 -13.034 1.00 88.00 407 GLY A N 1
ATOM 3148 C CA . GLY A 1 407 ? 25.775 -3.880 -11.818 1.00 88.00 407 GLY A CA 1
ATOM 3149 C C . GLY A 1 407 ? 24.389 -3.271 -12.074 1.00 88.00 407 GLY A C 1
ATOM 3150 O O . GLY A 1 407 ? 24.010 -3.009 -13.221 1.00 88.00 407 GLY A O 1
ATOM 3151 N N . PRO A 1 408 ? 23.609 -3.028 -11.009 1.00 87.06 408 PRO A N 1
ATOM 3152 C CA . PRO A 1 408 ? 22.253 -2.496 -11.116 1.00 87.06 408 PRO A CA 1
ATOM 3153 C C . PRO A 1 408 ? 22.177 -0.995 -11.435 1.00 87.06 408 PRO A C 1
ATOM 3155 O O . PRO A 1 408 ? 21.108 -0.517 -11.810 1.00 87.06 408 PRO A O 1
ATOM 3158 N N . GLY A 1 409 ? 23.278 -0.251 -11.271 1.00 86.12 409 GLY A N 1
ATOM 3159 C CA . GLY A 1 409 ? 23.278 1.210 -11.373 1.00 86.12 409 GLY A CA 1
ATOM 3160 C C . GLY A 1 409 ? 22.317 1.858 -10.367 1.00 86.12 409 GLY A C 1
ATOM 3161 O O . GLY A 1 409 ? 22.122 1.364 -9.250 1.00 86.12 409 GLY A O 1
ATOM 3162 N N . THR A 1 410 ? 21.684 2.956 -10.773 1.00 85.25 410 THR A N 1
ATOM 3163 C CA . THR A 1 410 ? 20.653 3.660 -9.991 1.00 85.25 410 THR A CA 1
ATOM 3164 C C . THR A 1 410 ? 19.258 3.033 -10.137 1.00 85.25 410 THR A C 1
ATOM 3166 O O . THR A 1 410 ? 18.362 3.344 -9.352 1.00 85.25 410 THR A O 1
ATOM 3169 N N . HIS A 1 411 ? 19.069 2.094 -11.072 1.00 93.12 411 HIS A N 1
ATOM 3170 C CA . HIS A 1 411 ? 17.760 1.556 -11.434 1.00 93.12 411 HIS A CA 1
ATOM 3171 C C . HIS A 1 411 ? 17.229 0.523 -10.419 1.00 93.12 411 HIS A C 1
ATOM 3173 O O . HIS A 1 411 ? 17.771 -0.577 -10.247 1.00 93.12 411 HIS A O 1
ATOM 3179 N N . ASN A 1 412 ? 16.102 0.833 -9.767 1.00 91.75 412 ASN A N 1
ATOM 3180 C CA . ASN A 1 412 ? 15.553 0.007 -8.684 1.00 91.75 412 ASN A CA 1
ATOM 3181 C C . ASN A 1 412 ? 15.139 -1.407 -9.129 1.00 91.75 412 ASN A C 1
ATOM 3183 O O . ASN A 1 412 ? 15.348 -2.374 -8.391 1.00 91.75 412 ASN A O 1
ATOM 3187 N N . GLY A 1 413 ? 14.602 -1.555 -10.344 1.00 93.88 413 GLY A N 1
ATOM 3188 C CA . GLY A 1 413 ? 14.241 -2.869 -10.881 1.00 93.88 413 GLY A CA 1
ATOM 3189 C C . GLY A 1 413 ? 15.454 -3.753 -11.129 1.00 93.88 413 GLY A C 1
ATOM 3190 O O . GLY A 1 413 ? 15.421 -4.949 -10.845 1.00 93.88 413 GLY A O 1
ATOM 3191 N N . MET A 1 414 ? 16.569 -3.148 -11.537 1.00 97.19 414 MET A N 1
ATOM 3192 C CA . MET A 1 414 ? 17.817 -3.876 -11.732 1.00 97.19 414 MET A CA 1
ATOM 3193 C C . MET A 1 414 ? 18.437 -4.250 -10.389 1.00 97.19 414 MET A C 1
ATOM 3195 O O . MET A 1 414 ? 18.895 -5.378 -10.242 1.00 97.19 414 MET A O 1
ATOM 3199 N N . ARG A 1 415 ? 18.362 -3.375 -9.374 1.00 97.00 415 ARG A N 1
ATOM 3200 C CA . ARG A 1 415 ? 18.777 -3.703 -7.996 1.00 97.00 415 ARG A CA 1
ATOM 3201 C C . ARG A 1 415 ? 18.011 -4.910 -7.452 1.00 97.00 415 ARG A C 1
ATOM 3203 O O . ARG A 1 415 ? 18.609 -5.806 -6.862 1.00 97.00 415 ARG A O 1
ATOM 3210 N N . SER A 1 416 ? 16.705 -4.958 -7.707 1.00 96.69 416 SER A N 1
ATOM 3211 C CA . SER A 1 416 ? 15.840 -6.083 -7.340 1.00 96.69 416 SER A CA 1
ATOM 3212 C C . SER A 1 416 ? 16.258 -7.387 -8.032 1.00 96.69 416 SER A C 1
ATOM 3214 O O . SER A 1 416 ? 16.380 -8.423 -7.380 1.00 96.69 416 SER A O 1
ATOM 3216 N N . ILE A 1 417 ? 16.513 -7.344 -9.345 1.00 97.19 417 ILE A N 1
ATOM 3217 C CA . ILE A 1 417 ? 16.903 -8.522 -10.134 1.00 97.19 417 ILE A CA 1
ATOM 3218 C C . ILE A 1 417 ? 18.290 -9.014 -9.743 1.00 97.19 417 ILE A C 1
ATOM 3220 O O . ILE A 1 417 ? 18.438 -10.196 -9.453 1.00 97.19 417 ILE A O 1
ATOM 3224 N N . VAL A 1 418 ? 19.278 -8.124 -9.662 1.00 96.56 418 VAL A N 1
ATOM 3225 C CA . VAL A 1 418 ? 20.649 -8.480 -9.276 1.00 96.56 418 VAL A CA 1
ATOM 3226 C C . VAL A 1 418 ? 20.679 -9.114 -7.888 1.00 96.56 418 VAL A C 1
ATOM 3228 O O . VAL A 1 418 ? 21.278 -10.171 -7.706 1.00 96.56 418 VAL A O 1
ATOM 3231 N N . SER A 1 419 ? 19.949 -8.543 -6.925 1.00 93.69 419 SER A N 1
ATOM 3232 C CA . SER A 1 419 ? 19.817 -9.123 -5.584 1.00 93.69 419 SER A CA 1
ATOM 3233 C C . SER A 1 419 ? 19.186 -10.519 -5.595 1.00 93.69 419 SER A C 1
ATOM 3235 O O . SER A 1 419 ? 19.469 -11.322 -4.706 1.00 93.69 419 SER A O 1
ATOM 3237 N N . ALA A 1 420 ? 18.331 -10.820 -6.573 1.00 92.69 420 ALA A N 1
ATOM 3238 C CA . ALA A 1 420 ? 17.748 -12.139 -6.718 1.00 92.69 420 ALA A CA 1
ATOM 3239 C C . ALA A 1 420 ? 18.728 -13.106 -7.402 1.00 92.69 420 ALA A C 1
ATOM 3241 O O . ALA A 1 420 ? 19.045 -14.148 -6.835 1.00 92.69 420 ALA A O 1
ATOM 3242 N N . ILE A 1 421 ? 19.190 -12.805 -8.614 1.00 94.38 421 ILE A N 1
ATOM 3243 C CA . ILE A 1 421 ? 19.788 -13.801 -9.522 1.00 94.38 421 ILE A CA 1
ATOM 3244 C C . ILE A 1 421 ? 21.278 -13.579 -9.840 1.00 94.38 421 ILE A C 1
ATOM 3246 O O . ILE A 1 421 ? 21.828 -14.362 -10.606 1.00 94.38 421 ILE A O 1
ATOM 3250 N N . GLY A 1 422 ? 21.937 -12.570 -9.260 1.00 94.75 422 GLY A N 1
ATOM 3251 C CA . GLY A 1 422 ? 23.321 -12.198 -9.595 1.00 94.75 422 GLY A CA 1
ATOM 3252 C C . GLY A 1 422 ? 23.405 -11.221 -10.771 1.00 94.75 422 GLY A C 1
ATOM 3253 O O . GLY A 1 422 ? 22.389 -10.691 -11.197 1.00 94.75 422 GLY A O 1
ATOM 3254 N N . GLU A 1 423 ? 24.604 -10.944 -11.288 1.00 95.00 423 GLU A N 1
ATOM 3255 C CA . GLU A 1 423 ? 24.833 -9.925 -12.337 1.00 95.00 423 GLU A CA 1
ATOM 3256 C C . GLU A 1 423 ? 25.042 -10.500 -13.747 1.00 95.00 423 GLU A C 1
ATOM 3258 O O . GLU A 1 423 ? 25.070 -9.749 -14.732 1.00 95.00 423 GLU A O 1
ATOM 3263 N N . ASP A 1 424 ? 25.158 -11.824 -13.847 1.00 94.12 424 ASP A N 1
ATOM 3264 C CA . ASP A 1 424 ? 25.559 -12.545 -15.055 1.00 94.12 424 ASP A CA 1
ATOM 3265 C C . ASP A 1 424 ? 24.371 -12.834 -15.975 1.00 94.12 424 ASP A C 1
ATOM 3267 O O . ASP A 1 424 ? 23.982 -13.979 -16.211 1.00 94.12 424 ASP A O 1
ATOM 3271 N N . PHE A 1 425 ? 23.772 -11.760 -16.486 1.00 96.25 425 PHE A N 1
ATOM 3272 C CA . PHE A 1 425 ? 22.734 -11.835 -17.504 1.00 96.25 425 PHE A CA 1
ATOM 3273 C C . PHE A 1 425 ? 22.761 -10.625 -18.463 1.00 96.25 425 PHE A C 1
ATOM 3275 O O . PHE A 1 425 ? 22.980 -9.477 -18.028 1.00 96.25 425 PHE A O 1
ATOM 3282 N N . PRO A 1 426 ? 22.484 -10.867 -19.760 1.00 96.88 426 PRO A N 1
ATOM 3283 C CA . PRO A 1 426 ? 22.309 -9.839 -20.775 1.00 96.88 426 PRO A CA 1
ATOM 3284 C C . PRO A 1 426 ? 21.254 -8.790 -20.435 1.00 96.88 426 PRO A C 1
ATOM 3286 O O . PRO A 1 426 ? 20.190 -9.078 -19.883 1.00 96.88 426 PRO A O 1
ATOM 3289 N N . ARG A 1 427 ? 21.507 -7.548 -20.844 1.00 97.06 427 ARG A N 1
ATOM 3290 C CA . ARG A 1 427 ? 20.563 -6.448 -20.647 1.00 97.06 427 ARG A CA 1
ATOM 3291 C C . ARG A 1 427 ? 20.590 -5.422 -21.767 1.00 97.06 427 ARG A C 1
ATOM 3293 O O . ARG A 1 427 ? 21.647 -5.131 -22.327 1.00 97.06 427 ARG A O 1
ATOM 3300 N N . LEU A 1 428 ? 19.427 -4.844 -22.034 1.00 98.00 428 LEU A N 1
ATOM 3301 C CA . LEU A 1 428 ? 19.209 -3.744 -22.960 1.00 98.00 428 LEU A CA 1
ATOM 3302 C C . LEU A 1 428 ? 18.781 -2.501 -22.176 1.00 98.00 428 LEU A C 1
ATOM 3304 O O . LEU A 1 428 ? 17.687 -2.448 -21.618 1.00 98.00 428 LEU A O 1
ATOM 3308 N N . ARG A 1 429 ? 19.658 -1.500 -22.154 1.00 97.69 429 ARG A N 1
ATOM 3309 C CA . ARG A 1 429 ? 19.405 -0.177 -21.578 1.00 97.69 429 ARG A CA 1
ATOM 3310 C C . ARG A 1 429 ? 18.730 0.687 -22.635 1.00 97.69 429 ARG A C 1
ATOM 3312 O O . ARG A 1 429 ? 19.272 0.811 -23.736 1.00 97.69 429 ARG A O 1
ATOM 3319 N N . VAL A 1 430 ? 17.586 1.274 -22.312 1.00 97.75 430 VAL A N 1
ATOM 3320 C CA . VAL A 1 430 ? 16.852 2.188 -23.194 1.00 97.75 430 VAL A CA 1
ATOM 3321 C C . VAL A 1 430 ? 16.949 3.588 -22.614 1.00 97.75 430 VAL A C 1
ATOM 3323 O O . VAL A 1 430 ? 16.465 3.818 -21.513 1.00 97.75 430 VAL A O 1
ATOM 3326 N N . GLY A 1 431 ? 17.592 4.508 -23.326 1.00 96.12 431 GLY A N 1
ATOM 3327 C CA . GLY A 1 431 ? 17.819 5.856 -22.828 1.00 96.12 431 GLY A CA 1
ATOM 3328 C C . GLY A 1 431 ? 16.522 6.624 -22.641 1.00 96.12 431 GLY A C 1
ATOM 3329 O O . GLY A 1 431 ? 15.665 6.623 -23.526 1.00 96.12 431 GLY A O 1
ATOM 3330 N N . VAL A 1 432 ? 16.385 7.257 -21.481 1.00 95.50 432 VAL A N 1
ATOM 3331 C CA . VAL A 1 432 ? 15.249 8.124 -21.144 1.00 95.50 432 VAL A CA 1
ATOM 3332 C C . VAL A 1 432 ? 15.682 9.487 -20.625 1.00 95.50 432 VAL A C 1
ATOM 3334 O O . VAL A 1 432 ? 14.812 10.278 -20.285 1.00 95.50 432 VAL A O 1
ATOM 3337 N N . ALA A 1 433 ? 16.987 9.760 -20.548 1.00 92.69 433 ALA A N 1
ATOM 3338 C CA . ALA A 1 433 ? 17.487 11.065 -20.135 1.00 92.69 433 ALA A CA 1
ATOM 3339 C C . ALA A 1 433 ? 17.149 12.137 -21.186 1.00 92.69 433 ALA A C 1
ATOM 3341 O O . ALA A 1 433 ? 17.028 11.804 -22.373 1.00 92.69 433 ALA A O 1
ATOM 3342 N N . PRO A 1 434 ? 17.058 13.419 -20.797 1.00 90.19 434 PRO A N 1
ATOM 3343 C CA . PRO A 1 434 ? 16.958 14.513 -21.752 1.00 90.19 434 PRO A CA 1
ATOM 3344 C C . PRO A 1 434 ? 18.066 14.444 -22.811 1.00 90.19 434 PRO A C 1
ATOM 3346 O O . PRO A 1 434 ? 19.194 14.032 -22.537 1.00 90.19 434 PRO A O 1
ATOM 3349 N N . THR A 1 435 ? 17.747 14.840 -24.041 1.00 86.62 435 THR A N 1
ATOM 3350 C CA . THR A 1 435 ? 18.741 14.921 -25.123 1.00 86.62 435 THR A CA 1
ATOM 3351 C C . THR A 1 435 ? 19.668 16.121 -24.974 1.00 86.62 435 THR A C 1
ATOM 3353 O O . THR A 1 435 ? 20.781 16.080 -25.490 1.00 86.62 435 THR A O 1
ATOM 3356 N N . ASP A 1 436 ? 19.211 17.173 -24.288 1.00 85.19 436 ASP A N 1
ATOM 3357 C CA . ASP A 1 436 ? 20.035 18.316 -23.904 1.00 85.19 436 ASP A CA 1
ATOM 3358 C C . ASP A 1 436 ? 20.912 17.941 -22.693 1.00 85.19 436 ASP A C 1
ATOM 3360 O O . ASP A 1 436 ? 20.370 17.696 -21.612 1.00 85.19 436 ASP A O 1
ATOM 3364 N N . PRO A 1 437 ? 22.251 17.903 -22.834 1.00 75.56 437 PRO A N 1
ATOM 3365 C CA . PRO A 1 437 ? 23.156 17.580 -21.734 1.00 75.56 437 PRO A CA 1
ATOM 3366 C C . PRO A 1 437 ? 23.126 18.597 -20.585 1.00 75.56 437 PRO A C 1
ATOM 3368 O O . PRO A 1 437 ? 23.592 18.274 -19.495 1.00 75.56 437 PRO A O 1
ATOM 3371 N N . ALA A 1 438 ? 22.631 19.817 -20.825 1.00 79.81 438 ALA A N 1
ATOM 3372 C CA . ALA A 1 438 ? 22.509 20.862 -19.810 1.00 79.81 438 ALA A CA 1
ATOM 3373 C C . ALA A 1 438 ? 21.204 20.767 -18.998 1.00 79.81 438 ALA A C 1
ATOM 3375 O O . ALA A 1 438 ? 21.051 21.480 -18.006 1.00 79.81 438 ALA A O 1
ATOM 3376 N N . ALA A 1 439 ? 20.262 19.906 -19.398 1.00 80.75 439 ALA A N 1
ATOM 3377 C CA . ALA A 1 439 ? 19.002 19.738 -18.689 1.00 80.75 439 ALA A CA 1
ATOM 3378 C C . ALA A 1 439 ? 19.203 18.946 -17.388 1.00 80.75 439 ALA A C 1
ATOM 3380 O O . ALA A 1 439 ? 19.587 17.775 -17.398 1.00 80.75 439 ALA A O 1
ATOM 3381 N N . GLU A 1 440 ? 18.899 19.576 -16.256 1.00 76.00 440 GLU A N 1
ATOM 3382 C CA . GLU A 1 440 ? 18.930 18.917 -14.952 1.00 76.00 440 GLU A CA 1
ATOM 3383 C C . GLU A 1 440 ? 17.667 18.079 -14.711 1.00 76.00 440 GLU A C 1
ATOM 3385 O O . GLU A 1 440 ? 16.562 18.449 -15.114 1.00 76.00 440 GLU A O 1
ATOM 3390 N N . ILE A 1 441 ? 17.830 16.953 -14.007 1.00 81.38 441 ILE A N 1
ATOM 3391 C CA . ILE A 1 441 ? 16.733 16.120 -13.497 1.00 81.38 441 ILE A CA 1
ATOM 3392 C C . ILE A 1 441 ? 16.671 16.323 -11.973 1.00 81.38 441 ILE A C 1
ATOM 3394 O O . ILE A 1 441 ? 17.440 15.679 -11.255 1.00 81.38 441 ILE A O 1
ATOM 3398 N N . PRO A 1 442 ? 15.790 17.200 -11.451 1.00 68.38 442 PRO A N 1
ATOM 3399 C CA . PRO A 1 442 ? 15.793 17.562 -10.030 1.00 68.38 442 PRO A CA 1
ATOM 3400 C C . PRO A 1 442 ? 15.336 16.417 -9.114 1.00 68.38 442 PRO A C 1
ATOM 3402 O O . PRO A 1 442 ? 15.894 16.219 -8.038 1.00 68.38 442 PRO A O 1
ATOM 3405 N N . ASP A 1 443 ? 14.336 15.642 -9.553 1.00 84.62 443 ASP A N 1
ATOM 3406 C CA . ASP A 1 443 ? 13.857 14.437 -8.871 1.00 84.62 443 ASP A CA 1
ATOM 3407 C C . ASP A 1 443 ? 13.814 13.272 -9.862 1.00 84.62 443 ASP A C 1
ATOM 3409 O O . ASP A 1 443 ? 12.948 13.188 -10.737 1.00 84.62 443 ASP A O 1
ATOM 3413 N N . LEU A 1 444 ? 14.766 12.352 -9.707 1.00 83.06 444 LEU A N 1
ATOM 3414 C CA . LEU A 1 444 ? 14.893 11.180 -10.561 1.00 83.06 444 LEU A CA 1
ATOM 3415 C C . LEU A 1 444 ? 13.670 10.260 -10.488 1.00 83.06 444 LEU A C 1
ATOM 3417 O O . LEU A 1 444 ? 13.289 9.687 -11.504 1.00 83.06 444 LEU A O 1
ATOM 3421 N N . VAL A 1 445 ? 13.067 10.104 -9.303 1.00 83.00 445 VAL A N 1
ATOM 3422 C CA . VAL A 1 445 ? 11.927 9.205 -9.075 1.00 83.00 445 VAL A CA 1
ATOM 3423 C C . VAL A 1 445 ? 10.667 9.783 -9.703 1.00 83.00 445 VAL A C 1
ATOM 3425 O O . VAL A 1 445 ? 9.908 9.047 -10.331 1.00 83.00 445 VAL A O 1
ATOM 3428 N N . GLU A 1 446 ? 10.437 11.088 -9.566 1.00 85.31 446 GLU A N 1
ATOM 3429 C CA . GLU A 1 446 ? 9.318 11.738 -10.247 1.00 85.31 446 GLU A CA 1
ATOM 3430 C C . GLU A 1 446 ? 9.527 11.724 -11.764 1.00 85.31 446 GLU A C 1
ATOM 3432 O O . GLU A 1 446 ? 8.625 11.314 -12.496 1.00 85.31 446 GLU A O 1
ATOM 3437 N N . TYR A 1 447 ? 10.728 12.064 -12.241 1.00 88.25 447 TYR A N 1
ATOM 3438 C CA . TYR A 1 447 ? 11.047 12.127 -13.667 1.00 88.25 447 TYR A CA 1
ATOM 3439 C C . TYR A 1 447 ? 10.710 10.828 -14.403 1.00 88.25 447 TYR A C 1
ATOM 3441 O O . TYR A 1 447 ? 9.947 10.829 -15.372 1.00 88.25 447 TYR A O 1
ATOM 3449 N N . VAL A 1 448 ? 11.195 9.692 -13.907 1.00 90.44 448 VAL A N 1
ATOM 3450 C CA . VAL A 1 448 ? 10.944 8.386 -14.532 1.00 90.44 448 VAL A CA 1
ATOM 3451 C C . VAL A 1 448 ? 9.473 7.945 -14.456 1.00 90.44 448 VAL A C 1
ATOM 3453 O O . VAL A 1 448 ? 9.011 7.142 -15.271 1.00 90.44 448 VAL A O 1
ATOM 3456 N N . LEU A 1 449 ? 8.702 8.492 -13.512 1.00 90.50 449 LEU A N 1
ATOM 3457 C CA . LEU A 1 449 ? 7.264 8.257 -13.371 1.00 90.50 449 LEU A CA 1
ATOM 3458 C C . LEU A 1 449 ? 6.402 9.238 -14.175 1.00 90.50 449 LEU A C 1
ATOM 3460 O O . LEU A 1 449 ? 5.179 9.101 -14.170 1.00 90.50 449 LEU A O 1
ATOM 3464 N N . THR A 1 450 ? 7.000 10.184 -14.901 1.00 89.50 450 THR A N 1
ATOM 3465 C CA . THR A 1 450 ? 6.264 11.059 -15.822 1.00 89.50 450 THR A CA 1
ATOM 3466 C C . THR A 1 450 ? 6.243 10.498 -17.250 1.00 89.50 450 THR A C 1
ATOM 3468 O O . THR A 1 450 ? 7.180 9.799 -17.658 1.00 89.50 450 THR A O 1
ATOM 3471 N N . PRO A 1 451 ? 5.182 10.771 -18.035 1.00 90.81 451 PRO A N 1
ATOM 3472 C CA . PRO A 1 451 ? 5.147 10.444 -19.456 1.00 90.81 451 PRO A CA 1
ATOM 3473 C C . PRO A 1 451 ? 6.137 11.253 -20.294 1.00 90.81 451 PRO A C 1
ATOM 3475 O O . PRO A 1 451 ? 6.504 12.369 -19.921 1.00 90.81 451 PRO A O 1
ATOM 3478 N N . PHE A 1 452 ? 6.502 10.715 -21.459 1.00 88.62 452 PHE A N 1
ATOM 3479 C CA . PHE A 1 452 ? 7.207 11.478 -22.492 1.00 88.62 452 PHE A CA 1
ATOM 3480 C C . PHE A 1 452 ? 6.348 12.662 -22.967 1.00 88.62 452 PHE A C 1
ATOM 3482 O O . PHE A 1 452 ? 5.137 12.514 -23.210 1.00 88.62 452 PHE A O 1
ATOM 3489 N N . SER A 1 453 ? 6.983 13.826 -23.100 1.00 88.44 453 SER A N 1
ATOM 3490 C CA . SER A 1 453 ? 6.397 15.042 -23.662 1.00 88.44 453 SER A CA 1
ATOM 3491 C C . SER A 1 453 ? 6.006 14.833 -25.130 1.00 88.44 453 SER A C 1
ATOM 3493 O O . SER A 1 453 ? 6.362 13.828 -25.748 1.00 88.44 453 SER A O 1
ATOM 3495 N N . ALA A 1 454 ? 5.247 15.768 -25.706 1.00 82.94 454 ALA A N 1
ATOM 3496 C CA . ALA A 1 454 ? 4.875 15.689 -27.119 1.00 82.94 454 ALA A CA 1
ATOM 3497 C C . ALA A 1 454 ? 6.112 15.607 -28.035 1.00 82.94 454 ALA A C 1
ATOM 3499 O O . ALA A 1 454 ? 6.139 14.758 -28.923 1.00 82.94 454 ALA A O 1
ATOM 3500 N N . ASP A 1 455 ? 7.145 16.397 -27.736 1.00 86.62 455 ASP A N 1
ATOM 3501 C CA . ASP A 1 455 ? 8.377 16.492 -28.530 1.00 86.62 455 ASP A CA 1
ATOM 3502 C C . ASP A 1 455 ? 9.306 15.279 -28.333 1.00 86.62 455 ASP A C 1
ATOM 3504 O O . ASP A 1 455 ? 10.091 14.922 -29.208 1.00 86.62 455 ASP A O 1
ATOM 3508 N N . GLU A 1 456 ? 9.201 14.587 -27.195 1.00 91.69 456 GLU A N 1
ATOM 3509 C CA . GLU A 1 456 ? 9.991 13.385 -26.906 1.00 91.69 456 GLU A CA 1
ATOM 3510 C C . GLU A 1 456 ? 9.393 12.110 -27.523 1.00 91.69 456 GLU A C 1
ATOM 3512 O O . GLU A 1 456 ? 10.120 11.142 -27.763 1.00 91.69 456 GLU A O 1
ATOM 3517 N N . ARG A 1 457 ? 8.075 12.070 -27.768 1.00 89.56 457 ARG A N 1
ATOM 3518 C CA . ARG A 1 457 ? 7.356 10.839 -28.154 1.00 89.56 457 ARG A CA 1
ATOM 3519 C C . ARG A 1 457 ? 7.889 10.201 -29.425 1.00 89.56 457 ARG A C 1
ATOM 3521 O O . ARG A 1 457 ? 8.079 8.991 -29.438 1.00 89.56 457 ARG A O 1
ATOM 3528 N N . GLU A 1 458 ? 8.139 10.977 -30.473 1.00 91.25 458 GLU A N 1
ATOM 3529 C CA . GLU A 1 458 ? 8.639 10.431 -31.742 1.00 91.25 458 GLU A CA 1
ATOM 3530 C C . GLU A 1 458 ? 10.026 9.791 -31.571 1.00 91.25 458 GLU A C 1
ATOM 3532 O O . GLU A 1 458 ? 10.281 8.673 -32.036 1.00 91.25 458 GLU A O 1
ATOM 3537 N N . THR A 1 459 ? 10.900 10.457 -30.816 1.00 93.31 459 THR A N 1
ATOM 3538 C CA . THR A 1 459 ? 12.233 9.945 -30.480 1.00 93.31 459 THR A CA 1
ATOM 3539 C C . THR A 1 459 ? 12.140 8.679 -29.626 1.00 93.31 459 THR A C 1
ATOM 3541 O O . THR A 1 459 ? 12.849 7.705 -29.890 1.00 93.31 459 THR A O 1
ATOM 3544 N N . ALA A 1 460 ? 11.240 8.648 -28.637 1.00 93.44 460 ALA A N 1
ATOM 3545 C CA . ALA A 1 460 ? 10.996 7.478 -27.795 1.00 93.44 460 ALA A CA 1
ATOM 3546 C C . ALA A 1 460 ? 10.473 6.286 -28.611 1.00 93.44 460 ALA A C 1
ATOM 3548 O O . ALA A 1 460 ? 10.988 5.175 -28.496 1.00 93.44 460 ALA A O 1
ATOM 3549 N N . GLU A 1 461 ? 9.499 6.516 -29.489 1.00 92.81 461 GLU A N 1
ATOM 3550 C CA . GLU A 1 461 ? 8.930 5.500 -30.376 1.00 92.81 461 GLU A CA 1
ATOM 3551 C C . GLU A 1 461 ? 9.985 4.905 -31.318 1.00 92.81 461 GLU A C 1
ATOM 3553 O O . GLU A 1 461 ? 10.093 3.679 -31.443 1.00 92.81 461 GLU A O 1
ATOM 3558 N N . THR A 1 462 ? 10.829 5.760 -31.900 1.00 94.31 462 THR A N 1
ATOM 3559 C CA . THR A 1 462 ? 11.978 5.346 -32.717 1.00 94.31 462 THR A CA 1
ATOM 3560 C C . THR A 1 462 ? 12.977 4.526 -31.899 1.00 94.31 462 THR A C 1
ATOM 3562 O O . THR A 1 462 ? 13.440 3.475 -32.352 1.00 94.31 462 THR A O 1
ATOM 3565 N N . ALA A 1 463 ? 13.271 4.947 -30.664 1.00 95.50 463 ALA A N 1
ATOM 3566 C CA . ALA A 1 463 ? 14.138 4.207 -29.751 1.00 95.50 463 ALA A CA 1
ATOM 3567 C C . ALA A 1 463 ? 13.568 2.820 -29.424 1.00 95.50 463 ALA A C 1
ATOM 3569 O O . ALA A 1 463 ? 14.306 1.836 -29.430 1.00 95.50 463 ALA A O 1
ATOM 3570 N N . PHE A 1 464 ? 12.258 2.713 -29.179 1.00 96.69 464 PHE A N 1
ATOM 3571 C CA . PHE A 1 464 ? 11.604 1.443 -28.864 1.00 96.69 464 PHE A CA 1
ATOM 3572 C C . PHE A 1 464 ? 11.567 0.488 -30.058 1.00 96.69 464 PHE A C 1
ATOM 3574 O O . PHE A 1 464 ? 11.720 -0.722 -29.874 1.00 96.69 464 PHE A O 1
ATOM 3581 N N . ALA A 1 465 ? 11.390 1.008 -31.275 1.00 94.94 465 ALA A N 1
ATOM 3582 C CA . ALA A 1 465 ? 11.497 0.218 -32.498 1.00 94.94 465 ALA A CA 1
ATOM 3583 C C . ALA A 1 465 ? 12.929 -0.308 -32.691 1.00 94.94 465 ALA A C 1
ATOM 3585 O O . ALA A 1 465 ? 13.119 -1.515 -32.841 1.00 94.94 465 ALA A O 1
ATOM 3586 N N . ARG A 1 466 ? 13.934 0.568 -32.560 1.00 96.81 466 ARG A N 1
ATOM 3587 C CA . ARG A 1 466 ? 15.357 0.198 -32.639 1.00 96.81 466 ARG A CA 1
ATOM 3588 C C . ARG A 1 466 ? 15.753 -0.809 -31.553 1.00 96.81 466 ARG A C 1
ATOM 3590 O O . ARG A 1 466 ? 16.532 -1.722 -31.809 1.00 96.81 466 ARG A O 1
ATOM 3597 N N . ALA A 1 467 ? 15.207 -0.670 -30.345 1.00 97.69 467 ALA A N 1
ATOM 3598 C CA . ALA A 1 467 ? 15.396 -1.618 -29.250 1.00 97.69 467 ALA A CA 1
ATOM 3599 C C . ALA A 1 467 ? 14.834 -3.006 -29.596 1.00 97.69 467 ALA A C 1
ATOM 3601 O O . ALA A 1 467 ? 15.499 -4.009 -29.350 1.00 97.69 467 ALA A O 1
ATOM 3602 N N . ALA A 1 468 ? 13.642 -3.075 -30.198 1.00 96.00 468 ALA A N 1
ATOM 3603 C CA . ALA A 1 468 ? 13.065 -4.337 -30.660 1.00 96.00 468 ALA A CA 1
ATOM 3604 C C . ALA A 1 468 ? 13.905 -4.984 -31.778 1.00 96.00 468 ALA A C 1
ATOM 3606 O O . ALA A 1 468 ? 14.146 -6.189 -31.720 1.00 96.00 468 ALA A O 1
ATOM 3607 N N . ASP A 1 469 ? 14.430 -4.194 -32.724 1.00 95.88 469 ASP A N 1
ATOM 3608 C CA . ASP A 1 469 ? 15.350 -4.683 -33.765 1.00 95.88 469 ASP A CA 1
ATOM 3609 C C . ASP A 1 469 ? 16.628 -5.281 -33.153 1.00 95.88 469 ASP A C 1
ATOM 3611 O O . ASP A 1 469 ? 17.081 -6.358 -33.545 1.00 95.88 469 ASP A O 1
ATOM 3615 N N . ALA A 1 470 ? 17.196 -4.609 -32.146 1.00 97.25 470 ALA A N 1
ATOM 3616 C CA . ALA A 1 470 ? 18.382 -5.085 -31.443 1.00 97.25 470 ALA A CA 1
ATOM 3617 C C . ALA A 1 470 ? 18.135 -6.421 -30.725 1.00 97.25 470 ALA A C 1
ATOM 3619 O O . ALA A 1 470 ? 19.011 -7.286 -30.714 1.00 97.25 470 ALA A O 1
ATOM 3620 N N . LEU A 1 471 ? 16.940 -6.612 -30.155 1.00 96.75 471 LEU A N 1
ATOM 3621 C CA . LEU A 1 471 ? 16.546 -7.865 -29.507 1.00 96.75 471 LEU A CA 1
ATOM 3622 C C . LEU A 1 471 ? 16.374 -9.003 -30.510 1.00 96.75 471 LEU A C 1
ATOM 3624 O O . LEU A 1 471 ? 16.810 -10.113 -30.230 1.00 96.75 471 LEU A O 1
ATOM 3628 N N . GLU A 1 472 ? 15.784 -8.747 -31.676 1.00 94.62 472 GLU A N 1
ATOM 3629 C CA . GLU A 1 472 ? 15.657 -9.756 -32.733 1.00 94.62 472 GLU A CA 1
ATOM 3630 C C . GLU A 1 472 ? 17.024 -10.236 -33.222 1.00 94.62 472 GLU A C 1
ATOM 3632 O O . GLU A 1 472 ? 17.255 -11.443 -33.307 1.00 94.62 472 GLU A O 1
ATOM 3637 N N . VAL A 1 473 ? 17.960 -9.309 -33.457 1.00 95.38 473 VAL A N 1
ATOM 3638 C CA . VAL A 1 473 ? 19.343 -9.663 -33.811 1.00 95.38 473 VAL A CA 1
ATOM 3639 C C . VAL A 1 473 ? 20.016 -10.416 -32.664 1.00 95.38 473 VAL A C 1
ATOM 3641 O O . VAL A 1 473 ? 20.652 -11.437 -32.906 1.00 95.38 473 VAL A O 1
ATOM 3644 N N . ALA A 1 474 ? 19.837 -9.985 -31.411 1.00 95.31 474 ALA A N 1
ATOM 3645 C CA . ALA A 1 474 ? 20.427 -10.669 -30.258 1.00 95.31 474 ALA A CA 1
ATOM 3646 C C . ALA A 1 474 ? 19.902 -12.105 -30.093 1.00 95.31 474 ALA A C 1
ATOM 3648 O O . ALA A 1 474 ? 20.659 -12.994 -29.700 1.00 95.31 474 ALA A O 1
ATOM 3649 N N . LEU A 1 475 ? 18.622 -12.337 -30.396 1.00 92.75 475 LEU A N 1
ATOM 3650 C CA . LEU A 1 475 ? 17.984 -13.651 -30.314 1.00 92.75 475 LEU A CA 1
ATOM 3651 C C . LEU A 1 475 ? 18.387 -14.569 -31.478 1.00 92.75 475 LEU A C 1
ATOM 3653 O O . LEU A 1 475 ? 18.628 -15.748 -31.234 1.00 92.75 475 LEU A O 1
ATOM 3657 N N . ARG A 1 476 ? 18.491 -14.046 -32.707 1.00 91.44 476 ARG A N 1
ATOM 3658 C CA . ARG A 1 476 ? 18.858 -14.813 -33.916 1.00 91.44 476 ARG A CA 1
ATOM 3659 C C . ARG A 1 476 ? 20.355 -15.062 -34.063 1.00 91.44 476 ARG A C 1
ATOM 3661 O O . ARG A 1 476 ? 20.781 -16.175 -34.344 1.00 91.44 476 ARG A O 1
ATOM 3668 N N . GLU A 1 477 ? 21.135 -13.992 -33.961 1.00 92.94 477 GLU A N 1
ATOM 3669 C CA . GLU A 1 477 ? 22.547 -13.933 -34.368 1.00 92.94 477 GLU A CA 1
ATOM 3670 C C . GLU A 1 477 ? 23.486 -13.868 -33.155 1.00 92.94 477 GLU A C 1
ATOM 3672 O O . GLU A 1 477 ? 24.703 -13.975 -33.292 1.00 92.94 477 GLU A O 1
ATOM 3677 N N . GLY A 1 478 ? 22.923 -13.729 -31.953 1.00 92.31 478 GLY A N 1
ATOM 3678 C CA . GLY A 1 478 ? 23.660 -13.662 -30.702 1.00 92.31 478 GLY A CA 1
ATOM 3679 C C . GLY A 1 478 ? 23.961 -12.236 -30.246 1.00 92.31 478 GLY A C 1
ATOM 3680 O O . GLY A 1 478 ? 23.963 -11.264 -31.007 1.00 92.31 478 GLY A O 1
ATOM 3681 N N . LEU A 1 479 ? 24.234 -12.116 -28.948 1.00 94.38 479 LEU A N 1
ATOM 3682 C CA . LEU A 1 479 ? 24.445 -10.834 -28.284 1.00 94.38 479 LEU A CA 1
ATOM 3683 C C . LEU A 1 479 ? 25.648 -10.030 -28.822 1.00 94.38 479 LEU A C 1
ATOM 3685 O O . LEU A 1 479 ? 25.473 -8.824 -29.008 1.00 94.38 479 LEU A O 1
ATOM 3689 N N . PRO A 1 480 ? 26.816 -10.631 -29.147 1.00 95.12 480 PRO A N 1
ATOM 3690 C CA . PRO A 1 480 ? 27.951 -9.878 -29.689 1.00 95.12 480 PRO A CA 1
ATOM 3691 C C . PRO A 1 480 ? 27.622 -9.143 -30.993 1.00 95.12 480 PRO A C 1
ATOM 3693 O O . PRO A 1 480 ? 27.961 -7.970 -31.143 1.00 95.12 480 PRO A O 1
ATOM 3696 N N . ARG A 1 481 ? 26.884 -9.792 -31.906 1.00 95.31 481 ARG A N 1
ATOM 3697 C CA . ARG A 1 481 ? 26.494 -9.194 -33.191 1.00 95.31 481 ARG A CA 1
ATOM 3698 C C . ARG A 1 481 ? 25.505 -8.045 -33.012 1.00 95.31 481 ARG A C 1
ATOM 3700 O O . ARG A 1 481 ? 25.617 -7.010 -33.668 1.00 95.31 481 ARG A O 1
ATOM 3707 N N . ALA A 1 482 ? 24.558 -8.198 -32.089 1.00 96.06 482 ALA A N 1
ATOM 3708 C CA . ALA A 1 482 ? 23.638 -7.124 -31.738 1.00 96.06 482 ALA A CA 1
ATOM 3709 C C . ALA A 1 482 ? 24.371 -5.938 -31.085 1.00 96.06 482 ALA A C 1
ATOM 3711 O O . ALA A 1 482 ? 24.096 -4.785 -31.408 1.00 96.06 482 ALA A O 1
ATOM 3712 N N . MET A 1 483 ? 25.346 -6.198 -30.211 1.00 96.44 483 MET A N 1
ATOM 3713 C CA . MET A 1 483 ? 26.164 -5.148 -29.603 1.00 96.44 483 MET A CA 1
ATOM 3714 C C . MET A 1 483 ? 26.968 -4.368 -30.647 1.00 96.44 483 MET A C 1
ATOM 3716 O O . MET A 1 483 ? 26.943 -3.141 -30.612 1.00 96.44 483 MET A O 1
ATOM 3720 N N . GLU A 1 484 ? 27.625 -5.050 -31.588 1.00 95.50 484 GLU A N 1
ATOM 3721 C CA . GLU A 1 484 ? 28.377 -4.423 -32.688 1.00 95.50 484 GLU A CA 1
ATOM 3722 C C . GLU A 1 484 ? 27.496 -3.480 -33.521 1.00 95.50 484 GLU A C 1
ATOM 3724 O O . GLU A 1 484 ? 27.893 -2.360 -33.833 1.00 95.50 484 GLU A O 1
ATOM 3729 N N . ARG A 1 485 ? 26.270 -3.909 -33.840 1.00 96.19 485 ARG A N 1
ATOM 3730 C CA . ARG A 1 485 ? 25.364 -3.161 -34.718 1.00 96.19 485 ARG A CA 1
ATOM 3731 C C . ARG A 1 485 ? 24.630 -2.008 -34.028 1.00 96.19 485 ARG A C 1
ATOM 3733 O O . ARG A 1 485 ? 24.305 -1.027 -34.692 1.00 96.19 485 ARG A O 1
ATOM 3740 N N . PHE A 1 486 ? 24.315 -2.131 -32.736 1.00 95.38 486 PHE A N 1
ATOM 3741 C CA . PHE A 1 486 ? 23.370 -1.223 -32.069 1.00 95.38 486 PHE A CA 1
ATOM 3742 C C . PHE A 1 486 ? 23.950 -0.374 -30.933 1.00 95.38 486 PHE A C 1
ATOM 3744 O O . PHE A 1 486 ? 23.300 0.606 -30.572 1.00 95.38 486 PHE A O 1
ATOM 3751 N N . ASN A 1 487 ? 25.127 -0.700 -30.381 1.00 92.56 487 ASN A N 1
ATOM 3752 C CA . ASN A 1 487 ? 25.736 0.096 -29.300 1.00 92.56 487 ASN A CA 1
ATOM 3753 C C . ASN A 1 487 ? 26.430 1.383 -29.775 1.00 92.56 487 ASN A C 1
ATOM 3755 O O . ASN A 1 487 ? 26.787 2.198 -28.920 1.00 92.56 487 ASN A O 1
ATOM 3759 N N . GLY A 1 488 ? 26.673 1.511 -31.083 1.00 69.75 488 GLY A N 1
ATOM 3760 C CA . GLY A 1 488 ? 27.315 2.665 -31.723 1.00 69.75 488 GLY A CA 1
ATOM 3761 C C . GLY A 1 488 ? 26.404 3.872 -31.902 1.00 69.75 488 GLY A C 1
ATOM 3762 O O . GLY A 1 488 ? 25.172 3.687 -32.070 1.00 69.75 488 GLY A O 1
#

pLDDT: mean 85.61, std 21.96, range [20.94, 98.88]

Foldseek 3Di:
DAAEDEFDFFPDDDDDVRSLVVLVVCVVVPHAAYEYEQDAWDDPLPDPITGGPHRLVSLLVSLQSHQGHAYEYLAHALQVDQLLVVLQSQLNSCVSNVNRYAHEYDLDDDVVRCVVVVTDPPPSLQSSLQSVVSNQQQLVQDQDADDDPNHGDDRRHDPVGRPDRHAYEYEDLDLSNLLRPLLPHQAYEYECLCQQLDDVSVVVSVVSSCVSNVVSVHHPPSYHYYYHHDDDDDDPDPDDPPDDDPPVRDDDGHDDDDDDDDDDDDDDDDDDDDDDDDDDDDPDDDDDDDDDDPDQDDAAQAEEEFFWEDDPLQCQFLFRLRVLLLVVLCVVQVWDQPDDFLQWRWTWGDFPNGTYIRTYHNDHLLQLLSSVVRVCVSNVHAQQRYEYEGEDQVAEQLAKAKDQWDQQPPGNNRVNNCVRHNTRHIYMYHYDHHPPPPDDDPDPVVRRSDGDDPVRVVSSVNSSVLSSVLVSCCRPVNNVVSRVVGND